Protein AF-A0A7X8PMY5-F1 (afdb_monomer_lite)

Structure (mmCIF, N/CA/C/O backbone):
data_AF-A0A7X8PMY5-F1
#
_entry.id   AF-A0A7X8PMY5-F1
#
loop_
_atom_site.group_PDB
_atom_site.id
_atom_site.type_symbol
_atom_site.label_atom_id
_atom_site.label_alt_id
_atom_site.label_comp_id
_atom_site.label_asym_id
_atom_site.label_entity_id
_atom_site.label_seq_id
_atom_site.pdbx_PDB_ins_code
_atom_site.Cartn_x
_atom_site.Cartn_y
_atom_site.Cartn_z
_atom_site.occupancy
_atom_site.B_iso_or_equiv
_atom_site.auth_seq_id
_atom_site.auth_comp_id
_atom_site.auth_asym_id
_atom_site.auth_atom_id
_atom_site.pdbx_PDB_model_num
ATOM 1 N N . MET A 1 1 ? 13.620 -26.088 1.865 1.00 57.41 1 MET A N 1
ATOM 2 C CA . MET A 1 1 ? 14.643 -25.019 2.028 1.00 57.41 1 MET A CA 1
ATOM 3 C C . MET A 1 1 ? 15.844 -25.326 1.136 1.00 57.41 1 MET A C 1
ATOM 5 O O . MET A 1 1 ? 16.045 -26.504 0.851 1.00 57.41 1 MET A O 1
ATOM 9 N N . ASN A 1 2 ? 16.594 -24.322 0.658 1.00 56.22 2 ASN A N 1
ATOM 10 C CA . ASN A 1 2 ? 17.762 -24.542 -0.210 1.00 56.22 2 ASN A CA 1
ATOM 11 C C . ASN A 1 2 ? 19.041 -24.721 0.624 1.00 56.22 2 ASN A C 1
ATOM 13 O O . ASN A 1 2 ? 19.611 -23.739 1.090 1.00 56.22 2 ASN A O 1
ATOM 17 N N . LEU A 1 3 ? 19.477 -25.974 0.781 1.00 53.62 3 LEU A N 1
ATOM 18 C CA . LEU A 1 3 ? 20.575 -26.411 1.657 1.00 53.62 3 LEU A CA 1
ATOM 19 C C . LEU A 1 3 ? 21.901 -25.670 1.445 1.00 53.62 3 LEU A C 1
ATOM 21 O O . LEU A 1 3 ? 22.576 -25.321 2.413 1.00 53.62 3 LEU A O 1
ATOM 25 N N . LYS A 1 4 ? 22.239 -25.360 0.188 1.00 54.38 4 LYS A N 1
ATOM 26 C CA . LYS A 1 4 ? 23.496 -24.679 -0.163 1.00 54.38 4 LYS A CA 1
ATOM 27 C C . LYS A 1 4 ? 23.598 -23.272 0.405 1.00 54.38 4 LYS A C 1
ATOM 29 O O . LYS A 1 4 ? 24.699 -22.775 0.592 1.00 54.38 4 LYS A O 1
ATOM 34 N N . THR A 1 5 ? 22.462 -22.633 0.665 1.00 54.75 5 THR A N 1
ATOM 35 C CA . THR A 1 5 ? 22.450 -21.252 1.163 1.00 54.75 5 THR A CA 1
ATOM 36 C C . THR A 1 5 ? 22.793 -21.202 2.667 1.00 54.75 5 THR A C 1
ATOM 38 O O . THR A 1 5 ? 23.350 -20.220 3.138 1.00 54.75 5 THR A O 1
ATOM 41 N N . TRP A 1 6 ? 22.602 -22.323 3.382 1.00 59.22 6 TRP A N 1
ATOM 42 C CA . TRP A 1 6 ? 22.624 -22.417 4.848 1.00 59.22 6 TRP A CA 1
ATOM 43 C C . TRP A 1 6 ? 23.795 -23.282 5.346 1.00 59.22 6 TRP A C 1
ATOM 45 O O . TRP A 1 6 ? 23.922 -23.506 6.547 1.00 59.22 6 TRP A O 1
ATOM 55 N N . ASN A 1 7 ? 24.620 -23.807 4.428 1.00 63.66 7 ASN A N 1
ATOM 56 C CA . ASN A 1 7 ? 25.684 -24.782 4.700 1.00 63.66 7 ASN A CA 1
ATOM 57 C C . ASN A 1 7 ? 25.213 -26.022 5.487 1.00 63.66 7 ASN A C 1
ATOM 59 O O . ASN A 1 7 ? 25.982 -26.637 6.219 1.00 63.66 7 ASN A O 1
ATOM 63 N N . LEU A 1 8 ? 23.945 -26.405 5.327 1.00 69.00 8 LEU A N 1
ATOM 64 C CA . LEU A 1 8 ? 23.398 -27.627 5.910 1.00 69.00 8 LEU A CA 1
ATOM 65 C C . LEU A 1 8 ? 23.547 -28.746 4.879 1.00 69.00 8 LEU A C 1
ATOM 67 O O . LEU A 1 8 ? 23.051 -28.624 3.763 1.00 69.00 8 LEU A O 1
ATOM 71 N N . THR A 1 9 ? 24.234 -29.827 5.223 1.00 67.69 9 THR A N 1
ATOM 72 C CA . THR A 1 9 ? 24.556 -30.925 4.294 1.00 67.69 9 THR A CA 1
ATOM 73 C C . THR A 1 9 ? 24.041 -32.284 4.760 1.00 67.69 9 THR A C 1
ATOM 75 O O . THR A 1 9 ? 23.957 -33.216 3.961 1.00 67.69 9 THR A O 1
ATOM 78 N N . SER A 1 10 ? 23.629 -32.396 6.025 1.00 75.94 10 SER A N 1
ATOM 79 C CA . SER A 1 10 ? 23.123 -33.636 6.614 1.00 75.94 10 SER A CA 1
ATOM 80 C C . SER A 1 10 ? 21.858 -33.437 7.452 1.00 75.94 10 SER A C 1
ATOM 82 O O . SER A 1 10 ? 21.564 -32.349 7.946 1.00 75.94 10 SER A O 1
ATOM 84 N N . GLU A 1 11 ? 21.110 -34.523 7.657 1.00 77.56 11 GLU A N 1
ATOM 85 C CA . GLU A 1 11 ? 19.942 -34.543 8.545 1.00 77.56 11 GLU A CA 1
ATOM 86 C C . GLU A 1 11 ? 20.292 -34.116 9.982 1.00 77.56 11 GLU A C 1
ATOM 88 O O . GLU A 1 11 ? 19.538 -33.376 10.615 1.00 77.56 11 GLU A O 1
ATOM 93 N N . SER A 1 12 ? 21.448 -34.550 10.489 1.00 80.94 12 SER A N 1
ATOM 94 C CA . SER A 1 12 ? 21.926 -34.217 11.834 1.00 80.94 12 SER A CA 1
ATOM 95 C C . SER A 1 12 ? 22.192 -32.722 11.993 1.00 80.94 12 SER A C 1
ATOM 97 O O . SER A 1 12 ? 21.756 -32.126 12.978 1.00 80.94 12 SER A O 1
ATOM 99 N N . GLU A 1 13 ? 22.834 -32.098 11.001 1.00 79.31 13 GLU A N 1
ATOM 100 C CA . GLU A 1 13 ? 23.061 -30.650 10.985 1.00 79.31 13 GLU A CA 1
ATOM 101 C C . GLU A 1 13 ? 21.741 -29.887 10.954 1.00 79.31 13 GLU A C 1
ATOM 103 O O . GLU A 1 13 ? 21.572 -28.933 11.704 1.00 79.31 13 GLU A O 1
ATOM 108 N N . VAL A 1 14 ? 20.774 -30.338 10.152 1.00 75.94 14 VAL A N 1
ATOM 109 C CA . VAL A 1 14 ? 19.439 -29.727 10.089 1.00 75.94 14 VAL A CA 1
ATOM 110 C C . VAL A 1 14 ? 18.730 -29.823 11.443 1.00 75.94 14 VAL A C 1
ATOM 112 O O . VAL A 1 14 ? 18.157 -28.833 11.896 1.00 75.94 14 VAL A O 1
ATOM 115 N N . LYS A 1 15 ? 18.787 -30.977 12.123 1.00 80.69 15 LYS A N 1
ATOM 116 C CA . LYS A 1 15 ? 18.188 -31.168 13.458 1.00 80.69 15 LYS A CA 1
ATOM 117 C C . LYS A 1 15 ? 18.831 -30.274 14.512 1.00 80.69 15 LYS A C 1
ATOM 119 O O . LYS A 1 15 ? 18.125 -29.618 15.277 1.00 80.69 15 LYS A O 1
ATOM 124 N N . GLU A 1 16 ? 20.158 -30.231 14.561 1.00 82.38 16 GLU A N 1
ATOM 125 C CA . GLU A 1 16 ? 20.877 -29.386 15.515 1.00 82.38 16 GLU A CA 1
ATOM 126 C C . GLU A 1 16 ? 20.612 -27.901 15.250 1.00 82.38 16 GLU A C 1
ATOM 128 O O . GLU A 1 16 ? 20.389 -27.111 16.170 1.00 82.38 16 GLU A O 1
ATOM 133 N N . TRP A 1 17 ? 20.573 -27.534 13.975 1.00 80.75 17 TRP A N 1
ATOM 134 C CA . TRP A 1 17 ? 20.275 -26.192 13.525 1.00 80.75 17 TRP A CA 1
ATOM 135 C C . TRP A 1 17 ? 18.845 -25.762 13.901 1.00 80.75 17 TRP A C 1
ATOM 137 O O . TRP A 1 17 ? 18.668 -24.695 14.492 1.00 80.75 17 TRP A O 1
ATOM 147 N N . LEU A 1 18 ? 17.833 -26.607 13.675 1.00 78.31 18 LEU A N 1
ATOM 148 C CA . LEU A 1 18 ? 16.447 -26.361 14.101 1.00 78.31 18 LEU A CA 1
ATOM 149 C C . LEU A 1 18 ? 16.340 -26.219 15.622 1.00 78.31 18 LEU A C 1
ATOM 151 O O . LEU A 1 18 ? 15.694 -25.294 16.123 1.00 78.31 18 LEU A O 1
ATOM 155 N N . LYS A 1 19 ? 17.055 -27.069 16.367 1.00 83.25 19 LYS A N 1
ATOM 156 C CA . LYS A 1 19 ? 17.107 -27.018 17.830 1.00 83.25 19 LYS A CA 1
ATOM 157 C C . LYS A 1 19 ? 17.702 -25.702 18.341 1.00 83.25 19 LYS A C 1
ATOM 159 O O . LYS A 1 19 ? 17.149 -25.126 19.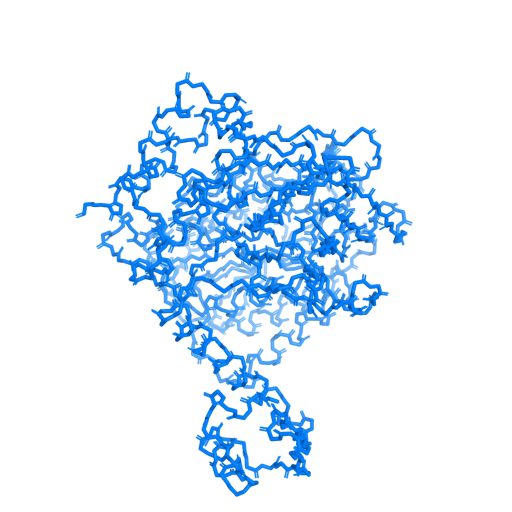277 1.00 83.25 19 LYS A O 1
ATOM 164 N N . LYS A 1 20 ? 18.761 -25.178 17.706 1.00 82.62 20 LYS A N 1
ATOM 165 C CA . LYS A 1 20 ? 19.335 -23.848 18.015 1.00 82.62 20 LYS A CA 1
ATOM 166 C C . LYS A 1 20 ? 18.332 -22.709 17.806 1.00 82.62 20 LYS A C 1
ATOM 168 O O . LYS A 1 20 ? 18.396 -21.709 18.511 1.00 82.62 20 LYS A O 1
ATOM 173 N N . HIS A 1 21 ? 17.367 -22.890 16.907 1.00 76.25 21 HIS A N 1
ATOM 174 C CA . HIS A 1 21 ? 16.274 -21.945 16.659 1.00 76.25 21 HIS A CA 1
ATOM 175 C C . HIS A 1 21 ? 15.003 -22.274 17.468 1.00 76.25 21 HIS A C 1
ATOM 177 O O . HIS A 1 21 ? 13.923 -21.732 17.221 1.00 76.25 21 HIS A O 1
ATOM 183 N N . GLY A 1 22 ? 15.124 -23.147 18.474 1.00 76.00 22 GLY A N 1
ATOM 184 C CA . GLY A 1 22 ? 14.052 -23.500 19.398 1.00 76.00 22 GLY A CA 1
ATOM 185 C C . GLY A 1 22 ? 12.967 -24.390 18.791 1.00 76.00 22 GLY A C 1
ATOM 186 O O . GLY A 1 22 ? 11.836 -24.353 19.277 1.00 76.00 22 GLY A O 1
ATOM 187 N N . ILE A 1 23 ? 13.287 -25.144 17.738 1.00 79.12 23 ILE A N 1
ATOM 188 C CA . ILE A 1 23 ? 12.405 -26.113 17.082 1.00 79.12 23 ILE A CA 1
ATOM 189 C C . ILE A 1 23 ? 13.020 -27.495 17.306 1.00 79.12 23 ILE A C 1
ATOM 191 O O . ILE A 1 23 ? 13.922 -27.918 16.589 1.00 79.12 23 ILE A O 1
ATOM 195 N N . SER A 1 24 ? 12.588 -28.172 18.365 1.00 77.06 24 SER A N 1
ATOM 196 C CA . SER A 1 24 ? 13.146 -29.467 18.775 1.00 77.06 24 SER A CA 1
ATOM 197 C C . SER A 1 24 ? 12.308 -30.667 18.343 1.00 77.06 24 SER A C 1
ATOM 199 O O . SER A 1 24 ? 12.830 -31.776 18.330 1.00 77.06 24 SER A O 1
ATOM 201 N N . ASP A 1 25 ? 11.038 -30.450 18.001 1.00 76.75 25 ASP A N 1
ATOM 202 C CA . ASP A 1 25 ? 10.074 -31.505 17.691 1.00 76.75 25 ASP A CA 1
ATOM 203 C C . ASP A 1 25 ? 9.765 -31.497 16.188 1.00 76.75 25 ASP A C 1
ATOM 205 O O . ASP A 1 25 ? 8.847 -30.824 15.723 1.00 76.75 25 ASP A O 1
ATOM 209 N N . VAL A 1 26 ? 10.623 -32.155 15.405 1.00 77.81 26 VAL A N 1
ATOM 210 C CA . VAL A 1 26 ? 10.476 -32.276 13.947 1.00 77.81 26 VAL A CA 1
ATOM 211 C C . VAL A 1 26 ? 10.339 -33.734 13.541 1.00 77.81 26 VAL A C 1
ATOM 213 O O . VAL A 1 26 ? 11.017 -34.606 14.085 1.00 77.81 26 VAL A O 1
ATOM 216 N N . GLY A 1 27 ? 9.445 -33.983 12.587 1.00 78.25 27 GLY A N 1
ATOM 217 C CA . GLY A 1 27 ? 9.185 -35.298 12.019 1.00 78.25 27 GLY A CA 1
ATOM 218 C C . GLY A 1 27 ? 10.250 -35.699 11.002 1.00 78.25 27 GLY A C 1
ATOM 219 O O . GLY A 1 27 ? 11.445 -35.439 11.171 1.00 78.25 27 GLY A O 1
ATOM 220 N N . LYS A 1 28 ? 9.829 -36.354 9.918 1.00 82.00 28 LYS A N 1
ATOM 221 C CA . LYS A 1 28 ? 10.764 -36.821 8.898 1.00 82.00 28 LYS A CA 1
ATOM 222 C C . LYS A 1 28 ? 11.459 -35.652 8.202 1.00 82.00 28 LYS A C 1
ATOM 224 O O . LYS A 1 28 ? 10.824 -34.698 7.752 1.00 82.00 28 LYS A O 1
ATOM 229 N N . ILE A 1 29 ? 12.774 -35.771 8.059 1.00 79.12 29 ILE A N 1
ATOM 230 C CA . ILE A 1 29 ? 13.589 -34.883 7.238 1.00 79.12 29 ILE A CA 1
ATOM 231 C C . ILE A 1 29 ? 13.975 -35.650 5.977 1.00 79.12 29 ILE A C 1
ATOM 233 O O . ILE A 1 29 ? 14.463 -36.774 6.048 1.00 79.12 29 ILE A O 1
ATOM 237 N N . ALA A 1 30 ? 13.739 -35.055 4.814 1.00 78.62 30 ALA A N 1
ATOM 238 C CA . ALA A 1 30 ? 14.141 -35.606 3.530 1.00 78.62 30 ALA A CA 1
ATOM 239 C C . ALA A 1 30 ? 14.962 -34.575 2.756 1.00 78.62 30 ALA A C 1
ATOM 241 O O . ALA A 1 30 ? 14.581 -33.409 2.647 1.00 78.62 30 ALA A O 1
ATOM 242 N N . ILE A 1 31 ? 16.083 -35.026 2.204 1.00 71.81 31 ILE A N 1
ATOM 243 C CA . ILE A 1 31 ? 16.927 -34.255 1.295 1.00 71.81 31 ILE A CA 1
ATOM 244 C C . ILE A 1 31 ? 16.702 -34.827 -0.104 1.00 71.81 31 ILE A C 1
ATOM 246 O O . ILE A 1 31 ? 16.757 -36.045 -0.292 1.00 71.81 31 ILE A O 1
ATOM 250 N N . ASP A 1 32 ? 16.387 -33.975 -1.078 1.00 72.75 32 ASP A N 1
ATOM 251 C CA . ASP A 1 32 ? 16.253 -34.418 -2.463 1.00 72.75 32 ASP A CA 1
ATOM 252 C C . ASP A 1 32 ? 17.583 -34.979 -3.001 1.00 72.75 32 ASP A C 1
ATOM 254 O O . ASP A 1 32 ? 18.669 -34.649 -2.529 1.00 72.75 32 ASP A O 1
ATOM 258 N N . ARG A 1 33 ? 17.523 -35.851 -4.015 1.00 63.62 33 ARG A N 1
ATOM 259 C CA . ARG A 1 33 ? 18.724 -36.523 -4.558 1.00 63.62 33 ARG A CA 1
ATOM 260 C C . ARG A 1 33 ? 19.778 -35.553 -5.110 1.00 63.62 33 ARG A C 1
ATOM 262 O O . ARG A 1 33 ? 20.929 -35.940 -5.261 1.00 63.62 33 ARG A O 1
ATOM 269 N N . ALA A 1 34 ? 19.380 -34.320 -5.422 1.00 65.62 34 ALA A N 1
ATOM 270 C CA . ALA A 1 34 ? 20.264 -33.263 -5.896 1.00 65.62 34 ALA A CA 1
ATOM 271 C C . ALA A 1 34 ? 20.942 -32.471 -4.757 1.00 65.62 34 ALA A C 1
ATOM 273 O O . ALA A 1 34 ? 21.778 -31.616 -5.046 1.00 65.62 34 ALA A O 1
ATOM 274 N N . GLY A 1 35 ? 20.583 -32.716 -3.488 1.00 59.91 35 GLY A N 1
ATOM 275 C CA . GLY A 1 35 ? 21.107 -31.993 -2.325 1.00 59.91 35 GLY A CA 1
ATOM 276 C C . GLY A 1 35 ? 20.693 -30.518 -2.277 1.00 59.91 35 GLY A C 1
ATOM 277 O O . GLY A 1 35 ? 21.354 -29.707 -1.636 1.00 59.91 35 GLY A O 1
ATOM 278 N N . ASN A 1 36 ? 19.625 -30.147 -2.981 1.00 59.09 36 ASN A N 1
ATOM 279 C CA . ASN A 1 36 ? 19.197 -28.768 -3.191 1.00 59.09 36 ASN A CA 1
ATOM 280 C C . ASN A 1 36 ? 17.894 -28.424 -2.460 1.00 59.09 36 ASN A C 1
ATOM 282 O O . ASN A 1 36 ? 17.630 -27.243 -2.233 1.00 59.09 36 ASN A O 1
ATOM 286 N N . ARG A 1 37 ? 17.062 -29.405 -2.090 1.00 57.97 37 ARG A N 1
ATOM 287 C CA . ARG A 1 37 ? 15.795 -29.175 -1.381 1.00 57.97 37 ARG A CA 1
ATOM 288 C C . ARG A 1 37 ? 15.678 -30.069 -0.156 1.00 57.97 37 ARG A C 1
ATOM 290 O O . ARG A 1 37 ? 15.691 -31.290 -0.246 1.00 57.97 37 ARG A O 1
ATOM 297 N N . LEU A 1 38 ? 15.493 -29.411 0.982 1.00 70.62 38 LEU A N 1
ATOM 298 C CA . LEU A 1 38 ? 15.104 -30.012 2.252 1.00 70.62 38 LEU A CA 1
ATOM 299 C C . LEU A 1 38 ? 13.581 -29.951 2.426 1.00 70.62 38 LEU A C 1
ATOM 301 O O . LEU A 1 38 ? 13.008 -28.853 2.352 1.00 70.62 38 LEU A O 1
ATOM 305 N N . SER A 1 39 ? 12.974 -31.093 2.731 1.00 71.50 39 SER A N 1
ATOM 306 C CA . SER A 1 39 ? 11.611 -31.228 3.246 1.00 71.50 39 SER A CA 1
ATOM 307 C C . SER A 1 39 ? 11.686 -31.634 4.714 1.00 71.50 39 SER A C 1
ATOM 309 O O . SER A 1 39 ? 12.384 -32.587 5.049 1.00 71.50 39 SER A O 1
ATOM 311 N N . VAL A 1 40 ? 10.982 -30.918 5.585 1.00 77.50 40 VAL A N 1
ATOM 312 C CA . VAL A 1 40 ? 10.882 -31.246 7.011 1.00 77.50 40 VAL A CA 1
ATOM 313 C C . VAL A 1 40 ? 9.410 -31.335 7.355 1.00 77.50 40 VAL A C 1
ATOM 315 O O . VAL A 1 40 ? 8.658 -30.401 7.078 1.00 77.50 40 VAL A O 1
ATOM 318 N N . GLU A 1 41 ? 8.996 -32.446 7.948 1.00 82.06 41 GLU A N 1
ATOM 319 C CA . GLU A 1 41 ? 7.683 -32.536 8.571 1.00 82.06 41 GLU A CA 1
ATOM 320 C C . GLU A 1 41 ? 7.703 -31.755 9.881 1.00 82.06 41 GLU A C 1
ATOM 322 O O . GLU A 1 41 ? 8.476 -32.048 10.794 1.00 82.06 41 GLU A O 1
ATOM 327 N N . ILE A 1 42 ? 6.852 -30.738 9.962 1.00 79.88 42 ILE A N 1
ATOM 328 C CA . ILE A 1 42 ? 6.730 -29.889 11.140 1.00 79.88 42 ILE A CA 1
ATOM 329 C C . ILE A 1 42 ? 5.360 -30.152 11.770 1.00 79.88 42 ILE A C 1
ATOM 331 O O . ILE A 1 42 ? 4.347 -29.960 11.091 1.00 79.88 42 ILE A O 1
ATOM 335 N N . PRO A 1 43 ? 5.293 -30.570 13.047 1.00 79.56 43 PRO A N 1
ATOM 336 C CA . PRO A 1 43 ? 4.035 -30.660 13.776 1.00 79.56 43 PRO A CA 1
ATOM 337 C C . PRO A 1 43 ? 3.288 -29.323 13.759 1.00 79.56 43 PRO A C 1
ATOM 339 O O . PRO A 1 43 ? 3.909 -28.263 13.853 1.00 79.56 43 PRO A O 1
ATOM 342 N N . SER A 1 44 ? 1.954 -29.351 13.712 1.00 74.94 44 SER A N 1
ATOM 343 C CA . SER A 1 44 ? 1.125 -28.140 13.583 1.00 74.94 44 SER A CA 1
ATOM 344 C C . SER A 1 44 ? 1.429 -27.072 14.642 1.00 74.94 44 SER A C 1
ATOM 346 O O . SER A 1 44 ? 1.438 -25.887 14.325 1.00 74.94 44 SER A O 1
ATOM 348 N N . HIS A 1 45 ? 1.762 -27.480 15.872 1.00 75.56 45 HIS A N 1
ATOM 349 C CA . HIS A 1 45 ? 2.108 -26.571 16.971 1.00 75.56 45 HIS A CA 1
ATOM 350 C C . HIS A 1 45 ? 3.469 -25.862 16.791 1.00 75.56 45 HIS A C 1
ATOM 352 O O . HIS A 1 45 ? 3.705 -24.822 17.397 1.00 75.56 45 HIS A O 1
ATOM 358 N N . SER A 1 46 ? 4.369 -26.416 15.971 1.00 76.31 46 SER A N 1
ATOM 359 C CA . SER A 1 46 ? 5.701 -25.867 15.677 1.00 76.31 46 SER A CA 1
ATOM 360 C C . SER A 1 46 ? 5.765 -25.159 14.315 1.00 76.31 46 SER A C 1
ATOM 362 O O . SER A 1 46 ? 6.767 -24.507 14.009 1.00 76.31 46 SER A O 1
ATOM 364 N N . LEU A 1 47 ? 4.704 -25.254 13.500 1.00 73.12 47 LEU A N 1
ATOM 365 C CA . LEU A 1 47 ? 4.662 -24.740 12.128 1.00 73.12 47 LEU A CA 1
ATOM 366 C C . LEU A 1 47 ? 4.879 -23.228 12.065 1.00 73.12 47 LEU A C 1
ATOM 368 O O . LEU A 1 47 ? 5.677 -22.759 11.259 1.00 73.12 47 LEU A O 1
ATOM 372 N N . GLU A 1 48 ? 4.219 -22.470 12.938 1.00 67.81 48 GLU A N 1
ATOM 373 C CA . GLU A 1 48 ? 4.322 -21.009 12.959 1.00 67.81 48 GLU A CA 1
ATOM 374 C C . GLU A 1 48 ? 5.743 -20.549 13.316 1.00 67.81 48 GLU A C 1
ATOM 376 O O . GLU A 1 48 ? 6.335 -19.722 12.622 1.00 67.81 48 GLU A O 1
ATOM 381 N N . LYS A 1 49 ? 6.345 -21.156 14.345 1.00 71.88 49 LYS A N 1
ATOM 382 C CA . LYS A 1 49 ? 7.726 -20.867 14.751 1.00 71.88 49 LYS A CA 1
ATOM 383 C C . LYS A 1 49 ? 8.724 -21.230 13.651 1.00 71.88 49 LYS A C 1
ATOM 385 O O . LYS A 1 49 ? 9.640 -20.460 13.369 1.00 71.88 49 LYS A O 1
ATOM 390 N N . PHE A 1 50 ? 8.526 -22.369 12.990 1.00 75.25 50 PHE A N 1
ATOM 391 C CA . PHE A 1 50 ? 9.316 -22.759 11.824 1.00 75.25 50 PHE A CA 1
ATOM 392 C C . PHE A 1 50 ? 9.180 -21.751 10.681 1.00 75.25 50 PHE A C 1
ATOM 394 O O . PHE A 1 50 ? 10.190 -21.311 10.137 1.00 75.25 50 PHE A O 1
ATOM 401 N N . GLN A 1 51 ? 7.963 -21.312 10.360 1.00 70.12 51 GLN A N 1
ATOM 402 C CA . GLN A 1 51 ? 7.726 -20.286 9.343 1.00 70.12 51 GLN A CA 1
ATOM 403 C C . GLN A 1 51 ? 8.397 -18.953 9.699 1.00 70.12 51 GLN A C 1
ATOM 405 O O . GLN A 1 51 ? 9.004 -18.341 8.823 1.00 70.12 51 GLN A O 1
ATOM 410 N N . GLN A 1 52 ? 8.352 -18.516 10.962 1.00 65.56 52 GLN A N 1
ATOM 411 C CA . GLN A 1 52 ? 9.042 -17.301 11.421 1.00 65.56 52 GLN A CA 1
ATOM 412 C C . GLN A 1 52 ? 10.561 -17.401 11.243 1.00 65.56 52 GLN A C 1
ATOM 414 O O . GLN A 1 52 ? 11.185 -16.494 10.691 1.00 65.56 52 GLN A O 1
ATOM 419 N N . VAL A 1 53 ? 11.154 -18.520 11.662 1.00 67.75 53 VAL A N 1
ATOM 420 C CA . VAL A 1 53 ? 12.590 -18.779 11.505 1.00 67.75 53 VAL A CA 1
ATOM 421 C C . VAL A 1 53 ? 12.974 -18.786 10.022 1.00 67.75 53 VAL A C 1
ATOM 423 O O . VAL A 1 53 ? 13.904 -18.086 9.623 1.00 67.75 53 VAL A O 1
ATOM 426 N N . VAL A 1 54 ? 12.219 -19.504 9.184 1.00 67.81 54 VAL A N 1
ATOM 427 C CA . VAL A 1 54 ? 12.447 -19.564 7.733 1.00 67.81 54 VAL A CA 1
ATOM 428 C C . VAL A 1 54 ? 12.344 -18.180 7.095 1.00 67.81 54 VAL A C 1
ATOM 430 O O . VAL A 1 54 ? 13.208 -17.829 6.295 1.00 67.81 54 VAL A O 1
ATOM 433 N N . ARG A 1 55 ? 11.342 -17.369 7.462 1.00 63.94 55 ARG A N 1
ATOM 434 C CA . ARG A 1 55 ? 11.186 -15.987 6.975 1.00 63.94 55 ARG A CA 1
ATOM 435 C C . ARG A 1 55 ? 12.397 -15.127 7.325 1.00 63.94 55 ARG A C 1
ATOM 437 O O . ARG A 1 55 ? 12.959 -14.495 6.434 1.00 63.94 55 ARG A O 1
ATOM 444 N N . LYS A 1 56 ? 12.832 -15.146 8.590 1.00 63.69 56 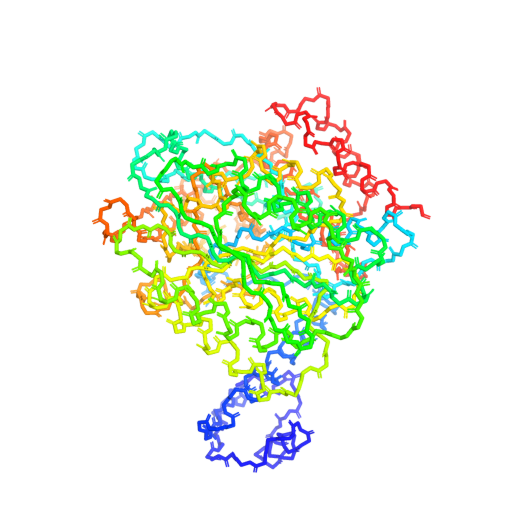LYS A N 1
ATOM 445 C CA . LYS A 1 56 ? 13.981 -14.360 9.065 1.00 63.69 56 LYS A CA 1
ATOM 446 C C . LYS A 1 56 ? 15.257 -14.692 8.294 1.00 63.69 56 LYS A C 1
ATOM 448 O O . LYS A 1 56 ? 16.001 -13.801 7.901 1.00 63.69 56 LYS A O 1
ATOM 453 N N . LEU A 1 57 ? 15.495 -15.971 8.052 1.00 63.66 57 LEU A N 1
ATOM 454 C CA . LEU A 1 57 ? 16.704 -16.425 7.372 1.00 63.66 57 LEU A CA 1
ATOM 455 C C . LEU A 1 57 ? 16.639 -16.197 5.873 1.00 63.66 57 LEU A C 1
ATOM 457 O O . LEU A 1 57 ? 17.610 -15.735 5.296 1.00 63.66 57 LEU A O 1
ATOM 461 N N . THR A 1 58 ? 15.477 -16.413 5.257 1.00 63.69 58 THR A N 1
ATOM 462 C CA . THR A 1 58 ? 15.266 -16.056 3.848 1.00 63.69 58 THR A CA 1
ATOM 463 C C . THR A 1 58 ? 15.533 -14.563 3.633 1.00 63.69 58 THR A C 1
ATOM 465 O O . THR A 1 58 ? 16.190 -14.199 2.663 1.00 63.69 58 THR A O 1
ATOM 468 N N . ALA A 1 59 ? 15.108 -13.704 4.568 1.00 62.09 59 ALA A N 1
ATOM 469 C CA . ALA A 1 59 ? 15.407 -12.274 4.535 1.00 62.09 59 ALA A CA 1
ATOM 470 C C . ALA A 1 59 ? 16.911 -11.978 4.702 1.00 62.09 59 ALA A C 1
ATOM 472 O O . ALA A 1 59 ? 17.455 -11.162 3.961 1.00 62.09 59 ALA A O 1
ATOM 473 N N . GLN A 1 60 ? 17.607 -12.662 5.618 1.00 63.97 60 GLN A N 1
ATOM 474 C CA . GLN A 1 60 ? 19.061 -12.519 5.787 1.00 63.97 60 GLN A CA 1
ATOM 475 C C . GLN A 1 60 ? 19.849 -12.986 4.559 1.00 63.97 60 GLN A C 1
ATOM 477 O O . GLN A 1 60 ? 20.802 -12.328 4.153 1.00 63.97 60 GLN A O 1
ATOM 482 N N . GLU A 1 61 ? 19.447 -14.090 3.939 1.00 64.44 61 GLU A N 1
ATOM 483 C CA . GLU A 1 61 ? 20.069 -14.605 2.721 1.00 64.44 61 GLU A CA 1
ATOM 484 C C . GLU A 1 61 ? 19.812 -13.715 1.523 1.00 64.44 61 GLU A C 1
ATOM 486 O O . GLU A 1 61 ? 20.715 -13.488 0.720 1.00 64.44 61 GLU A O 1
ATOM 491 N N . GLN A 1 62 ? 18.590 -13.202 1.401 1.00 64.62 62 GLN A N 1
ATOM 492 C CA . GLN A 1 62 ? 18.254 -12.225 0.384 1.00 64.62 62 GLN A CA 1
ATOM 493 C C . GLN A 1 62 ? 19.111 -10.967 0.558 1.00 64.62 62 GLN A C 1
ATOM 495 O O . GLN A 1 62 ? 19.750 -10.558 -0.405 1.00 64.62 62 GLN A O 1
ATOM 500 N N . LYS A 1 63 ? 19.229 -10.439 1.782 1.00 64.38 63 LYS A N 1
ATOM 501 C CA . LYS A 1 63 ? 20.104 -9.304 2.111 1.00 64.38 63 LYS A CA 1
ATOM 502 C C . LYS A 1 63 ? 21.571 -9.603 1.797 1.00 64.38 63 LYS A C 1
ATOM 504 O O . LYS A 1 63 ? 22.254 -8.774 1.207 1.00 64.38 63 LYS A O 1
ATOM 509 N N . PHE A 1 64 ? 22.061 -10.797 2.131 1.00 64.31 64 PHE A N 1
ATOM 510 C CA . PHE A 1 64 ? 23.425 -11.213 1.803 1.00 64.31 64 PHE A CA 1
ATOM 511 C C . PHE A 1 64 ? 23.652 -11.293 0.289 1.00 64.31 64 PHE A C 1
ATOM 513 O O . PHE A 1 64 ? 24.675 -10.814 -0.198 1.00 64.31 64 PHE A O 1
ATOM 520 N N . ARG A 1 65 ? 22.708 -11.863 -0.471 1.00 64.44 65 ARG A N 1
ATOM 521 C CA . ARG A 1 65 ? 22.767 -11.898 -1.941 1.00 64.44 65 ARG A CA 1
ATOM 522 C C . ARG A 1 65 ? 22.704 -10.499 -2.536 1.00 64.44 65 ARG A C 1
ATOM 524 O O . ARG A 1 65 ? 23.496 -10.213 -3.418 1.00 64.44 65 ARG A O 1
ATOM 531 N N . GLU A 1 66 ? 21.827 -9.639 -2.033 1.00 67.19 66 GLU A N 1
ATOM 532 C CA . GLU A 1 66 ? 21.709 -8.242 -2.454 1.00 67.19 66 GLU A CA 1
ATOM 533 C C . GLU A 1 66 ? 23.036 -7.503 -2.255 1.00 67.19 66 GLU A C 1
ATOM 535 O O . GLU A 1 66 ? 23.574 -6.942 -3.206 1.00 67.19 66 GLU A O 1
ATOM 540 N N . LEU A 1 67 ? 23.638 -7.620 -1.070 1.00 62.44 67 LEU A N 1
ATOM 541 C CA . LEU A 1 67 ? 24.930 -7.005 -0.755 1.00 62.44 67 LEU A CA 1
ATOM 542 C C . LEU A 1 67 ? 26.101 -7.605 -1.554 1.00 62.44 67 LEU A C 1
ATOM 544 O O . LEU A 1 67 ? 27.016 -6.881 -1.936 1.00 62.44 67 LEU A O 1
ATOM 548 N N . SER A 1 68 ? 26.089 -8.917 -1.817 1.00 57.34 68 SER A N 1
ATOM 549 C CA . SER A 1 68 ? 27.233 -9.632 -2.413 1.00 57.34 68 SER A CA 1
ATOM 550 C C . SER A 1 68 ? 27.168 -9.762 -3.939 1.00 57.34 68 SER A C 1
ATOM 552 O O . SER A 1 68 ? 28.200 -9.903 -4.590 1.00 57.34 68 SER A O 1
ATOM 554 N N . GLN A 1 69 ? 25.967 -9.783 -4.519 1.00 63.72 69 GLN A N 1
ATOM 555 C CA . GLN A 1 69 ? 25.702 -10.079 -5.936 1.00 63.72 69 GLN A CA 1
ATOM 556 C C . GLN A 1 69 ? 24.879 -8.978 -6.628 1.00 63.72 69 GLN A C 1
ATOM 558 O O . GLN A 1 69 ? 24.666 -9.050 -7.840 1.00 63.72 69 GLN A O 1
ATOM 563 N N . GLY A 1 70 ? 24.449 -7.949 -5.891 1.00 67.56 70 GLY A N 1
ATOM 564 C CA . GLY A 1 70 ? 23.565 -6.899 -6.383 1.00 67.56 70 GLY A CA 1
ATOM 565 C C . GLY A 1 70 ? 22.089 -7.304 -6.357 1.00 67.56 70 GLY A C 1
ATOM 566 O O . GLY A 1 70 ? 21.701 -8.364 -5.867 1.00 67.56 70 GLY A O 1
ATOM 567 N N . LEU A 1 71 ? 21.239 -6.433 -6.894 1.00 76.44 71 LEU A N 1
ATOM 568 C CA . LEU A 1 71 ? 19.783 -6.586 -6.847 1.00 76.44 71 LEU A CA 1
ATOM 569 C C . LEU A 1 71 ? 19.301 -7.869 -7.574 1.00 76.44 71 LEU A C 1
ATOM 571 O O . LEU A 1 71 ? 19.730 -8.121 -8.704 1.00 76.44 71 LEU A O 1
ATOM 575 N N . PRO A 1 72 ? 18.386 -8.668 -6.987 1.00 81.38 72 PRO A N 1
ATOM 576 C CA . PRO A 1 72 ? 18.074 -10.014 -7.468 1.00 81.38 72 PRO A CA 1
ATOM 577 C C . PRO A 1 72 ? 17.178 -10.000 -8.714 1.00 81.38 72 PRO A C 1
ATOM 579 O O . PRO A 1 72 ? 16.013 -9.613 -8.651 1.00 81.38 72 PRO A O 1
ATOM 582 N N . PHE A 1 73 ? 17.708 -10.477 -9.841 1.00 90.44 73 PHE A N 1
ATOM 583 C CA . PHE A 1 73 ? 16.952 -10.721 -11.073 1.00 90.44 73 PHE A CA 1
ATOM 584 C C . PHE A 1 73 ? 16.571 -12.203 -11.209 1.00 90.44 73 PHE A C 1
ATOM 586 O O . PHE A 1 73 ? 17.346 -13.094 -10.861 1.00 90.44 73 PHE A O 1
ATOM 593 N N . TYR A 1 74 ? 15.384 -12.466 -11.755 1.00 92.38 74 TYR A N 1
ATOM 594 C CA . TYR A 1 74 ? 14.878 -13.800 -12.063 1.00 92.38 74 TYR A CA 1
ATOM 595 C C . TYR A 1 74 ? 14.899 -14.042 -13.578 1.00 92.38 74 TYR A C 1
ATOM 597 O O . TYR A 1 74 ? 14.342 -13.226 -14.317 1.00 92.38 74 TYR A O 1
ATOM 605 N N . PRO A 1 75 ? 15.490 -15.150 -14.065 1.00 95.69 75 PRO A N 1
ATOM 606 C CA . PRO A 1 75 ? 15.425 -15.518 -15.477 1.00 95.69 75 PRO A CA 1
ATOM 607 C C . PRO A 1 75 ? 13.995 -15.877 -15.887 1.00 95.69 75 PRO A C 1
ATOM 609 O O . PRO A 1 75 ? 13.412 -16.811 -15.328 1.00 95.69 75 PRO A O 1
ATOM 612 N N . ALA A 1 76 ? 13.449 -15.193 -16.894 1.00 96.81 76 ALA A N 1
ATOM 613 C CA . ALA A 1 76 ? 12.073 -15.421 -17.344 1.00 96.81 76 ALA A CA 1
ATOM 614 C C . ALA A 1 76 ? 11.874 -16.846 -17.886 1.00 96.81 76 ALA A C 1
ATOM 616 O O . ALA A 1 76 ? 10.830 -17.449 -17.673 1.00 96.81 76 ALA A O 1
ATOM 617 N N . ALA A 1 77 ? 12.906 -17.434 -18.500 1.00 95.56 77 ALA A N 1
ATOM 618 C CA . ALA A 1 77 ? 12.865 -18.814 -18.990 1.00 95.56 77 ALA A CA 1
ATOM 619 C C . ALA A 1 77 ? 12.714 -19.867 -17.872 1.00 95.56 77 ALA A C 1
ATOM 621 O O . ALA A 1 77 ? 12.231 -20.965 -18.129 1.00 95.56 77 ALA A O 1
ATOM 622 N N . LEU A 1 78 ? 13.132 -19.552 -16.638 1.00 93.88 78 LEU A N 1
ATOM 623 C CA . LEU A 1 78 ? 13.030 -20.461 -15.488 1.00 93.88 78 LEU A CA 1
ATOM 624 C C . LEU A 1 78 ? 11.831 -20.140 -14.596 1.00 93.88 78 LEU A C 1
ATOM 626 O O . LEU A 1 78 ? 11.232 -21.038 -14.008 1.00 93.88 78 LEU A O 1
ATOM 630 N N . ARG A 1 79 ? 11.508 -18.853 -14.462 1.00 93.81 79 ARG A N 1
ATOM 631 C CA . ARG A 1 79 ? 10.407 -18.352 -13.643 1.00 93.81 79 ARG A CA 1
ATOM 632 C C . ARG A 1 79 ? 9.678 -17.266 -14.433 1.00 93.81 79 ARG A C 1
ATOM 634 O O . ARG A 1 79 ? 9.946 -16.103 -14.190 1.00 93.81 79 ARG A O 1
ATOM 641 N N . PRO A 1 80 ? 8.781 -17.600 -15.372 1.00 95.69 80 PRO A N 1
ATOM 642 C CA . PRO A 1 80 ? 8.121 -16.589 -16.201 1.00 95.69 80 PRO A CA 1
ATOM 643 C C . PRO A 1 80 ? 7.042 -15.804 -15.447 1.00 95.69 80 PRO A C 1
ATOM 645 O O . PRO A 1 80 ? 6.633 -14.747 -15.909 1.00 95.69 80 PRO A O 1
ATOM 648 N N . ILE A 1 81 ? 6.569 -16.306 -14.300 1.00 97.38 81 ILE A N 1
ATOM 649 C CA . ILE A 1 81 ? 5.407 -15.764 -13.587 1.00 97.38 81 ILE A CA 1
ATOM 650 C C . ILE A 1 81 ? 5.817 -15.093 -12.268 1.00 97.38 81 ILE A C 1
ATOM 652 O O . ILE A 1 81 ? 6.561 -15.649 -11.452 1.00 97.38 81 ILE A O 1
ATOM 656 N N . SER A 1 82 ? 5.269 -13.900 -12.042 1.00 96.75 82 SER A N 1
ATOM 657 C CA . SER A 1 82 ? 5.311 -13.154 -10.786 1.00 96.75 82 SER A CA 1
ATOM 658 C C . SER A 1 82 ? 3.883 -12.825 -10.349 1.00 96.75 82 SER A C 1
ATOM 660 O O . SER A 1 82 ? 3.196 -12.069 -11.028 1.00 96.75 82 SER A O 1
ATOM 662 N N . THR A 1 83 ? 3.436 -13.393 -9.227 1.00 96.19 83 THR A N 1
ATOM 663 C CA . THR A 1 83 ? 2.123 -13.107 -8.629 1.00 96.19 83 THR A CA 1
ATOM 664 C C . THR A 1 83 ? 2.314 -12.351 -7.321 1.00 96.19 83 THR A C 1
ATOM 666 O O . THR A 1 83 ? 3.169 -12.713 -6.512 1.00 96.19 83 THR A O 1
ATOM 669 N N . PHE A 1 84 ? 1.504 -11.325 -7.085 1.00 94.81 84 PHE A N 1
ATOM 670 C CA . PHE A 1 84 ? 1.502 -10.598 -5.822 1.00 94.81 84 PHE A CA 1
ATOM 671 C C . PHE A 1 84 ? 0.110 -10.071 -5.468 1.00 94.81 84 PHE A C 1
ATOM 673 O O . PHE A 1 84 ? -0.727 -9.801 -6.332 1.00 94.81 84 PHE A O 1
ATOM 680 N N . SER A 1 85 ? -0.120 -9.920 -4.168 1.00 93.38 85 SER A N 1
ATOM 681 C CA . SER A 1 85 ? -1.235 -9.147 -3.625 1.00 93.38 85 SER A CA 1
ATOM 682 C C . SER A 1 85 ? -0.937 -7.660 -3.772 1.00 93.38 85 SER A C 1
ATOM 684 O O . SER A 1 85 ? 0.186 -7.228 -3.500 1.00 93.38 85 SER A O 1
ATOM 686 N N . VAL A 1 86 ? -1.947 -6.851 -4.091 1.00 91.62 86 VAL A N 1
ATOM 687 C CA . VAL A 1 86 ? -1.798 -5.395 -3.972 1.00 91.62 86 VAL A CA 1
ATOM 688 C C . VAL A 1 86 ? -1.488 -4.992 -2.525 1.00 91.62 86 VAL A C 1
ATOM 690 O O . VAL A 1 86 ? -1.816 -5.709 -1.575 1.00 91.62 86 VAL A O 1
ATOM 693 N N . ASN A 1 87 ? -0.830 -3.847 -2.375 1.00 84.81 87 ASN A N 1
ATOM 694 C CA . ASN A 1 87 ? -0.522 -3.206 -1.105 1.00 84.81 87 ASN A CA 1
ATOM 695 C C . ASN A 1 87 ? -0.884 -1.735 -1.242 1.00 84.81 87 ASN A C 1
ATOM 697 O O . ASN A 1 87 ? -0.573 -1.116 -2.261 1.00 84.81 87 ASN A O 1
ATOM 701 N N . THR A 1 88 ? -1.527 -1.205 -0.215 1.00 82.00 88 THR A N 1
ATOM 702 C CA . THR A 1 88 ? -1.925 0.193 -0.136 1.00 82.00 88 THR A CA 1
ATOM 703 C C . THR A 1 88 ? -1.293 0.898 1.061 1.00 82.00 88 THR A C 1
ATOM 705 O O . THR A 1 88 ? -1.562 2.077 1.281 1.00 82.00 88 THR A O 1
ATOM 708 N N . ASN A 1 89 ? -0.470 0.215 1.857 1.00 86.88 89 ASN A N 1
ATOM 709 C CA . ASN A 1 89 ? 0.202 0.802 3.010 1.00 86.88 89 ASN A CA 1
ATOM 710 C C . ASN A 1 89 ? 1.183 1.897 2.577 1.00 86.88 89 ASN A C 1
ATOM 712 O O . ASN A 1 89 ? 1.702 1.904 1.462 1.00 86.88 89 ASN A O 1
ATOM 716 N N . THR A 1 90 ? 1.372 2.870 3.464 1.00 89.69 90 THR A N 1
ATOM 717 C CA . THR A 1 90 ? 2.261 4.021 3.239 1.00 89.69 90 THR A CA 1
ATOM 718 C C . THR A 1 90 ? 3.156 4.310 4.441 1.00 89.69 90 THR A C 1
ATOM 720 O O . THR A 1 90 ? 3.929 5.268 4.422 1.00 89.69 90 THR A O 1
ATOM 723 N N . ALA A 1 91 ? 3.065 3.484 5.487 1.00 90.50 91 ALA A N 1
ATOM 724 C CA . ALA A 1 91 ? 3.733 3.702 6.762 1.00 90.50 91 ALA A CA 1
ATOM 725 C C . ALA A 1 91 ? 5.259 3.740 6.627 1.00 90.50 91 ALA A C 1
ATOM 727 O O . ALA A 1 91 ? 5.908 4.559 7.271 1.00 90.50 91 ALA A O 1
ATOM 728 N N . SER A 1 92 ? 5.847 2.914 5.756 1.00 92.38 92 SER A N 1
ATOM 729 C CA . SER A 1 92 ? 7.301 2.913 5.564 1.00 92.38 92 SER A CA 1
ATOM 730 C C . SER A 1 92 ? 7.841 4.276 5.112 1.00 92.38 92 SER A C 1
ATOM 732 O O . SER A 1 92 ? 8.895 4.714 5.577 1.00 92.38 92 SER A O 1
ATOM 734 N N . TYR A 1 93 ? 7.100 4.978 4.246 1.00 94.38 93 TYR A N 1
ATOM 735 C CA . TYR A 1 93 ? 7.497 6.294 3.755 1.00 94.38 93 TYR A CA 1
ATOM 736 C C . TYR A 1 93 ? 7.455 7.349 4.868 1.00 94.38 93 TYR A C 1
ATOM 738 O O . TYR A 1 93 ? 8.450 8.043 5.084 1.00 94.38 93 TYR A O 1
ATOM 746 N N . THR A 1 94 ? 6.339 7.465 5.598 1.00 92.56 94 THR A N 1
ATOM 747 C CA . THR A 1 94 ? 6.180 8.506 6.631 1.00 92.56 94 THR A CA 1
ATOM 748 C C . THR A 1 94 ? 7.078 8.259 7.841 1.00 92.56 94 THR A C 1
ATOM 750 O O . THR A 1 94 ? 7.617 9.206 8.405 1.00 92.56 94 THR A O 1
ATOM 753 N N . ARG A 1 95 ? 7.374 7.000 8.175 1.00 90.38 95 ARG A N 1
ATOM 754 C CA . ARG A 1 95 ? 8.382 6.663 9.195 1.00 90.38 95 ARG A CA 1
ATOM 755 C C . ARG A 1 95 ? 9.788 7.062 8.786 1.00 90.38 95 ARG A C 1
ATOM 757 O O . ARG A 1 95 ? 10.509 7.700 9.550 1.00 90.38 95 ARG A O 1
ATOM 764 N N . ALA A 1 96 ? 10.189 6.716 7.563 1.00 92.88 96 ALA A N 1
ATOM 765 C CA . ALA A 1 96 ? 11.489 7.127 7.055 1.00 92.88 96 ALA A CA 1
ATOM 766 C C . ALA A 1 96 ? 11.596 8.662 7.000 1.00 92.88 96 ALA A C 1
ATOM 768 O O . ALA A 1 96 ? 12.655 9.213 7.311 1.00 92.88 96 ALA A O 1
ATOM 769 N N . ARG A 1 97 ? 10.493 9.350 6.665 1.00 92.56 97 ARG A N 1
ATOM 770 C CA . ARG A 1 97 ? 10.388 10.812 6.717 1.00 92.56 97 ARG A CA 1
ATOM 771 C C . ARG A 1 97 ? 10.603 11.321 8.139 1.00 92.56 97 ARG A C 1
ATOM 773 O O . ARG A 1 97 ? 11.487 12.151 8.329 1.00 92.56 97 ARG A O 1
ATOM 780 N N . GLN A 1 98 ? 9.889 10.799 9.136 1.00 88.56 98 GLN A N 1
ATOM 781 C CA . GLN A 1 98 ? 10.055 11.195 10.539 1.00 88.56 98 GLN A CA 1
ATOM 782 C C . GLN A 1 98 ? 11.495 10.990 11.034 1.00 88.56 98 GLN A C 1
ATOM 784 O O . GLN A 1 98 ? 12.087 11.915 11.603 1.00 88.56 98 GLN A O 1
ATOM 789 N N . ALA A 1 99 ? 12.086 9.818 10.779 1.00 89.44 99 ALA A N 1
ATOM 790 C CA . ALA A 1 99 ? 13.459 9.508 11.178 1.00 89.44 99 ALA A CA 1
ATOM 791 C C . ALA A 1 99 ? 14.445 10.544 10.616 1.00 89.44 99 ALA A C 1
ATOM 793 O O . ALA A 1 99 ? 15.232 11.130 11.356 1.00 89.44 99 ALA A O 1
ATOM 794 N N . VAL A 1 100 ? 14.335 10.863 9.326 1.00 90.31 100 VAL A N 1
ATOM 795 C CA . VAL A 1 100 ? 15.220 11.834 8.667 1.00 90.31 100 VAL A CA 1
ATOM 796 C C . VAL A 1 100 ? 14.958 13.263 9.132 1.00 90.31 100 VAL A C 1
ATOM 798 O O . VAL A 1 100 ? 15.901 14.015 9.374 1.00 90.31 100 VAL A O 1
ATOM 801 N N . MET A 1 101 ? 13.695 13.656 9.300 1.00 85.81 101 MET A N 1
ATOM 802 C CA . MET A 1 101 ? 13.336 15.003 9.760 1.00 85.81 101 MET A CA 1
ATOM 803 C C . MET A 1 101 ? 13.808 15.279 11.192 1.00 85.81 101 MET A C 1
ATOM 805 O O . MET A 1 101 ? 14.07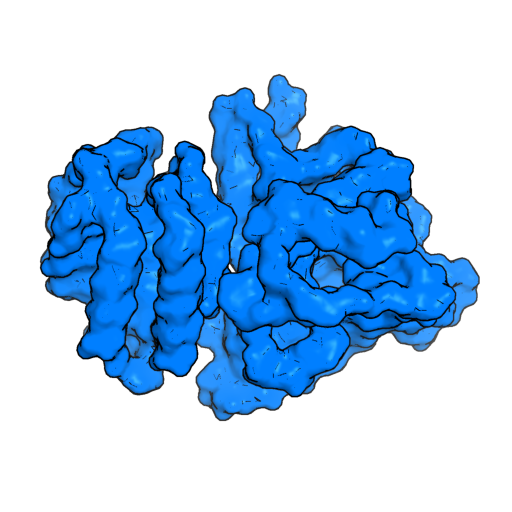6 16.431 11.530 1.00 85.81 101 MET A O 1
ATOM 809 N N . SER A 1 102 ? 13.971 14.229 11.997 1.00 86.00 102 SER A N 1
ATOM 810 C CA . SER A 1 102 ? 14.528 14.276 13.354 1.00 86.00 102 SER A CA 1
ATOM 811 C C . SER A 1 102 ? 16.037 13.983 13.417 1.00 86.00 102 SER A C 1
ATOM 813 O O . SER A 1 102 ? 16.589 13.814 14.504 1.00 86.00 102 SER A O 1
ATOM 815 N N . GLY A 1 103 ? 16.728 13.957 12.270 1.00 87.75 103 GLY A N 1
ATOM 816 C CA . GLY A 1 103 ? 18.188 13.835 12.196 1.00 87.75 103 GLY A CA 1
ATOM 817 C C . GLY A 1 103 ? 18.728 12.423 12.437 1.00 87.75 103 GLY A C 1
ATOM 818 O O . GLY A 1 103 ? 19.888 12.264 12.814 1.00 87.75 103 GLY A O 1
ATOM 819 N N . ARG A 1 104 ? 17.904 11.391 12.243 1.00 87.75 104 ARG A N 1
ATOM 820 C CA . ARG A 1 104 ? 18.284 9.980 12.375 1.00 87.75 104 ARG A CA 1
ATOM 821 C C . ARG A 1 104 ? 18.229 9.257 11.035 1.00 87.75 104 ARG A C 1
ATOM 823 O O . ARG A 1 104 ? 17.582 9.686 10.083 1.00 87.75 104 ARG A O 1
ATOM 830 N N . GLN A 1 105 ? 18.930 8.130 10.967 1.00 87.31 105 GLN A N 1
ATOM 831 C CA . GLN A 1 105 ? 18.885 7.250 9.805 1.00 87.31 105 GLN A CA 1
ATOM 832 C C . GLN A 1 105 ? 17.674 6.313 9.902 1.00 87.31 105 GLN A C 1
ATOM 834 O O . GLN A 1 105 ? 17.499 5.677 10.945 1.00 87.31 105 GLN A O 1
ATOM 839 N N . PRO A 1 106 ? 16.859 6.190 8.840 1.00 90.12 106 PRO A N 1
ATOM 840 C CA . PRO A 1 106 ? 15.814 5.177 8.779 1.00 90.12 106 PRO A CA 1
ATOM 841 C C . PRO A 1 106 ? 16.400 3.773 8.919 1.00 90.12 106 PRO A C 1
ATOM 843 O O . PRO A 1 106 ? 17.465 3.490 8.368 1.00 90.12 106 PRO A O 1
ATOM 846 N N . ASN A 1 107 ? 15.688 2.879 9.604 1.00 86.50 107 ASN A N 1
ATOM 847 C CA . ASN A 1 107 ? 16.052 1.467 9.650 1.00 86.50 107 ASN A CA 1
ATOM 848 C C . ASN A 1 107 ? 15.857 0.839 8.255 1.00 86.50 107 ASN A C 1
ATOM 850 O O . ASN A 1 107 ? 14.714 0.761 7.797 1.00 86.50 107 ASN A O 1
ATOM 854 N N . PRO A 1 108 ? 16.912 0.338 7.582 1.00 87.31 108 PRO A N 1
ATOM 855 C CA . PRO A 1 108 ? 16.787 -0.227 6.239 1.00 87.31 108 PRO A CA 1
ATOM 856 C C . PRO A 1 108 ? 15.804 -1.402 6.144 1.00 87.31 108 PRO A C 1
ATOM 858 O O . PRO A 1 108 ? 15.205 -1.621 5.094 1.00 87.31 108 PRO A O 1
ATOM 861 N N . GLU A 1 109 ? 15.610 -2.161 7.229 1.00 83.00 109 GLU A N 1
ATOM 862 C CA . GLU A 1 109 ? 14.694 -3.313 7.254 1.00 83.00 109 GLU A CA 1
ATOM 863 C C . GLU A 1 109 ? 13.212 -2.903 7.269 1.00 83.00 109 GLU A C 1
ATOM 865 O O . GLU A 1 109 ? 12.355 -3.687 6.864 1.00 83.00 109 GLU A O 1
ATOM 870 N N . GLU A 1 110 ? 12.922 -1.658 7.652 1.00 85.25 110 GLU A N 1
ATOM 871 C CA . GLU A 1 110 ? 11.580 -1.061 7.644 1.00 85.25 110 GLU A CA 1
ATOM 872 C C . GLU A 1 110 ? 11.270 -0.335 6.327 1.00 85.25 110 GLU A C 1
ATOM 874 O O . GLU A 1 110 ? 10.186 0.228 6.165 1.00 85.25 110 GLU A O 1
ATOM 879 N N . ILE A 1 111 ? 12.202 -0.338 5.366 1.00 91.06 111 ILE A N 1
ATOM 880 C CA . ILE A 1 111 ? 12.012 0.308 4.067 1.00 91.06 111 ILE A CA 1
ATOM 881 C C . ILE A 1 111 ? 11.308 -0.638 3.085 1.00 91.06 111 ILE A C 1
ATOM 883 O O . ILE A 1 111 ? 11.842 -1.654 2.621 1.00 91.06 111 ILE A O 1
ATOM 887 N N . HIS A 1 112 ? 10.094 -0.265 2.703 1.00 91.56 112 HIS A N 1
ATOM 888 C CA . HIS A 1 112 ? 9.249 -0.958 1.740 1.00 91.56 112 HIS A CA 1
ATOM 889 C C . HIS A 1 112 ? 9.073 -0.049 0.526 1.00 91.56 112 HIS A C 1
ATOM 891 O O . HIS A 1 112 ? 8.368 0.954 0.583 1.00 91.56 112 HIS A O 1
ATOM 897 N N . ALA A 1 113 ? 9.751 -0.370 -0.579 1.00 94.56 113 ALA A N 1
ATOM 898 C CA . ALA A 1 113 ? 9.745 0.480 -1.770 1.00 94.56 113 ALA A CA 1
ATOM 899 C C . ALA A 1 113 ? 8.329 0.684 -2.331 1.00 94.56 113 ALA A C 1
ATOM 901 O O . ALA A 1 113 ? 8.013 1.758 -2.833 1.00 94.56 113 ALA A O 1
ATOM 902 N N . GLU A 1 114 ? 7.459 -0.317 -2.194 1.00 94.69 114 GLU A N 1
ATOM 903 C CA . GLU A 1 114 ? 6.051 -0.226 -2.565 1.00 94.69 114 GLU A CA 1
ATOM 904 C C . GLU A 1 114 ? 5.296 0.876 -1.809 1.00 94.69 114 GLU A C 1
ATOM 906 O O . GLU A 1 114 ? 4.478 1.554 -2.420 1.00 94.69 114 GLU A O 1
ATOM 911 N N . ASP A 1 115 ? 5.599 1.125 -0.537 1.00 94.81 115 ASP A N 1
ATOM 912 C CA . ASP A 1 115 ? 4.951 2.176 0.254 1.00 94.81 115 ASP A CA 1
ATOM 913 C C . ASP A 1 115 ? 5.424 3.569 -0.195 1.00 94.81 115 ASP A C 1
ATOM 915 O O . ASP A 1 115 ? 4.630 4.502 -0.260 1.00 94.81 115 ASP A O 1
ATOM 919 N N . PHE A 1 116 ? 6.701 3.711 -0.575 1.00 96.44 116 PHE A N 1
ATOM 920 C CA . PHE A 1 116 ? 7.242 4.953 -1.150 1.00 96.44 116 PHE A CA 1
ATOM 921 C C . PHE A 1 116 ? 6.620 5.257 -2.512 1.00 96.44 116 PHE A C 1
ATOM 923 O O . PHE A 1 116 ? 6.294 6.404 -2.810 1.00 96.44 116 PHE A O 1
ATOM 930 N N . ILE A 1 117 ? 6.445 4.227 -3.343 1.00 96.31 117 ILE A N 1
ATOM 931 C CA . ILE A 1 117 ? 5.783 4.355 -4.640 1.00 96.31 117 ILE A CA 1
ATOM 932 C C . ILE A 1 117 ? 4.310 4.735 -4.433 1.00 96.31 117 ILE A C 1
ATOM 934 O O . ILE A 1 117 ? 3.823 5.645 -5.096 1.00 96.31 117 ILE A O 1
ATOM 938 N N . ASN A 1 118 ? 3.593 4.075 -3.522 1.00 94.38 118 ASN A N 1
ATOM 939 C CA . ASN A 1 118 ? 2.146 4.252 -3.347 1.00 94.38 118 ASN A CA 1
ATOM 940 C C . ASN A 1 118 ? 1.746 5.400 -2.406 1.00 94.38 118 ASN A C 1
ATOM 942 O O . ASN A 1 118 ? 0.557 5.646 -2.220 1.00 94.38 118 ASN A O 1
ATOM 946 N N . TYR A 1 119 ? 2.711 6.134 -1.846 1.00 93.94 119 TYR A N 1
ATOM 947 C CA . TYR A 1 119 ? 2.444 7.330 -1.043 1.00 93.94 119 TYR A CA 1
ATOM 948 C C . TYR A 1 119 ? 1.946 8.529 -1.881 1.00 93.94 119 TYR A C 1
ATOM 950 O O . TYR A 1 119 ? 1.224 9.394 -1.373 1.00 93.94 119 TYR A O 1
ATOM 958 N N . PHE A 1 120 ? 2.314 8.597 -3.165 1.00 93.25 120 PHE A N 1
ATOM 959 C CA . PHE A 1 120 ? 1.976 9.718 -4.049 1.00 93.25 120 PHE A CA 1
ATOM 960 C C . PHE A 1 120 ? 0.713 9.461 -4.875 1.00 93.25 120 PHE A C 1
ATOM 962 O O . PHE A 1 120 ? 0.507 8.364 -5.391 1.00 93.25 120 PHE A O 1
ATOM 969 N N . ASP A 1 121 ? -0.089 10.510 -5.082 1.00 92.19 121 ASP A N 1
ATOM 970 C CA . ASP A 1 121 ? -1.167 10.494 -6.074 1.00 92.19 121 ASP A CA 1
ATOM 971 C C . ASP A 1 121 ? -0.614 10.825 -7.468 1.00 92.19 121 ASP A C 1
ATOM 973 O O . ASP A 1 121 ? -0.070 11.904 -7.711 1.00 92.19 121 ASP A O 1
ATOM 977 N N . TYR A 1 122 ? -0.759 9.878 -8.390 1.00 93.88 122 TYR A N 1
ATOM 978 C CA . TYR A 1 122 ? -0.307 9.995 -9.774 1.00 93.88 122 TYR A CA 1
ATOM 979 C C . TYR A 1 122 ? -1.360 10.603 -10.713 1.00 93.88 122 TYR A C 1
ATOM 981 O O . TYR A 1 122 ? -1.080 10.784 -11.904 1.00 93.88 122 TYR A O 1
ATOM 989 N N . HIS A 1 123 ? -2.561 10.893 -10.202 1.00 93.19 123 HIS A N 1
ATOM 990 C CA . HIS A 1 123 ? -3.720 11.363 -10.959 1.00 93.19 123 HIS A CA 1
ATOM 991 C C . HIS A 1 123 ? -4.034 10.469 -12.162 1.00 93.19 123 HIS A C 1
ATOM 993 O O . HIS A 1 123 ? -4.221 10.935 -13.291 1.00 93.19 123 HIS A O 1
ATOM 999 N N . TYR A 1 124 ? -4.054 9.156 -11.934 1.00 94.94 124 TYR A N 1
ATOM 1000 C CA . TYR A 1 124 ? -4.440 8.224 -12.980 1.00 94.94 124 TYR A CA 1
ATOM 1001 C C . TYR A 1 124 ? -5.884 8.455 -13.429 1.00 94.94 124 TYR A C 1
ATOM 1003 O O . TYR A 1 124 ? -6.745 8.816 -12.620 1.00 94.94 124 TYR A O 1
ATOM 1011 N N . PRO A 1 125 ? -6.176 8.248 -14.725 1.00 93.50 125 PRO A N 1
ATOM 1012 C CA . PRO A 1 125 ? -7.528 8.407 -15.225 1.00 93.50 125 PRO A CA 1
ATOM 1013 C C . PRO A 1 125 ? -8.463 7.423 -14.520 1.00 93.50 125 PRO A C 1
ATOM 1015 O O . PRO A 1 125 ? -8.147 6.245 -14.368 1.00 93.50 125 PRO A O 1
ATOM 1018 N N . SER A 1 126 ? -9.634 7.907 -14.104 1.00 92.44 126 SER A N 1
ATOM 1019 C CA . SER A 1 126 ? -10.656 7.033 -13.530 1.00 92.44 126 SER A CA 1
ATOM 1020 C C . SER A 1 126 ? -11.115 5.980 -14.550 1.00 92.44 126 SER A C 1
ATOM 1022 O O . SER A 1 126 ? -11.214 6.297 -15.742 1.00 92.44 126 SER A O 1
ATOM 1024 N N . PRO A 1 127 ? -11.463 4.760 -14.103 1.00 93.69 127 PRO A N 1
ATOM 1025 C CA . PRO A 1 127 ? -11.898 3.695 -14.992 1.00 93.69 127 PRO A CA 1
ATOM 1026 C C . PRO A 1 127 ? -13.135 4.084 -15.785 1.00 93.69 127 PRO A C 1
ATOM 1028 O O . PRO A 1 127 ? -14.130 4.551 -15.227 1.00 93.69 127 PRO A O 1
ATOM 1031 N N . ARG A 1 128 ? -13.090 3.843 -17.097 1.00 88.44 128 ARG A N 1
ATOM 1032 C CA . ARG A 1 128 ? -14.250 4.052 -17.977 1.00 88.44 128 ARG A CA 1
ATOM 1033 C C . ARG A 1 128 ? -15.274 2.928 -17.846 1.00 88.44 128 ARG A C 1
ATOM 1035 O O . ARG A 1 128 ? -16.469 3.181 -17.927 1.00 88.44 128 ARG A O 1
ATOM 1042 N N . ASN A 1 129 ? -14.796 1.697 -17.646 1.00 86.00 129 ASN A N 1
ATOM 1043 C CA . ASN A 1 129 ? -15.607 0.483 -17.602 1.00 86.00 129 ASN A CA 1
ATOM 1044 C C . ASN A 1 129 ? -15.181 -0.406 -16.428 1.00 86.00 129 ASN A C 1
ATOM 1046 O O . ASN A 1 129 ? -14.025 -0.834 -16.374 1.00 86.00 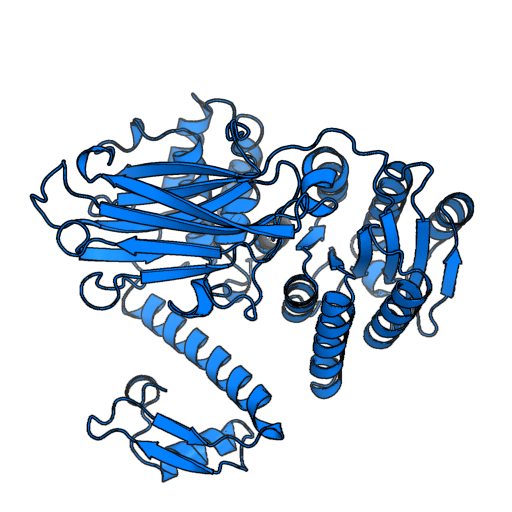129 ASN A O 1
ATOM 1050 N N . GLY A 1 130 ? -16.133 -0.749 -15.559 1.00 89.31 130 GLY A N 1
ATOM 1051 C CA . GLY A 1 130 ? -15.902 -1.602 -14.390 1.00 89.31 130 GLY A CA 1
ATOM 1052 C C . GLY A 1 130 ? -15.335 -0.852 -13.181 1.00 89.31 130 GLY A C 1
ATOM 1053 O O . GLY A 1 130 ? -15.407 0.376 -13.103 1.00 89.31 130 GLY A O 1
ATOM 1054 N N . VAL A 1 131 ? -14.809 -1.618 -12.223 1.00 93.75 131 VAL A N 1
ATOM 1055 C CA . VAL A 1 131 ? -14.274 -1.114 -10.944 1.00 93.75 131 VAL A CA 1
ATOM 1056 C C . VAL A 1 131 ? -12.820 -0.655 -11.067 1.00 93.75 131 VAL A C 1
ATOM 1058 O O . VAL A 1 131 ? -12.416 0.265 -10.361 1.00 93.75 131 VAL A O 1
ATOM 1061 N N . PHE A 1 132 ? -12.060 -1.238 -11.998 1.00 95.31 132 PHE A N 1
ATOM 1062 C CA . PHE A 1 132 ? -10.644 -0.940 -12.200 1.00 95.31 132 PHE A CA 1
ATOM 1063 C C . PHE A 1 132 ? -10.282 -0.663 -13.651 1.00 95.31 132 PHE A C 1
ATOM 1065 O O . PHE A 1 132 ? -10.836 -1.272 -14.572 1.00 95.31 132 PHE A O 1
ATOM 1072 N N . ASP A 1 133 ? -9.267 0.178 -13.821 1.00 93.62 133 ASP A N 1
ATOM 1073 C CA . ASP A 1 133 ? -8.478 0.292 -15.043 1.00 93.62 133 ASP A CA 1
ATOM 1074 C C . ASP A 1 133 ? -7.007 0.010 -14.739 1.00 93.62 133 ASP A C 1
ATOM 1076 O O . ASP A 1 133 ? -6.544 0.250 -13.618 1.00 93.62 133 ASP A O 1
ATOM 1080 N N . ILE A 1 134 ? -6.288 -0.513 -15.731 1.00 94.44 134 ILE A N 1
ATOM 1081 C CA . ILE A 1 134 ? -4.846 -0.737 -15.643 1.00 94.44 134 ILE A CA 1
ATOM 1082 C C . ILE A 1 134 ? -4.151 0.069 -16.727 1.00 94.44 134 ILE A C 1
ATOM 1084 O O . ILE A 1 134 ? -4.444 -0.059 -17.913 1.00 94.44 134 ILE A O 1
ATOM 1088 N N . MET A 1 135 ? -3.160 0.847 -16.308 1.00 95.25 135 MET A N 1
ATOM 1089 C CA . MET A 1 135 ? -2.259 1.563 -17.191 1.00 95.25 135 MET A CA 1
ATOM 1090 C C . MET A 1 135 ? -0.870 0.956 -17.072 1.00 95.25 135 MET A C 1
ATOM 1092 O O . MET A 1 135 ? -0.288 0.877 -15.988 1.00 95.25 135 MET A O 1
ATOM 1096 N N . THR A 1 136 ? -0.315 0.559 -18.208 1.00 96.56 136 THR A N 1
ATOM 1097 C CA . THR A 1 136 ? 1.042 0.027 -18.299 1.00 96.56 136 THR A CA 1
ATOM 1098 C C . THR A 1 136 ? 1.920 0.984 -19.076 1.00 96.56 136 THR A C 1
ATOM 1100 O O . THR A 1 136 ? 1.493 1.574 -20.065 1.00 96.56 136 THR A O 1
ATOM 1103 N N . GLU A 1 137 ? 3.162 1.142 -18.641 1.00 97.81 137 GLU A N 1
ATOM 1104 C CA . GLU A 1 137 ? 4.151 1.913 -19.386 1.00 97.81 137 GLU A CA 1
ATOM 1105 C C . GLU A 1 137 ? 5.542 1.365 -19.107 1.00 97.81 137 GLU A C 1
ATOM 1107 O O . GLU A 1 137 ? 5.846 1.026 -17.966 1.00 97.81 137 GLU A O 1
ATOM 1112 N N . ALA A 1 138 ? 6.396 1.313 -20.124 1.00 98.12 138 ALA A N 1
ATOM 1113 C CA . ALA A 1 138 ? 7.783 0.917 -19.967 1.00 98.12 138 ALA A CA 1
ATOM 1114 C C . ALA A 1 138 ? 8.722 1.899 -20.669 1.00 98.12 138 ALA A C 1
ATOM 1116 O O . ALA A 1 138 ? 8.425 2.384 -21.762 1.00 98.12 138 ALA A O 1
ATOM 1117 N N . ALA A 1 139 ? 9.861 2.184 -20.043 1.00 98.06 139 ALA A N 1
ATOM 1118 C CA . ALA A 1 139 ? 10.895 3.048 -20.597 1.00 98.06 139 ALA A CA 1
ATOM 1119 C C . ALA A 1 139 ? 12.296 2.602 -20.164 1.00 98.06 139 ALA A C 1
ATOM 1121 O O . ALA A 1 139 ? 12.454 1.934 -19.141 1.00 98.06 139 ALA A O 1
ATOM 1122 N N . ALA A 1 140 ? 13.322 2.995 -20.918 1.00 97.31 140 ALA A N 1
ATOM 1123 C CA . ALA A 1 140 ? 14.717 2.782 -20.539 1.00 97.31 140 ALA A CA 1
ATOM 1124 C C . ALA A 1 140 ? 14.997 3.306 -19.121 1.00 97.31 140 ALA A C 1
ATOM 1126 O O . ALA A 1 140 ? 14.591 4.418 -18.774 1.00 97.31 140 ALA A O 1
ATOM 1127 N N . ASN A 1 141 ? 15.694 2.515 -18.300 1.00 96.62 141 ASN A N 1
ATOM 1128 C CA . ASN A 1 141 ? 15.990 2.903 -16.928 1.00 96.62 141 ASN A CA 1
ATOM 1129 C C . ASN A 1 141 ? 17.157 3.922 -16.901 1.00 96.62 141 ASN A C 1
ATOM 1131 O O . ASN A 1 141 ? 18.270 3.613 -17.330 1.00 96.62 141 ASN A O 1
ATOM 1135 N N . PRO A 1 142 ? 16.948 5.134 -16.362 1.00 95.75 142 PRO A N 1
ATOM 1136 C CA . PRO A 1 142 ? 17.941 6.206 -16.359 1.00 95.75 142 PRO A CA 1
ATOM 1137 C C . PRO A 1 142 ? 19.127 6.012 -15.402 1.00 95.75 142 PRO A C 1
ATOM 1139 O O . PRO A 1 142 ? 20.099 6.769 -15.494 1.00 95.75 142 PRO A O 1
ATOM 1142 N N . PHE A 1 143 ? 19.021 5.090 -14.447 1.00 94.69 143 PHE A N 1
ATOM 1143 C CA . PHE A 1 143 ? 20.056 4.752 -13.466 1.00 94.69 143 PHE A CA 1
ATOM 1144 C C . PHE A 1 143 ? 20.800 3.472 -13.852 1.00 94.69 143 PHE A C 1
ATOM 1146 O O . PHE A 1 143 ? 21.966 3.306 -13.500 1.00 94.69 143 PHE A O 1
ATOM 1153 N N . ARG A 1 144 ? 20.148 2.599 -14.629 1.00 93.38 144 ARG A N 1
ATOM 1154 C CA . ARG A 1 144 ? 20.705 1.354 -15.168 1.00 93.38 144 ARG A CA 1
ATOM 1155 C C . ARG A 1 144 ? 20.366 1.245 -16.663 1.00 93.38 144 ARG A C 1
ATOM 1157 O O . ARG A 1 144 ? 19.453 0.509 -17.018 1.00 93.38 144 ARG A O 1
ATOM 1164 N N . PRO A 1 145 ? 21.103 1.932 -17.560 1.00 89.31 145 PRO A N 1
ATOM 1165 C CA . PRO A 1 145 ? 20.724 2.084 -18.976 1.00 89.31 145 PRO A CA 1
ATOM 1166 C C . PRO A 1 145 ? 20.609 0.789 -19.795 1.00 89.31 145 PRO A C 1
ATOM 1168 O O . PRO A 1 145 ? 20.024 0.798 -20.872 1.00 89.31 145 PRO A O 1
ATOM 1171 N N . ALA A 1 146 ? 21.168 -0.321 -19.305 1.00 91.12 146 ALA A N 1
ATOM 1172 C CA . ALA A 1 146 ? 21.007 -1.645 -19.913 1.00 91.12 146 ALA A CA 1
ATOM 1173 C C . ALA A 1 146 ? 19.643 -2.298 -19.606 1.00 91.12 146 ALA A C 1
ATOM 1175 O O . ALA A 1 146 ? 19.326 -3.350 -20.162 1.00 91.12 146 ALA A O 1
ATOM 1176 N N . ASN A 1 147 ? 18.855 -1.695 -18.715 1.00 95.62 147 ASN A N 1
ATOM 1177 C CA . ASN A 1 147 ? 17.586 -2.212 -18.234 1.00 95.62 147 ASN A CA 1
ATOM 1178 C C . ASN A 1 147 ? 16.427 -1.294 -18.647 1.00 95.62 147 ASN A C 1
ATOM 1180 O O . ASN A 1 147 ? 16.601 -0.135 -19.031 1.00 95.62 147 ASN A O 1
ATOM 1184 N N . VAL A 1 148 ? 15.215 -1.818 -18.510 1.00 97.56 148 VAL A N 1
ATOM 1185 C CA . VAL A 1 148 ? 13.950 -1.121 -18.743 1.00 97.56 148 VAL A CA 1
ATOM 1186 C C . VAL A 1 148 ? 13.161 -1.104 -17.444 1.00 97.56 148 VAL A C 1
ATOM 1188 O O . VAL A 1 148 ? 13.031 -2.134 -16.795 1.00 97.56 148 VAL A O 1
ATOM 1191 N N . THR A 1 149 ? 12.597 0.039 -17.077 1.00 98.12 149 THR A N 1
ATOM 1192 C CA . THR A 1 149 ? 11.597 0.114 -16.010 1.00 98.12 149 THR A CA 1
ATOM 1193 C C . THR A 1 149 ? 10.217 -0.032 -16.628 1.00 98.12 149 THR A C 1
ATOM 1195 O O . THR A 1 149 ? 9.852 0.742 -17.509 1.00 98.12 149 THR A O 1
ATOM 1198 N N . MET A 1 150 ? 9.443 -0.995 -16.143 1.00 98.44 150 MET A N 1
ATOM 1199 C CA . MET A 1 150 ? 8.048 -1.220 -16.496 1.00 98.44 150 MET A CA 1
ATOM 1200 C C . MET A 1 150 ? 7.165 -0.929 -15.287 1.00 98.44 150 MET A C 1
ATOM 1202 O O . MET A 1 150 ? 7.395 -1.455 -14.201 1.00 98.44 150 MET A O 1
ATOM 1206 N N . ARG A 1 151 ? 6.127 -0.122 -15.477 1.00 98.38 151 ARG A N 1
ATOM 1207 C CA . ARG A 1 151 ? 5.115 0.184 -14.474 1.00 98.38 151 ARG A CA 1
ATOM 1208 C C . ARG A 1 151 ? 3.796 -0.473 -14.822 1.00 98.38 151 ARG A C 1
ATOM 1210 O O . ARG A 1 151 ? 3.345 -0.399 -15.963 1.00 98.38 151 ARG A O 1
ATOM 1217 N N . ILE A 1 152 ? 3.159 -1.013 -13.794 1.00 98.00 152 ILE A N 1
ATOM 1218 C CA . ILE A 1 152 ? 1.768 -1.448 -13.797 1.00 98.00 152 ILE A CA 1
ATOM 1219 C C . ILE A 1 152 ? 1.042 -0.584 -12.771 1.00 98.00 152 ILE A C 1
ATOM 1221 O O . ILE A 1 152 ? 1.350 -0.642 -11.582 1.00 98.00 152 ILE A O 1
ATOM 1225 N N . ALA A 1 153 ? 0.116 0.245 -13.237 1.00 97.38 153 ALA A N 1
ATOM 1226 C CA . ALA A 1 153 ? -0.688 1.123 -12.405 1.00 97.38 153 ALA A CA 1
ATOM 1227 C C . ALA A 1 153 ? -2.149 0.681 -12.461 1.00 97.38 153 ALA A C 1
ATOM 1229 O O . ALA A 1 153 ? -2.742 0.641 -13.533 1.00 97.38 153 ALA A O 1
ATOM 1230 N N . LEU A 1 154 ? -2.717 0.358 -11.310 1.00 96.81 154 LEU A N 1
ATOM 1231 C CA . LEU A 1 154 ? -4.124 0.059 -11.101 1.00 96.81 154 LEU A CA 1
ATOM 1232 C C . LEU A 1 154 ? -4.811 1.317 -10.564 1.00 96.81 154 LEU A C 1
ATOM 1234 O O . LEU A 1 154 ? -4.343 1.889 -9.581 1.00 96.81 154 LEU A O 1
ATOM 1238 N N . GLN A 1 155 ? -5.923 1.730 -11.168 1.00 96.81 155 GLN A N 1
ATOM 1239 C CA . GLN A 1 155 ? -6.765 2.808 -10.647 1.00 96.81 155 GLN A CA 1
ATOM 1240 C C . GLN A 1 155 ? -8.156 2.273 -10.324 1.00 96.81 155 GLN A C 1
ATOM 1242 O O . GLN A 1 155 ? -8.852 1.760 -11.200 1.00 96.81 155 GLN A O 1
ATOM 1247 N N . GLY A 1 156 ? -8.567 2.418 -9.066 1.00 95.81 156 GLY A N 1
ATOM 1248 C CA . GLY A 1 156 ? -9.916 2.133 -8.602 1.00 95.81 156 GLY A CA 1
ATOM 1249 C C . GLY A 1 156 ? -10.901 3.227 -8.990 1.00 95.81 156 GLY A C 1
ATOM 1250 O O . GLY A 1 156 ? -10.572 4.417 -9.027 1.00 95.81 156 GLY A O 1
ATOM 1251 N N . LYS A 1 157 ? -12.143 2.839 -9.267 1.00 94.81 157 LYS A N 1
ATOM 1252 C CA . LYS A 1 157 ? -13.231 3.779 -9.515 1.00 94.81 157 LYS A CA 1
ATOM 1253 C C . LYS A 1 157 ? -13.483 4.618 -8.269 1.00 94.81 157 LYS A C 1
ATOM 1255 O O . LYS A 1 157 ? -13.687 4.089 -7.180 1.00 94.81 157 LYS A O 1
ATOM 1260 N N . LYS A 1 158 ? -13.496 5.940 -8.437 1.00 91.81 158 LYS A N 1
ATOM 1261 C CA . LYS A 1 158 ? -13.951 6.850 -7.388 1.00 91.81 158 LYS A CA 1
ATOM 1262 C C . LYS A 1 158 ? -15.467 6.778 -7.318 1.00 91.81 158 LYS A C 1
ATOM 1264 O O . LYS A 1 158 ? -16.164 7.217 -8.235 1.00 91.81 158 LYS A O 1
ATOM 1269 N N . LEU A 1 159 ? -15.973 6.189 -6.247 1.00 84.88 159 LEU A N 1
ATOM 1270 C CA . LEU A 1 159 ? -17.381 6.271 -5.919 1.00 84.88 159 LEU A CA 1
ATOM 1271 C C . LEU A 1 159 ? -17.696 7.711 -5.511 1.00 84.88 159 LEU A C 1
ATOM 1273 O O . LEU A 1 159 ? -16.904 8.379 -4.842 1.00 84.88 159 LEU A O 1
ATOM 1277 N N . GLY A 1 160 ? -18.868 8.196 -5.915 1.00 75.12 160 GLY A N 1
ATOM 1278 C CA . GLY A 1 160 ? -19.429 9.398 -5.311 1.00 75.12 160 GLY A CA 1
ATOM 1279 C C . GLY A 1 160 ? -19.703 9.178 -3.816 1.00 75.12 160 GLY A C 1
ATOM 1280 O O . GLY A 1 160 ? -19.542 8.057 -3.312 1.00 75.12 160 GLY A O 1
ATOM 1281 N N . PRO A 1 161 ? -20.139 10.221 -3.094 1.00 67.12 161 PRO A N 1
ATOM 1282 C CA . PRO A 1 161 ? -20.619 10.051 -1.730 1.00 67.12 161 PRO A CA 1
ATOM 1283 C C . PRO A 1 161 ? -21.753 9.019 -1.727 1.00 67.12 161 PRO A C 1
ATOM 1285 O O . PRO A 1 161 ? -22.824 9.269 -2.280 1.00 67.12 161 PRO A O 1
ATOM 1288 N N . ASP A 1 162 ? -21.503 7.850 -1.139 1.00 66.75 162 ASP A N 1
ATOM 1289 C CA . ASP A 1 162 ? -22.546 6.862 -0.885 1.00 66.75 162 ASP A CA 1
ATOM 1290 C C . ASP A 1 162 ? -23.052 7.097 0.526 1.00 66.75 162 ASP A C 1
ATOM 1292 O O . ASP A 1 162 ? -22.358 6.840 1.506 1.00 66.75 162 ASP A O 1
ATOM 1296 N N . ARG A 1 163 ? -24.254 7.657 0.609 1.00 63.38 163 ARG A N 1
ATOM 1297 C CA . ARG A 1 163 ? -24.931 7.901 1.882 1.00 63.38 163 ARG A CA 1
ATOM 1298 C C . ARG A 1 163 ? -25.843 6.743 2.284 1.00 63.38 163 ARG A C 1
ATOM 1300 O O . ARG A 1 163 ? -26.487 6.839 3.324 1.00 63.38 163 ARG A O 1
ATOM 1307 N N . ASN A 1 164 ? -25.931 5.695 1.462 1.00 69.31 164 ASN A N 1
ATOM 1308 C CA . ASN A 1 164 ? -26.880 4.605 1.647 1.00 69.31 164 ASN A CA 1
ATOM 1309 C C . ASN A 1 164 ? -26.255 3.394 2.342 1.00 69.31 164 ASN A C 1
ATOM 1311 O O . ASN A 1 164 ? -26.983 2.687 3.031 1.00 69.31 164 ASN A O 1
ATOM 1315 N N . THR A 1 165 ? -24.947 3.164 2.192 1.00 83.75 165 THR A N 1
ATOM 1316 C CA . THR A 1 165 ? -24.232 2.098 2.912 1.00 83.75 165 THR A CA 1
ATOM 1317 C C . THR A 1 165 ? -23.804 2.597 4.297 1.00 83.75 165 THR A C 1
ATOM 1319 O O . THR A 1 165 ? -22.914 3.446 4.374 1.00 83.75 165 THR A O 1
ATOM 1322 N N . PRO A 1 166 ? -24.398 2.104 5.402 1.00 90.00 166 PRO A N 1
ATOM 1323 C CA . PRO A 1 166 ? -24.014 2.529 6.744 1.00 90.00 166 PRO A CA 1
ATOM 1324 C C . PRO A 1 166 ? -22.594 2.075 7.084 1.00 90.00 166 PRO A C 1
ATOM 1326 O O . PRO A 1 166 ? -22.176 0.986 6.686 1.00 90.00 166 PRO A O 1
ATOM 1329 N N . SER A 1 167 ? -21.880 2.866 7.876 1.00 92.19 167 SER A N 1
ATOM 1330 C CA . SER A 1 167 ? -20.583 2.495 8.444 1.00 92.19 167 SER A CA 1
ATOM 1331 C C . SER A 1 167 ? -20.663 2.360 9.961 1.00 92.19 167 SER A C 1
ATOM 1333 O O . SER A 1 167 ? -21.162 3.236 10.663 1.00 92.19 167 SER A O 1
ATOM 1335 N N . ASN A 1 168 ? -20.140 1.257 10.483 1.00 95.25 168 ASN A N 1
ATOM 1336 C CA . ASN A 1 168 ? -20.042 0.964 11.904 1.00 95.25 168 ASN A CA 1
ATOM 1337 C C . ASN A 1 168 ? -18.573 1.013 12.327 1.00 95.25 168 ASN A C 1
ATOM 1339 O O . ASN A 1 168 ? -17.805 0.101 12.019 1.00 95.25 168 ASN A O 1
ATOM 1343 N N . TYR A 1 169 ? -18.194 2.058 13.058 1.00 96.44 169 TYR A N 1
ATOM 1344 C CA . TYR A 1 169 ? -16.831 2.275 13.533 1.00 96.44 169 TYR A CA 1
ATOM 1345 C C . TYR A 1 169 ? -16.676 1.903 15.008 1.00 96.44 169 TYR A C 1
ATOM 1347 O O . TYR A 1 169 ? -17.313 2.486 15.890 1.00 96.44 169 TYR A O 1
ATOM 1355 N N . THR A 1 170 ? -15.757 0.987 15.292 1.00 97.69 170 THR A N 1
ATOM 1356 C CA . THR A 1 170 ? -15.222 0.746 16.634 1.00 97.69 170 THR A CA 1
ATOM 1357 C C . THR A 1 170 ? -13.812 1.313 16.703 1.00 97.69 170 THR A C 1
ATOM 1359 O O . THR A 1 170 ? -12.866 0.728 16.186 1.00 97.69 170 THR A O 1
ATOM 1362 N N . VAL A 1 171 ? -13.659 2.471 17.333 1.00 97.81 171 VAL A N 1
ATOM 1363 C CA . VAL A 1 171 ? -12.355 3.107 17.524 1.00 97.81 171 VAL A CA 1
ATOM 1364 C C . VAL A 1 171 ? -11.729 2.569 18.802 1.00 97.81 171 VAL A C 1
ATOM 1366 O O . VAL A 1 171 ? -12.333 2.674 19.865 1.00 97.81 171 VAL A O 1
ATOM 1369 N N . LEU A 1 172 ? -10.521 2.027 18.714 1.00 96.50 172 LEU A N 1
ATOM 1370 C CA . LEU A 1 172 ? -9.697 1.663 19.860 1.00 96.50 172 LEU A CA 1
ATOM 1371 C C . LEU A 1 172 ? -8.559 2.674 19.976 1.00 96.50 172 LEU A C 1
ATOM 1373 O O . LEU A 1 172 ? -7.676 2.698 19.126 1.00 96.50 172 LEU A O 1
ATOM 1377 N N . LEU A 1 173 ? -8.591 3.504 21.016 1.00 95.69 173 LEU A N 1
ATOM 1378 C CA . LEU A 1 173 ? -7.617 4.565 21.248 1.00 95.69 173 LEU A CA 1
ATOM 1379 C C . LEU A 1 173 ? -6.726 4.232 22.440 1.00 95.69 173 LEU A C 1
ATOM 1381 O O . LEU A 1 173 ? -7.201 4.167 23.574 1.00 95.69 173 LEU A O 1
ATOM 1385 N N . ASP A 1 174 ? -5.436 4.080 22.184 1.00 92.62 174 ASP A N 1
ATOM 1386 C CA . ASP A 1 174 ? -4.407 4.042 23.211 1.00 92.62 174 ASP A CA 1
ATOM 1387 C C . ASP A 1 174 ? -4.329 5.385 23.954 1.00 92.62 174 ASP A C 1
ATOM 1389 O O . ASP A 1 174 ? -4.255 6.456 23.349 1.00 92.62 174 ASP A O 1
ATOM 1393 N N . ALA A 1 175 ? -4.375 5.329 25.283 1.00 91.62 175 ALA A N 1
ATOM 1394 C CA . ALA A 1 175 ? -4.184 6.479 26.162 1.00 91.62 175 ALA A CA 1
ATOM 1395 C C . ALA A 1 175 ? -3.110 6.209 27.230 1.00 91.62 175 ALA A C 1
ATOM 1397 O O . ALA A 1 175 ? -3.159 6.795 28.317 1.00 91.62 175 ALA A O 1
ATOM 1398 N N . SER A 1 176 ? -2.169 5.308 26.939 1.00 90.38 176 SER A N 1
ATOM 1399 C CA . SER A 1 176 ? -0.994 5.037 27.765 1.00 90.38 176 SER A CA 1
ATOM 1400 C C . SER A 1 176 ? -0.078 6.259 27.875 1.00 90.38 176 SER A C 1
ATOM 1402 O O . SER A 1 176 ? -0.214 7.240 27.147 1.00 90.38 176 SER A O 1
ATOM 1404 N N . GLY A 1 177 ? 0.864 6.228 28.821 1.00 88.62 177 GLY A N 1
ATOM 1405 C CA . GLY A 1 177 ? 1.790 7.338 29.048 1.00 88.62 177 GLY A CA 1
ATOM 1406 C C . GLY A 1 177 ? 2.688 7.674 27.851 1.00 88.62 177 GLY A C 1
ATOM 1407 O O . GLY A 1 177 ? 3.065 8.835 27.709 1.00 88.62 177 GLY A O 1
ATOM 1408 N N . SER A 1 178 ? 3.007 6.711 26.980 1.00 87.75 178 SER A N 1
ATOM 1409 C CA . SER A 1 178 ? 3.847 6.942 25.794 1.00 87.75 178 SER A CA 1
ATOM 1410 C C . SER A 1 178 ? 3.145 7.806 24.741 1.00 87.75 178 SER A C 1
ATOM 1412 O O . SER A 1 178 ? 3.792 8.641 24.111 1.00 87.75 178 SER A O 1
ATOM 1414 N N . MET A 1 179 ? 1.808 7.775 24.694 1.00 91.31 179 MET A N 1
ATOM 1415 C CA . MET A 1 179 ? 1.005 8.668 23.851 1.00 91.31 179 MET A CA 1
ATOM 1416 C C . MET A 1 179 ? 1.139 10.158 24.239 1.00 91.31 179 MET A C 1
ATOM 1418 O O . MET A 1 179 ? 0.652 11.028 23.518 1.00 91.31 179 MET A O 1
ATOM 1422 N N . ALA A 1 180 ? 1.773 10.494 25.371 1.00 89.75 180 ALA A N 1
ATOM 1423 C CA . ALA A 1 180 ? 2.096 11.880 25.726 1.00 89.75 180 ALA A CA 1
ATOM 1424 C C . ALA A 1 180 ? 3.316 12.429 24.961 1.00 89.75 180 ALA A C 1
ATOM 1426 O O . ALA A 1 180 ? 3.479 13.649 24.873 1.00 89.75 180 ALA A O 1
ATOM 1427 N N . LEU A 1 181 ? 4.179 11.550 24.442 1.00 85.56 181 LEU A N 1
ATOM 1428 C CA . LEU A 1 181 ? 5.381 11.926 23.701 1.00 85.56 181 LEU A CA 1
ATOM 1429 C C . LEU A 1 181 ? 5.001 12.564 22.367 1.00 85.56 181 LEU A C 1
ATOM 1431 O O . LEU A 1 181 ? 4.007 12.179 21.760 1.00 85.56 181 LEU A O 1
ATOM 1435 N N . GLU A 1 182 ? 5.763 13.583 21.960 1.00 83.38 182 GLU A N 1
ATOM 1436 C CA . GLU A 1 182 ? 5.641 14.266 20.657 1.00 83.38 182 GLU A CA 1
ATOM 1437 C C . GLU A 1 182 ? 4.198 14.648 20.265 1.00 83.38 182 GLU A C 1
ATOM 1439 O O . GLU A 1 182 ? 3.861 14.788 19.093 1.00 83.38 182 GLU A O 1
ATOM 1444 N N . ASN A 1 183 ? 3.331 14.861 21.264 1.00 88.06 183 ASN A N 1
ATOM 1445 C CA . ASN A 1 183 ? 1.911 15.155 21.084 1.00 88.06 183 ASN A CA 1
ATOM 1446 C C . ASN A 1 183 ? 1.110 14.058 20.332 1.00 88.06 183 ASN A C 1
ATOM 1448 O O . ASN A 1 183 ? 0.075 14.372 19.739 1.00 88.06 183 ASN A O 1
ATOM 1452 N N . HIS A 1 184 ? 1.507 12.776 20.392 1.00 92.00 184 HIS A N 1
ATOM 1453 C CA . HIS A 1 184 ? 0.786 11.670 19.732 1.00 92.00 184 HIS A CA 1
ATOM 1454 C C . HIS A 1 184 ? -0.699 11.630 20.103 1.00 92.00 184 HIS A C 1
ATOM 1456 O O . HIS A 1 184 ? -1.553 11.557 19.222 1.00 92.00 184 HIS A O 1
ATOM 1462 N N . LEU A 1 185 ? -1.040 11.763 21.392 1.00 93.62 185 LEU A N 1
ATOM 1463 C CA . LEU A 1 185 ? -2.434 11.808 21.835 1.00 93.62 185 LEU A CA 1
ATOM 1464 C C . LEU A 1 185 ? -3.182 12.997 21.221 1.00 93.62 185 LEU A C 1
ATOM 1466 O O . LEU A 1 185 ? -4.346 12.859 20.865 1.00 93.62 185 LEU A O 1
ATOM 1470 N N . GLY A 1 186 ? -2.541 14.157 21.061 1.00 94.00 186 GLY A N 1
ATOM 1471 C CA . GLY A 1 186 ? -3.162 15.310 20.409 1.00 94.00 186 GLY A CA 1
ATOM 1472 C C . GLY A 1 186 ? -3.480 15.045 18.935 1.00 94.00 186 GLY A C 1
ATOM 1473 O O . GLY A 1 186 ? -4.565 15.394 18.463 1.00 94.00 186 GLY A O 1
ATOM 1474 N N . ILE A 1 187 ? -2.573 14.378 18.218 1.00 93.81 187 ILE A N 1
ATOM 1475 C CA . ILE A 1 187 ? -2.781 13.968 16.821 1.00 93.81 187 ILE A CA 1
ATOM 1476 C C . ILE A 1 187 ? -3.866 12.879 16.736 1.00 93.81 187 ILE A C 1
ATOM 1478 O O . ILE A 1 187 ? -4.761 12.961 15.895 1.00 93.81 187 ILE A O 1
ATOM 1482 N N . ALA A 1 188 ? -3.865 11.914 17.656 1.00 94.94 188 ALA A N 1
ATOM 1483 C CA . ALA A 1 188 ? -4.891 10.883 17.770 1.00 94.94 188 ALA A CA 1
ATOM 1484 C C . ALA A 1 188 ? -6.286 11.472 18.042 1.00 94.94 188 ALA A C 1
ATOM 1486 O O . ALA A 1 188 ? -7.253 11.112 17.371 1.00 94.94 188 ALA A O 1
ATOM 1487 N N . VAL A 1 189 ? -6.396 12.434 18.966 1.00 95.50 189 VAL A N 1
ATOM 1488 C CA . VAL A 1 189 ? -7.632 13.190 19.232 1.00 95.50 189 VAL A CA 1
ATOM 1489 C C . VAL A 1 189 ? -8.113 13.870 17.952 1.00 95.50 189 VAL A C 1
ATOM 1491 O O . VAL A 1 189 ? -9.283 13.747 17.598 1.00 95.50 189 VAL A O 1
ATOM 1494 N N . LYS A 1 190 ? -7.210 14.526 17.212 1.00 95.69 190 LYS A N 1
ATOM 1495 C CA . LYS A 1 190 ? -7.532 15.153 15.924 1.00 95.69 190 LYS A CA 1
ATOM 1496 C C . LYS A 1 190 ? -8.060 14.135 14.906 1.00 95.69 190 LYS A C 1
ATOM 1498 O O . LYS A 1 190 ? -9.054 14.419 14.241 1.00 95.69 190 LYS A O 1
ATOM 1503 N N . ALA A 1 191 ? -7.445 12.957 14.808 1.00 95.88 191 ALA A N 1
ATOM 1504 C CA . ALA A 1 191 ? -7.891 11.888 13.916 1.00 95.88 191 ALA A CA 1
ATOM 1505 C C . ALA A 1 191 ? -9.293 11.372 14.281 1.00 95.88 191 ALA A C 1
ATOM 1507 O O . ALA A 1 191 ? -10.141 11.226 13.402 1.00 95.88 191 ALA A O 1
ATOM 1508 N N . VAL A 1 192 ? -9.580 11.164 15.572 1.00 96.94 192 VAL A N 1
ATOM 1509 C CA . VAL A 1 192 ? -10.922 10.767 16.037 1.00 96.94 192 VAL A CA 1
ATOM 1510 C C . VAL A 1 192 ? -11.955 11.852 15.735 1.00 96.94 192 VAL A C 1
ATOM 1512 O O . VAL A 1 192 ? -13.033 11.538 15.232 1.00 96.94 192 VAL A O 1
ATOM 1515 N N . THR A 1 193 ? -11.631 13.124 15.978 1.00 96.56 193 THR A N 1
ATOM 1516 C CA . THR A 1 193 ? -12.520 14.249 15.652 1.00 96.56 193 THR A CA 1
ATOM 1517 C C . THR A 1 193 ? -12.834 14.292 14.158 1.00 96.56 193 THR A C 1
ATOM 1519 O O . THR A 1 193 ? -14.003 14.353 13.782 1.00 96.56 193 THR A O 1
ATOM 1522 N N . LYS A 1 194 ? -11.819 14.165 13.296 1.00 96.44 194 LYS A N 1
ATOM 1523 C CA . LYS A 1 194 ? -11.996 14.138 11.837 1.00 96.44 194 LYS A CA 1
ATOM 1524 C C . LYS A 1 194 ? -12.817 12.938 11.369 1.00 96.44 194 LYS A C 1
ATOM 1526 O O . LYS A 1 194 ? -13.643 13.089 10.475 1.00 96.44 194 LYS A O 1
ATOM 1531 N N . LEU A 1 195 ? -12.651 11.765 11.985 1.00 95.88 195 LEU A N 1
ATOM 1532 C CA . LEU A 1 195 ? -13.494 10.603 11.697 1.00 95.88 195 LEU A CA 1
ATOM 1533 C C . LEU A 1 195 ? -14.960 10.875 12.051 1.00 95.88 195 LEU A C 1
ATOM 1535 O O . LEU A 1 195 ? -15.840 10.593 11.244 1.00 95.88 195 LEU A O 1
ATOM 1539 N N . VAL A 1 196 ? -15.224 11.462 13.222 1.00 95.44 196 VAL A N 1
ATOM 1540 C CA . VAL A 1 196 ? -16.582 11.835 13.646 1.00 95.44 196 VAL A CA 1
ATOM 1541 C C . VAL A 1 196 ? -17.221 12.843 12.681 1.00 95.44 196 VAL A C 1
ATOM 1543 O O . VAL A 1 196 ? -18.404 12.721 12.374 1.00 95.44 196 VAL A O 1
ATOM 1546 N N . GLU A 1 197 ? -16.452 13.805 12.166 1.00 94.06 197 GLU A N 1
ATOM 1547 C CA . GLU A 1 197 ? -16.917 14.785 11.169 1.00 94.06 197 GLU A CA 1
ATOM 1548 C C . GLU A 1 197 ? -17.296 14.154 9.819 1.00 94.06 197 GLU A C 1
ATOM 1550 O O . GLU A 1 197 ? -18.083 14.735 9.070 1.00 94.06 197 GLU A O 1
ATOM 1555 N N . LYS A 1 198 ? -16.749 12.976 9.494 1.00 92.38 198 LYS A N 1
ATOM 1556 C CA . LYS A 1 198 ? -17.041 12.246 8.250 1.00 92.38 198 LYS A CA 1
ATOM 1557 C C . LYS A 1 198 ? -18.266 11.340 8.332 1.00 92.38 198 LYS A C 1
ATOM 1559 O O . LYS A 1 198 ? -18.684 10.831 7.296 1.00 92.38 198 LYS A O 1
ATOM 1564 N N . LEU A 1 199 ? -18.833 11.145 9.522 1.00 91.06 199 LEU A N 1
ATOM 1565 C CA . LEU A 1 199 ? -19.975 10.258 9.712 1.00 91.06 199 LEU A CA 1
ATOM 1566 C C . LEU A 1 199 ? -21.219 10.778 8.987 1.00 91.06 199 LEU A C 1
ATOM 1568 O O . LEU A 1 199 ? -21.617 11.939 9.117 1.00 91.06 199 LEU A O 1
ATOM 1572 N N . ASN A 1 200 ? -21.883 9.876 8.280 1.00 88.00 200 ASN A N 1
ATOM 1573 C CA . ASN A 1 200 ? -23.228 10.067 7.769 1.00 88.00 200 ASN A CA 1
ATOM 1574 C C . ASN A 1 200 ? -24.276 9.826 8.876 1.00 88.00 200 ASN A C 1
ATOM 1576 O O . ASN A 1 200 ? -23.991 9.180 9.884 1.00 88.00 200 ASN A O 1
ATOM 1580 N N . PRO A 1 201 ? -25.536 10.270 8.690 1.00 88.38 201 PRO A N 1
ATOM 1581 C CA . PRO A 1 201 ? -26.607 10.062 9.674 1.00 88.38 201 PRO A CA 1
ATOM 1582 C C . PRO A 1 201 ? -26.926 8.595 10.003 1.00 88.38 201 PRO A C 1
ATOM 1584 O O . PRO A 1 201 ? -27.536 8.327 11.036 1.00 88.38 201 PRO A O 1
ATOM 1587 N N . HIS A 1 202 ? -26.560 7.667 9.117 1.00 88.69 202 HIS A N 1
ATOM 1588 C CA . HIS A 1 202 ? -26.767 6.227 9.289 1.00 88.69 202 HIS A CA 1
ATOM 1589 C C . HIS A 1 202 ? -25.562 5.517 9.912 1.00 88.69 202 HIS A C 1
ATOM 1591 O O . HIS A 1 202 ? -25.662 4.334 10.231 1.00 88.69 202 HIS A O 1
ATOM 1597 N N . ASP A 1 203 ? -24.448 6.224 10.101 1.00 92.81 203 ASP A N 1
ATOM 1598 C CA . ASP A 1 203 ? -23.235 5.635 10.645 1.00 92.81 203 ASP A CA 1
ATOM 1599 C C . ASP A 1 203 ? -23.312 5.542 12.169 1.00 92.81 203 ASP A C 1
ATOM 1601 O O . ASP A 1 203 ? -23.913 6.377 12.854 1.00 92.81 203 ASP A O 1
ATOM 1605 N N . SER A 1 204 ? -22.656 4.527 12.720 1.00 93.75 204 SER A N 1
ATOM 1606 C CA . SER A 1 204 ? -22.487 4.369 14.157 1.00 93.75 204 SER A CA 1
ATOM 1607 C C . SER A 1 204 ? -21.011 4.425 14.526 1.00 93.75 204 SER A C 1
ATOM 1609 O O . SER A 1 204 ? -20.142 3.959 13.791 1.00 93.75 204 SER A O 1
ATOM 1611 N N . ILE A 1 205 ? -20.716 5.013 15.683 1.00 96.12 205 ILE A N 1
ATOM 1612 C CA . ILE A 1 205 ? -19.357 5.084 16.212 1.00 96.12 205 ILE A CA 1
ATOM 1613 C C . ILE A 1 205 ? -19.348 4.786 17.708 1.00 96.12 205 ILE A C 1
ATOM 1615 O O . ILE A 1 205 ? -20.199 5.262 18.471 1.00 96.12 205 ILE A O 1
ATOM 1619 N N . ARG A 1 206 ? -18.358 4.007 18.132 1.00 95.94 206 ARG A N 1
ATOM 1620 C CA . ARG A 1 206 ? -18.001 3.796 19.534 1.00 95.94 206 ARG A CA 1
ATOM 1621 C C . ARG A 1 206 ? -16.504 3.997 19.716 1.00 95.94 206 ARG A C 1
ATOM 1623 O O . ARG A 1 206 ? -15.725 3.648 18.835 1.00 95.94 206 ARG A O 1
ATOM 1630 N N . LEU A 1 207 ? -16.125 4.548 20.859 1.00 96.75 207 LEU A N 1
ATOM 1631 C CA . LEU A 1 207 ? -14.742 4.747 21.264 1.00 96.75 207 LEU A CA 1
ATOM 1632 C C . LEU A 1 207 ? -14.451 3.857 22.469 1.00 96.75 207 LEU A C 1
ATOM 1634 O O . LEU A 1 207 ? -15.128 3.952 23.489 1.00 96.75 207 LEU A O 1
ATOM 1638 N N . ILE A 1 208 ? -13.432 3.021 22.353 1.00 95.38 208 ILE A N 1
ATOM 1639 C CA . ILE A 1 208 ? -12.846 2.243 23.434 1.00 95.38 208 ILE A CA 1
ATOM 1640 C C . ILE A 1 208 ? -11.510 2.894 23.761 1.00 95.38 208 ILE A C 1
ATOM 1642 O O . ILE A 1 208 ? -10.581 2.863 22.958 1.00 95.38 208 ILE A O 1
ATOM 1646 N N . VAL A 1 209 ? -11.411 3.502 24.937 1.00 93.56 209 VAL A N 1
ATOM 1647 C CA . VAL A 1 209 ? -10.159 4.084 25.422 1.00 93.56 209 VAL A CA 1
ATOM 1648 C C . VAL A 1 209 ? -9.391 3.000 26.165 1.00 93.56 209 VAL A C 1
ATOM 1650 O O . VAL A 1 209 ? -9.838 2.525 27.213 1.00 93.56 209 VAL A O 1
ATOM 1653 N N . CYS A 1 210 ? -8.247 2.602 25.618 1.00 88.62 210 CYS A N 1
ATOM 1654 C CA . CYS A 1 210 ? -7.390 1.572 26.175 1.00 88.62 210 CYS A CA 1
ATOM 1655 C C . CYS A 1 210 ? -6.490 2.154 27.269 1.00 88.62 210 CYS A C 1
ATOM 1657 O O . CYS A 1 210 ? -5.638 3.008 27.031 1.00 88.62 210 CYS A O 1
ATOM 1659 N N . ARG A 1 211 ? -6.706 1.664 28.486 1.00 82.88 211 ARG A N 1
ATOM 1660 C CA . ARG A 1 211 ? -5.913 1.909 29.699 1.00 82.88 211 ARG A CA 1
ATOM 1661 C C . ARG A 1 211 ? -5.752 0.562 30.410 1.00 82.88 211 ARG A C 1
ATOM 1663 O O . ARG A 1 211 ? -6.078 -0.470 29.828 1.00 82.88 211 ARG A O 1
ATOM 1670 N N . GLU A 1 212 ? -5.341 0.543 31.677 1.00 73.38 212 GLU A N 1
ATOM 1671 C CA . GLU A 1 212 ? -5.358 -0.689 32.490 1.00 73.38 212 GLU A CA 1
ATOM 1672 C C . GLU A 1 212 ? -6.730 -1.389 32.491 1.00 73.38 212 GLU A C 1
ATOM 1674 O O . GLU A 1 212 ? -6.805 -2.614 32.533 1.00 73.38 212 GLU A O 1
ATOM 1679 N N . LYS A 1 213 ? -7.820 -0.614 32.407 1.00 73.25 213 LYS A N 1
ATOM 1680 C CA . LYS A 1 213 ? -9.174 -1.113 32.142 1.00 73.25 213 LYS A CA 1
ATOM 1681 C C . LYS A 1 213 ? -9.804 -0.303 31.004 1.00 73.25 213 LYS A C 1
ATOM 1683 O O . LYS A 1 213 ? -9.870 0.922 31.136 1.00 73.25 213 LYS A O 1
ATOM 1688 N N . PRO A 1 214 ? -10.269 -0.945 29.917 1.00 78.69 214 PRO A N 1
ATOM 1689 C CA . PRO A 1 214 ? -10.914 -0.238 28.818 1.00 78.69 214 PRO A CA 1
ATOM 1690 C C . PRO A 1 214 ? -12.200 0.472 29.255 1.00 78.69 214 PRO A C 1
ATOM 1692 O O . PRO A 1 214 ? -13.001 -0.080 30.010 1.00 78.69 214 PRO A O 1
ATOM 1695 N N . VAL A 1 215 ? -12.418 1.684 28.746 1.00 84.38 215 VAL A N 1
ATOM 1696 C CA . VAL A 1 215 ? -13.670 2.439 28.921 1.00 84.38 215 VAL A CA 1
ATOM 1697 C C . VAL A 1 215 ? -14.330 2.601 27.561 1.00 84.38 215 VAL A C 1
ATOM 1699 O O . VAL A 1 215 ? -13.676 3.042 26.621 1.00 84.38 215 VAL A O 1
ATOM 1702 N N . THR A 1 216 ? -15.618 2.263 27.459 1.00 87.50 216 THR A N 1
ATOM 1703 C CA . THR A 1 216 ? -16.373 2.371 26.201 1.00 87.50 216 THR A CA 1
ATOM 1704 C C . THR A 1 216 ? -17.333 3.553 26.233 1.00 87.50 216 THR A C 1
ATOM 1706 O O . THR A 1 216 ? -18.086 3.732 27.190 1.00 87.50 216 THR A O 1
ATOM 1709 N N . ILE A 1 217 ? -17.325 4.338 25.161 1.00 90.12 217 ILE A N 1
ATOM 1710 C CA . ILE A 1 217 ? -18.127 5.542 24.968 1.00 90.12 217 ILE A CA 1
ATOM 1711 C C . ILE A 1 217 ? -18.881 5.407 23.644 1.00 90.12 217 ILE A C 1
ATOM 1713 O O . ILE A 1 217 ? -18.301 5.044 22.621 1.00 90.12 217 ILE A O 1
ATOM 1717 N N . PHE A 1 218 ? -20.182 5.697 23.652 1.00 90.00 218 PHE A N 1
ATOM 1718 C CA . PHE A 1 218 ? -21.061 5.471 22.504 1.00 90.00 218 PHE A CA 1
ATOM 1719 C C . PHE A 1 218 ? -21.581 6.778 21.906 1.00 90.00 218 PHE A C 1
ATOM 1721 O O . PHE A 1 218 ? -22.170 7.600 22.613 1.00 90.00 218 PHE A O 1
ATOM 1728 N N . GLY A 1 219 ? -21.462 6.898 20.582 1.00 88.81 219 GLY A N 1
ATOM 1729 C CA . GLY A 1 219 ? -22.077 7.951 19.781 1.00 88.81 219 GLY A CA 1
ATOM 1730 C C . GLY A 1 219 ? -21.268 9.247 19.703 1.00 88.81 219 GLY A C 1
ATOM 1731 O O . GLY A 1 219 ? -20.758 9.752 20.700 1.00 88.81 219 GLY A O 1
ATOM 1732 N N . ALA A 1 220 ? -21.232 9.837 18.506 1.00 87.69 220 ALA A N 1
ATOM 1733 C CA . ALA A 1 220 ? -20.453 11.031 18.165 1.00 87.69 220 ALA A CA 1
ATOM 1734 C C . ALA A 1 220 ? -20.563 12.184 19.184 1.00 87.69 220 ALA A C 1
ATOM 1736 O O . ALA A 1 220 ? -19.551 12.736 19.612 1.00 87.69 220 ALA A O 1
ATOM 1737 N N . LYS A 1 221 ? -21.787 12.508 19.630 1.00 91.44 221 LYS A N 1
ATOM 1738 C CA . LYS A 1 221 ? -22.056 13.617 20.569 1.00 91.44 221 LYS A CA 1
ATOM 1739 C C . LYS A 1 221 ? -21.366 13.460 21.928 1.00 91.44 221 LYS A C 1
ATOM 1741 O O . LYS A 1 221 ? -21.068 14.468 22.556 1.00 91.44 221 LYS A O 1
ATOM 1746 N N . LYS A 1 222 ? -21.140 12.216 22.364 1.00 93.81 222 LYS A N 1
ATOM 1747 C CA . LYS A 1 222 ? -20.433 11.864 23.604 1.00 93.81 222 LYS A CA 1
ATOM 1748 C C . LYS A 1 222 ? -18.984 11.452 23.354 1.00 93.81 222 LYS A C 1
ATOM 1750 O O . LYS A 1 222 ? -18.307 11.027 24.262 1.00 93.81 222 LYS A O 1
ATOM 1755 N N . ILE A 1 223 ? -18.505 11.417 22.117 1.00 94.44 223 ILE A N 1
ATOM 1756 C CA . ILE A 1 223 ? -17.102 11.059 21.871 1.00 94.44 223 ILE A CA 1
ATOM 1757 C C . ILE A 1 223 ? -16.254 12.323 21.860 1.00 94.44 223 ILE A C 1
ATOM 1759 O O . ILE A 1 223 ? -15.179 12.330 22.449 1.00 94.44 223 ILE A O 1
ATOM 1763 N N . ILE A 1 224 ? -16.744 13.398 21.238 1.00 94.38 224 ILE A N 1
ATOM 1764 C CA . ILE A 1 224 ? -15.982 14.640 21.070 1.00 94.38 224 ILE A CA 1
ATOM 1765 C C . ILE A 1 224 ? -15.578 15.286 22.412 1.00 94.38 224 ILE A C 1
ATOM 1767 O O . ILE A 1 224 ? -14.386 15.526 22.608 1.00 94.38 224 ILE A O 1
ATOM 1771 N N . PRO A 1 225 ? -16.487 15.562 23.369 1.00 94.69 225 PRO A N 1
ATOM 1772 C CA . PRO A 1 225 ? -16.079 16.187 24.630 1.00 94.69 225 PRO A CA 1
ATOM 1773 C C . PRO A 1 225 ? -15.114 15.306 25.433 1.00 94.69 225 PRO A C 1
ATOM 1775 O O . PRO A 1 225 ? -14.146 15.804 26.007 1.00 94.69 225 PRO A O 1
ATOM 1778 N N . GLU A 1 226 ? -15.360 14.001 25.444 1.00 93.38 226 GLU A N 1
ATOM 1779 C CA . GLU A 1 226 ? -14.599 13.015 26.194 1.00 93.38 226 GLU A CA 1
ATOM 1780 C C . GLU A 1 226 ? -13.192 12.823 25.620 1.00 93.38 226 GLU A C 1
ATOM 1782 O O . GLU A 1 226 ? -12.230 12.823 26.387 1.00 93.38 226 GLU A O 1
ATOM 1787 N N . VAL A 1 227 ? -13.043 12.732 24.291 1.00 93.44 227 VAL A N 1
ATOM 1788 C CA . VAL A 1 227 ? -11.735 12.581 23.633 1.00 93.44 227 VAL A CA 1
ATOM 1789 C C . VAL A 1 227 ? -10.852 13.815 23.866 1.00 93.44 227 VAL A C 1
ATOM 1791 O O . VAL A 1 227 ? -9.671 13.671 24.173 1.00 93.44 227 VAL A O 1
ATOM 1794 N N . HIS A 1 228 ? -11.424 15.028 23.867 1.00 94.31 228 HIS A N 1
ATOM 1795 C CA . HIS A 1 228 ? -10.694 16.268 24.178 1.00 94.31 228 HIS A CA 1
ATOM 1796 C C . HIS A 1 228 ? -10.243 16.384 25.645 1.00 94.31 228 HIS A C 1
ATOM 1798 O O . HIS A 1 228 ? -9.296 17.114 25.954 1.00 94.31 228 HIS A O 1
ATOM 1804 N N . GLN A 1 229 ? -10.893 15.664 26.561 1.00 93.88 229 GLN A N 1
ATOM 1805 C CA . GLN A 1 229 ? -10.525 15.628 27.979 1.00 93.88 229 GLN A CA 1
ATOM 1806 C C . GLN A 1 229 ? -9.525 14.516 28.311 1.00 93.88 229 GLN A C 1
ATOM 1808 O O . GLN A 1 229 ? -9.034 14.454 29.442 1.00 93.88 229 GLN A O 1
ATOM 1813 N N . LEU A 1 230 ? -9.187 13.649 27.351 1.00 92.94 230 LEU A N 1
ATOM 1814 C CA . LEU A 1 230 ? -8.241 12.571 27.592 1.00 92.94 230 LEU A CA 1
ATOM 1815 C C . LEU A 1 230 ? -6.865 13.105 27.987 1.00 92.94 230 LEU A C 1
ATOM 1817 O O . LEU A 1 230 ? -6.394 14.165 27.566 1.00 92.94 230 LEU A O 1
ATOM 1821 N N . ARG A 1 231 ? -6.218 12.320 28.839 1.00 91.94 231 ARG A N 1
ATOM 1822 C CA . ARG A 1 231 ? -4.827 12.473 29.238 1.00 91.94 231 ARG A CA 1
ATOM 1823 C C . ARG A 1 231 ? -4.157 11.121 29.052 1.00 91.94 231 ARG A C 1
ATOM 1825 O O . ARG A 1 231 ? -4.765 10.098 29.379 1.00 91.94 231 ARG A O 1
ATOM 1832 N N . ALA A 1 232 ? -2.947 11.158 28.511 1.00 91.50 232 ALA A N 1
ATOM 1833 C CA . ALA A 1 232 ? -2.074 10.008 28.344 1.00 91.50 232 ALA A CA 1
ATOM 1834 C C . ALA A 1 232 ? -1.415 9.700 29.690 1.00 91.50 232 ALA A C 1
ATOM 1836 O O . ALA A 1 232 ? -0.721 10.554 30.245 1.00 91.50 232 ALA A O 1
ATOM 1837 N N . PHE A 1 233 ? -1.678 8.523 30.256 1.00 86.75 233 PHE A N 1
ATOM 1838 C CA . PHE A 1 233 ? -1.065 8.099 31.513 1.00 86.75 233 PHE A CA 1
ATOM 1839 C C . PHE A 1 233 ? -1.114 6.580 31.694 1.00 86.75 233 PHE A C 1
ATOM 1841 O O . PHE A 1 233 ? -1.984 5.893 31.163 1.00 86.75 233 PHE A O 1
ATOM 1848 N N . GLY A 1 234 ? -0.210 6.066 32.529 1.00 85.50 234 GLY A N 1
ATOM 1849 C CA . GLY A 1 234 ? -0.198 4.659 32.921 1.00 85.50 234 GLY A CA 1
ATOM 1850 C C . GLY A 1 234 ? 0.165 3.711 31.777 1.00 85.50 234 GLY A C 1
ATOM 1851 O O . GLY A 1 234 ? 0.762 4.109 30.777 1.00 85.50 234 GLY A O 1
ATOM 1852 N N . LYS A 1 235 ? -0.170 2.432 31.958 1.00 83.75 235 LYS A N 1
ATOM 1853 C CA . LYS A 1 235 ? 0.033 1.379 30.957 1.00 83.75 235 LYS A CA 1
ATOM 1854 C C . LYS A 1 235 ? -1.271 1.092 30.208 1.00 83.75 235 LYS A C 1
ATOM 1856 O O . LYS A 1 235 ? -2.359 1.277 30.755 1.00 83.75 235 LYS A O 1
ATOM 1861 N N . ALA A 1 236 ? -1.149 0.581 28.987 1.00 80.25 236 ALA A N 1
ATOM 1862 C CA . ALA A 1 236 ? -2.254 0.014 28.221 1.00 80.25 236 ALA A CA 1
ATOM 1863 C C . ALA A 1 236 ? -2.014 -1.484 27.989 1.00 80.25 236 ALA A C 1
ATOM 1865 O O . ALA A 1 236 ? -0.898 -1.893 27.669 1.00 80.25 236 ALA A O 1
ATOM 1866 N N . ASP A 1 237 ? -3.059 -2.303 28.129 1.00 83.44 237 ASP A N 1
ATOM 1867 C CA . ASP A 1 237 ? -3.055 -3.669 27.593 1.00 83.44 237 ASP A CA 1
ATOM 1868 C C . ASP A 1 237 ? -3.734 -3.648 26.221 1.00 83.44 237 ASP A C 1
ATOM 1870 O O . ASP A 1 237 ? -4.943 -3.851 26.103 1.00 83.44 237 ASP A O 1
ATOM 1874 N N . ILE A 1 238 ? -2.950 -3.366 25.175 1.00 83.38 238 ILE A N 1
ATOM 1875 C CA . ILE A 1 238 ? -3.472 -3.244 23.807 1.00 83.38 238 ILE A CA 1
ATOM 1876 C C . ILE A 1 238 ? -4.081 -4.554 23.310 1.00 83.38 238 ILE A C 1
ATOM 1878 O O . ILE A 1 238 ? -5.084 -4.523 22.606 1.00 83.38 238 ILE A O 1
ATOM 1882 N N . ALA A 1 239 ? -3.561 -5.712 23.722 1.00 83.81 239 ALA A N 1
ATOM 1883 C CA . ALA A 1 239 ? -4.154 -6.991 23.341 1.00 83.81 239 ALA A CA 1
ATOM 1884 C C . ALA A 1 239 ? -5.546 -7.184 23.973 1.00 83.81 239 ALA A C 1
ATOM 1886 O O . ALA A 1 239 ? -6.462 -7.653 23.297 1.00 83.81 239 ALA A O 1
ATOM 1887 N N . ALA A 1 240 ? -5.740 -6.782 25.234 1.00 85.31 240 ALA A N 1
ATOM 1888 C CA . ALA A 1 240 ? -7.072 -6.750 25.845 1.00 85.31 240 ALA A CA 1
ATOM 1889 C C . ALA A 1 240 ? -7.982 -5.698 25.186 1.00 85.31 240 ALA A C 1
ATOM 1891 O O . ALA A 1 240 ? -9.166 -5.954 24.972 1.00 85.31 240 ALA A O 1
ATOM 1892 N N . GLY A 1 241 ? -7.429 -4.539 24.817 1.00 89.75 241 GLY A N 1
ATOM 1893 C CA . GLY A 1 241 ? -8.134 -3.507 24.059 1.00 89.75 241 GLY A CA 1
ATOM 1894 C C . GLY A 1 241 ? -8.636 -4.013 22.705 1.00 89.75 241 GLY A C 1
ATOM 1895 O O . GLY A 1 241 ? -9.801 -3.808 22.373 1.00 89.75 241 GLY A O 1
ATOM 1896 N N . ILE A 1 242 ? -7.791 -4.722 21.952 1.00 91.06 242 ILE A N 1
ATOM 1897 C CA . ILE A 1 242 ? -8.140 -5.326 20.659 1.00 91.06 242 ILE A CA 1
ATOM 1898 C C . ILE A 1 242 ? -9.228 -6.383 20.847 1.00 91.06 242 ILE A C 1
ATOM 1900 O O . ILE A 1 242 ? -10.215 -6.363 20.115 1.00 91.06 242 ILE A O 1
ATOM 1904 N N . ALA A 1 243 ? -9.119 -7.237 21.869 1.00 91.00 243 ALA A N 1
ATOM 1905 C CA . ALA A 1 243 ? -10.172 -8.194 22.202 1.00 91.00 243 ALA A CA 1
ATOM 1906 C C . ALA A 1 243 ? -11.523 -7.511 22.463 1.00 91.00 243 ALA A C 1
ATOM 1908 O O . ALA A 1 243 ? -12.532 -7.887 21.863 1.00 91.00 243 ALA A O 1
ATOM 1909 N N . ALA A 1 244 ? -11.528 -6.456 23.282 1.00 92.19 244 ALA A N 1
ATOM 1910 C CA . ALA A 1 244 ? -12.724 -5.667 23.556 1.00 92.19 244 ALA A CA 1
ATOM 1911 C C . ALA A 1 244 ? -13.265 -4.970 22.294 1.00 92.19 244 ALA A C 1
ATOM 1913 O O . ALA A 1 244 ? -14.477 -4.880 22.112 1.00 92.19 244 ALA A O 1
ATOM 1914 N N . ALA A 1 245 ? -12.389 -4.503 21.399 1.00 95.00 245 ALA A N 1
ATOM 1915 C CA . ALA A 1 245 ? -12.784 -3.889 20.136 1.00 95.00 245 ALA A CA 1
ATOM 1916 C C . ALA A 1 245 ? -13.463 -4.883 19.191 1.00 95.00 245 ALA A C 1
ATOM 1918 O O . ALA A 1 245 ? -14.512 -4.558 18.636 1.00 95.00 245 ALA A O 1
ATOM 1919 N N . TYR A 1 246 ? -12.932 -6.098 19.054 1.00 95.44 246 TYR A N 1
ATOM 1920 C CA . TYR A 1 246 ? -13.569 -7.146 18.254 1.00 95.44 246 TYR A CA 1
ATOM 1921 C C . TYR A 1 246 ? -14.891 -7.611 18.857 1.00 95.44 246 TYR A C 1
ATOM 1923 O O . TYR A 1 246 ? -15.872 -7.755 18.133 1.00 95.44 246 TYR A O 1
ATOM 1931 N N . GLU A 1 247 ? -14.964 -7.787 20.176 1.00 94.25 247 GLU A N 1
ATOM 1932 C CA . GLU A 1 247 ? -16.227 -8.098 20.850 1.00 94.25 247 GLU A CA 1
ATOM 1933 C C . GLU A 1 247 ? -17.276 -7.001 20.605 1.00 94.25 247 GLU A C 1
ATOM 1935 O O . GLU A 1 247 ? -18.403 -7.278 20.192 1.00 94.25 247 GLU A O 1
ATOM 1940 N N . ALA A 1 248 ? -16.891 -5.738 20.782 1.00 93.56 248 ALA A N 1
ATOM 1941 C CA . ALA A 1 248 ? -17.765 -4.600 20.554 1.00 93.56 248 ALA A CA 1
ATOM 1942 C C . ALA A 1 248 ? -18.184 -4.473 19.077 1.00 93.56 248 ALA A C 1
ATOM 1944 O O . ALA A 1 248 ? -19.344 -4.170 18.797 1.00 93.56 248 ALA A O 1
ATOM 1945 N N . ALA A 1 249 ? -17.270 -4.706 18.134 1.00 95.50 249 ALA A N 1
ATOM 1946 C CA . ALA A 1 249 ? -17.572 -4.693 16.706 1.00 95.50 249 ALA A CA 1
ATOM 1947 C C . ALA A 1 249 ? -18.574 -5.798 16.337 1.00 95.50 249 ALA A C 1
ATOM 1949 O O . ALA A 1 249 ? -19.551 -5.513 15.649 1.00 95.50 249 ALA A O 1
ATOM 1950 N N . ARG A 1 250 ? -18.413 -7.014 16.878 1.00 95.56 250 ARG A N 1
ATOM 1951 C CA . ARG A 1 250 ? -19.353 -8.135 16.695 1.00 95.56 250 ARG A CA 1
ATOM 1952 C C . ARG A 1 250 ? -20.751 -7.832 17.215 1.00 95.56 250 ARG A C 1
ATOM 1954 O O . ARG A 1 250 ? -21.735 -8.107 16.539 1.00 95.56 250 ARG A O 1
ATOM 1961 N N . GLN A 1 251 ? -20.851 -7.215 18.391 1.00 91.62 251 GLN A N 1
ATOM 1962 C CA . GLN A 1 251 ? -22.140 -6.799 18.960 1.00 91.62 251 GLN A CA 1
ATOM 1963 C C . GLN A 1 251 ? -22.870 -5.759 18.096 1.00 91.62 251 GLN A C 1
ATOM 1965 O O . GLN A 1 251 ? -24.080 -5.598 18.225 1.00 91.62 251 GLN A O 1
ATOM 1970 N N . ASN A 1 252 ? -22.141 -5.033 17.246 1.00 88.06 252 ASN A N 1
ATOM 1971 C CA . ASN A 1 252 ? -22.666 -3.996 16.362 1.00 88.06 252 ASN A CA 1
ATOM 1972 C C . ASN A 1 252 ? -22.643 -4.407 14.887 1.00 88.06 252 ASN A C 1
ATOM 1974 O O . ASN A 1 252 ? -22.744 -3.542 14.019 1.00 88.06 252 ASN A O 1
ATOM 1978 N N . LEU A 1 253 ? -22.424 -5.691 14.601 1.00 93.50 253 LEU A N 1
ATOM 1979 C CA . LEU A 1 253 ? -22.244 -6.164 13.241 1.00 93.50 253 LEU A CA 1
ATOM 1980 C C . LEU A 1 253 ? -23.557 -6.002 12.473 1.00 93.50 253 LEU A C 1
ATOM 1982 O O . LEU A 1 253 ? -24.551 -6.671 12.759 1.00 93.50 253 LEU A O 1
ATOM 1986 N N . THR A 1 254 ? -23.547 -5.132 11.468 1.00 92.25 254 THR A N 1
ATOM 1987 C CA . THR A 1 254 ? -24.701 -4.927 10.590 1.00 92.25 254 THR A CA 1
ATOM 1988 C C . THR A 1 254 ? -24.387 -5.517 9.224 1.00 92.25 254 THR A C 1
ATOM 1990 O O . THR A 1 254 ? -23.421 -5.127 8.564 1.00 92.25 254 THR A O 1
ATOM 1993 N N . LYS A 1 255 ? -25.213 -6.468 8.775 1.00 88.00 255 LYS A N 1
ATOM 1994 C CA . LYS A 1 255 ? -25.076 -7.070 7.444 1.00 88.00 255 LYS A CA 1
ATOM 1995 C C . LYS A 1 255 ? -25.277 -6.005 6.363 1.00 88.00 255 LYS A C 1
ATOM 1997 O O . LYS A 1 255 ? -26.275 -5.292 6.386 1.00 88.00 255 LYS A O 1
ATOM 2002 N N . GLY A 1 256 ? -24.350 -5.931 5.410 1.00 84.94 256 GLY A N 1
ATOM 2003 C CA . GLY A 1 256 ? -24.373 -4.932 4.336 1.00 84.94 256 GLY A CA 1
ATOM 2004 C C . GLY A 1 256 ? -23.893 -3.538 4.755 1.00 84.94 256 GLY A C 1
ATOM 2005 O O . GLY A 1 256 ? -23.819 -2.662 3.903 1.00 84.94 256 GLY A O 1
ATOM 2006 N N . ALA A 1 257 ? -23.549 -3.331 6.030 1.00 90.00 257 ALA A N 1
ATOM 2007 C CA . ALA A 1 257 ? -22.813 -2.154 6.476 1.00 90.00 257 ALA A CA 1
ATOM 2008 C C . ALA A 1 257 ? -21.304 -2.399 6.377 1.00 90.00 257 ALA A C 1
ATOM 2010 O O . ALA A 1 257 ? -20.838 -3.541 6.391 1.00 90.00 257 ALA A O 1
ATOM 2011 N N . GLN A 1 258 ? -20.531 -1.320 6.352 1.00 90.44 258 GLN A N 1
ATOM 2012 C CA . GLN A 1 258 ? -19.084 -1.386 6.513 1.00 90.44 258 GLN A CA 1
ATOM 2013 C C . GLN A 1 258 ? -18.756 -1.480 8.003 1.00 90.44 258 GLN A C 1
ATOM 2015 O O . GLN A 1 258 ? -18.901 -0.502 8.730 1.00 90.44 258 GLN A O 1
ATOM 2020 N N . ASN A 1 259 ? -18.319 -2.646 8.475 1.00 94.44 259 ASN A N 1
ATOM 2021 C CA . ASN A 1 259 ? -17.946 -2.841 9.876 1.00 94.44 259 ASN A CA 1
ATOM 2022 C C . ASN A 1 259 ? -16.426 -2.703 10.011 1.00 94.44 259 ASN A C 1
ATOM 2024 O O . ASN A 1 259 ? -15.671 -3.445 9.379 1.00 94.44 259 ASN A O 1
ATOM 2028 N N . ARG A 1 260 ? -15.970 -1.718 10.794 1.00 95.06 260 ARG A N 1
ATOM 2029 C CA . ARG A 1 260 ? -14.551 -1.353 10.873 1.00 95.06 260 ARG A CA 1
ATOM 2030 C C . ARG A 1 260 ? -14.084 -1.135 12.296 1.00 95.06 260 ARG A C 1
ATOM 2032 O O . ARG A 1 260 ? -14.717 -0.415 13.069 1.00 95.06 260 ARG A O 1
ATOM 2039 N N . ILE A 1 261 ? -12.914 -1.671 12.599 1.00 97.44 261 ILE A N 1
ATOM 2040 C CA . ILE A 1 261 ? -12.111 -1.267 13.743 1.00 97.44 261 ILE A CA 1
ATOM 2041 C C . ILE A 1 261 ? -11.090 -0.230 13.271 1.00 97.44 261 ILE A C 1
ATOM 2043 O O . ILE A 1 261 ? -10.443 -0.408 12.240 1.00 97.44 261 ILE A O 1
ATOM 2047 N N . VAL A 1 262 ? -10.947 0.857 14.027 1.00 97.31 262 VAL A N 1
ATOM 2048 C CA . VAL A 1 262 ? -9.873 1.843 13.847 1.00 97.31 262 VAL A CA 1
ATOM 2049 C C . VAL A 1 262 ? -8.984 1.777 15.082 1.00 97.31 262 VAL A C 1
ATOM 2051 O O . VAL A 1 262 ? -9.354 2.288 16.138 1.00 97.31 262 VAL A O 1
ATOM 2054 N N . LEU A 1 263 ? -7.845 1.098 14.967 1.00 96.25 263 LEU A N 1
ATOM 2055 C CA . LEU A 1 263 ? -6.840 0.985 16.022 1.00 96.25 263 LEU A CA 1
ATOM 2056 C C . LEU A 1 263 ? -5.915 2.202 15.968 1.00 96.25 263 LEU A C 1
ATOM 2058 O O . LEU A 1 263 ? -5.326 2.471 14.931 1.00 96.25 263 LEU A O 1
ATOM 2062 N N . ILE A 1 264 ? -5.778 2.918 17.079 1.00 95.50 264 ILE A N 1
ATOM 2063 C CA . ILE A 1 264 ? -4.974 4.136 17.207 1.00 95.50 264 ILE A CA 1
ATOM 2064 C C . ILE A 1 264 ? -4.007 3.931 18.377 1.00 95.50 264 ILE A C 1
ATOM 2066 O O . ILE A 1 264 ? -4.447 3.885 19.524 1.00 95.50 264 ILE A O 1
ATOM 2070 N N . THR A 1 265 ? -2.713 3.761 18.102 1.00 92.50 265 THR A N 1
ATOM 2071 C CA . THR A 1 265 ? -1.693 3.424 19.119 1.00 92.50 265 THR A CA 1
ATOM 2072 C C . THR A 1 265 ? -0.298 3.842 18.669 1.00 92.50 265 THR A C 1
ATOM 2074 O O . THR A 1 265 ? -0.026 3.884 17.473 1.00 92.50 265 THR A O 1
ATOM 2077 N N . ASP A 1 266 ? 0.593 4.137 19.611 1.00 87.06 266 ASP A N 1
ATOM 2078 C CA . ASP A 1 266 ? 2.017 4.355 19.340 1.00 87.06 266 ASP A CA 1
ATOM 2079 C C . ASP A 1 266 ? 2.848 3.062 19.382 1.00 87.06 266 ASP A C 1
ATOM 2081 O O . ASP A 1 266 ? 4.062 3.080 19.183 1.00 87.06 266 ASP A O 1
ATOM 2085 N N . GLY A 1 267 ? 2.204 1.916 19.628 1.00 80.75 267 GLY A N 1
ATOM 2086 C CA . GLY A 1 267 ? 2.869 0.628 19.575 1.00 80.75 267 GLY A CA 1
ATOM 2087 C C . GLY A 1 267 ? 2.338 -0.414 20.540 1.00 80.75 267 GLY A C 1
ATOM 2088 O O . GLY A 1 267 ? 1.776 -0.138 21.597 1.00 80.75 267 GLY A O 1
ATOM 2089 N N . ILE A 1 268 ? 2.619 -1.671 20.208 1.00 70.56 268 ILE A N 1
ATOM 2090 C CA . ILE A 1 268 ? 2.392 -2.799 21.106 1.00 70.56 268 ILE A CA 1
ATOM 2091 C C . ILE A 1 268 ? 3.739 -3.228 21.677 1.00 70.56 268 ILE A C 1
ATOM 2093 O O . ILE A 1 268 ? 4.576 -3.784 20.974 1.00 70.56 268 ILE A O 1
ATOM 2097 N N . HIS A 1 269 ? 3.959 -2.964 22.961 1.00 67.62 269 HIS A N 1
ATOM 2098 C CA . HIS A 1 269 ? 5.249 -3.212 23.595 1.00 67.62 269 HIS A CA 1
ATOM 2099 C C . HIS A 1 269 ? 5.297 -4.599 24.257 1.00 67.62 269 HIS A C 1
ATOM 2101 O O . HIS A 1 269 ? 4.495 -4.909 25.139 1.00 67.62 269 HIS A O 1
ATOM 2107 N N . SER A 1 270 ? 6.293 -5.407 23.879 1.00 55.28 270 SER A N 1
ATOM 2108 C CA . SER A 1 270 ? 6.762 -6.589 24.625 1.00 55.28 270 SER A CA 1
ATOM 2109 C C . SER A 1 270 ? 5.686 -7.628 24.988 1.00 55.28 270 SER A C 1
ATOM 2111 O O . SER A 1 270 ? 5.627 -8.102 26.128 1.00 55.28 270 SER A O 1
ATOM 2113 N N . LEU A 1 271 ? 4.844 -8.028 24.026 1.00 65.56 271 LEU A N 1
ATOM 2114 C CA . LEU A 1 271 ? 3.926 -9.156 24.217 1.00 65.56 271 LEU A CA 1
ATOM 2115 C C . LEU A 1 271 ? 4.655 -10.509 24.095 1.00 65.56 271 LEU A C 1
ATOM 2117 O O . LEU A 1 271 ? 5.449 -10.708 23.175 1.00 65.56 271 LEU A O 1
ATOM 2121 N N . PRO A 1 272 ? 4.349 -11.495 24.958 1.00 67.38 272 PRO A N 1
ATOM 2122 C CA . PRO A 1 272 ? 4.760 -12.877 24.734 1.00 67.38 272 PRO A CA 1
ATOM 2123 C C . PRO A 1 272 ? 4.234 -13.406 23.390 1.00 67.38 272 PRO A C 1
ATOM 2125 O O . PRO A 1 272 ? 3.085 -13.149 23.033 1.00 67.38 272 PRO A O 1
ATOM 2128 N N . GLY A 1 273 ? 5.021 -14.224 22.682 1.00 66.31 273 GLY A N 1
ATOM 2129 C CA . GLY A 1 273 ? 4.683 -14.687 21.325 1.00 66.31 273 GLY A CA 1
ATOM 2130 C C . GLY A 1 273 ? 3.325 -15.395 21.175 1.00 66.31 273 GLY A C 1
ATOM 2131 O O . GLY A 1 273 ? 2.676 -15.252 20.148 1.00 66.31 273 GLY A O 1
ATOM 2132 N N . HIS A 1 274 ? 2.831 -16.088 22.206 1.00 66.69 274 HIS A N 1
ATOM 2133 C CA . HIS A 1 274 ? 1.494 -16.702 22.166 1.00 66.69 274 HIS A CA 1
ATOM 2134 C C . HIS A 1 274 ? 0.351 -15.668 22.156 1.00 66.69 274 HIS A C 1
ATOM 2136 O O . HIS A 1 274 ? -0.727 -15.948 21.642 1.00 66.69 274 HIS A O 1
ATOM 2142 N N . ARG A 1 275 ? 0.566 -14.466 22.714 1.00 75.44 275 ARG A N 1
ATOM 2143 C CA . ARG A 1 275 ? -0.410 -13.366 22.636 1.00 75.44 275 ARG A CA 1
ATOM 2144 C C . ARG A 1 275 ? -0.395 -12.710 21.255 1.00 75.44 275 ARG A C 1
ATOM 2146 O O . ARG A 1 275 ? -1.446 -12.273 20.801 1.00 75.44 275 ARG A O 1
ATOM 2153 N N . TYR A 1 276 ? 0.759 -12.686 20.581 1.00 80.06 276 TYR A N 1
ATOM 2154 C CA . TYR A 1 276 ? 0.872 -12.232 19.190 1.00 80.06 276 TYR A CA 1
ATOM 2155 C C . TYR A 1 276 ? 0.018 -13.105 18.262 1.00 80.06 276 TYR A C 1
ATOM 2157 O O . TYR A 1 276 ? -0.847 -12.593 17.553 1.00 80.06 276 TYR A O 1
ATOM 2165 N N . SER A 1 277 ? 0.209 -14.429 18.303 1.00 80.25 277 SER A N 1
ATOM 2166 C CA . SER A 1 277 ? -0.510 -15.346 17.411 1.00 80.25 277 SER A CA 1
ATOM 2167 C C . SER A 1 277 ? -2.015 -15.359 17.683 1.00 80.25 277 SER A C 1
ATOM 2169 O O . SER A 1 277 ? -2.805 -15.314 16.742 1.00 80.25 277 SER A O 1
ATOM 2171 N N . ALA A 1 278 ? -2.427 -15.312 18.955 1.00 85.19 278 ALA A N 1
ATOM 2172 C CA . ALA A 1 278 ? -3.837 -15.198 19.331 1.00 85.19 278 ALA A CA 1
ATOM 2173 C C . ALA A 1 278 ? -4.499 -13.919 18.785 1.00 85.19 278 ALA A C 1
ATOM 2175 O O . ALA A 1 278 ? -5.646 -13.949 18.345 1.00 85.19 278 ALA A O 1
ATOM 2176 N N . MET A 1 279 ? -3.776 -12.798 18.777 1.00 87.62 279 MET A N 1
ATOM 2177 C CA . MET A 1 279 ? -4.279 -11.530 18.254 1.00 87.62 279 MET A CA 1
ATOM 2178 C C . MET A 1 279 ? -4.424 -11.551 16.733 1.00 87.62 279 MET A C 1
ATOM 2180 O O . MET A 1 279 ? -5.474 -11.177 16.223 1.00 87.62 279 MET A O 1
ATOM 2184 N N . ILE A 1 280 ? -3.420 -12.047 16.006 1.00 89.50 280 ILE A N 1
ATOM 2185 C CA . ILE A 1 280 ? -3.527 -12.217 14.550 1.00 89.50 280 ILE A CA 1
ATOM 2186 C C . ILE A 1 280 ? -4.665 -13.179 14.194 1.00 89.50 280 ILE A C 1
ATOM 2188 O O . ILE A 1 280 ? -5.390 -12.943 13.229 1.00 89.50 280 ILE A O 1
ATOM 2192 N N . GLN A 1 281 ? -4.859 -14.242 14.974 1.00 90.31 281 GLN A N 1
ATOM 2193 C CA . GLN A 1 281 ? -5.966 -15.172 14.773 1.00 90.31 281 GLN A CA 1
ATOM 2194 C C . GLN A 1 281 ? -7.328 -14.492 14.973 1.00 90.31 281 GLN A C 1
ATOM 2196 O O . GLN A 1 281 ? -8.203 -14.627 14.123 1.00 90.31 281 GLN A O 1
ATOM 2201 N N . MET A 1 282 ? -7.484 -13.695 16.031 1.00 92.88 282 MET A N 1
ATOM 2202 C CA . MET A 1 282 ? -8.698 -12.909 16.266 1.00 92.88 282 MET A CA 1
ATOM 2203 C C . MET A 1 282 ? -8.980 -11.921 15.131 1.00 92.88 282 MET A C 1
ATOM 2205 O O . MET A 1 282 ? -10.128 -11.774 14.715 1.00 92.88 282 MET A O 1
ATOM 2209 N N . VAL A 1 283 ? -7.934 -11.275 14.609 1.00 94.06 283 VAL A N 1
ATOM 2210 C CA . VAL A 1 283 ? -8.043 -10.370 13.462 1.00 94.06 283 VAL A CA 1
ATOM 2211 C C . VAL A 1 283 ? -8.556 -11.114 12.228 1.00 94.06 283 VAL A C 1
ATOM 2213 O O . VAL A 1 283 ? -9.503 -10.662 11.593 1.00 94.06 283 VAL A O 1
ATOM 2216 N N . LYS A 1 284 ? -8.003 -12.296 11.930 1.00 92.88 284 LYS A N 1
ATOM 2217 C CA . LYS A 1 284 ? -8.466 -13.146 10.820 1.00 92.88 284 LYS A CA 1
ATOM 2218 C C . LYS A 1 284 ? -9.912 -13.612 10.991 1.00 92.88 284 LYS A C 1
ATOM 2220 O O . LYS A 1 284 ? -10.640 -13.693 10.006 1.00 92.88 284 LYS A O 1
ATOM 2225 N N . GLU A 1 285 ? -10.323 -13.936 12.214 1.00 94.12 285 GLU A N 1
ATOM 2226 C CA . GLU A 1 285 ? -11.699 -14.339 12.522 1.00 94.12 285 GLU A CA 1
ATOM 2227 C C . GLU A 1 285 ? -12.677 -13.188 12.315 1.00 94.12 285 GLU A C 1
ATOM 2229 O O . GLU A 1 285 ? -13.639 -13.337 11.567 1.00 94.12 285 GLU A O 1
ATOM 2234 N N . GLY A 1 286 ? -12.409 -12.018 12.902 1.00 94.62 286 GLY A N 1
ATOM 2235 C CA . GLY A 1 286 ? -13.271 -10.855 12.709 1.00 94.62 286 GLY A CA 1
ATOM 2236 C C . GLY A 1 286 ? -13.319 -10.416 11.246 1.00 94.62 286 GLY A C 1
ATOM 2237 O O . GLY A 1 286 ? -14.386 -10.088 10.734 1.00 94.62 286 GLY A O 1
ATOM 2238 N N . ARG A 1 287 ? -12.203 -10.526 10.527 1.00 92.06 287 ARG A N 1
ATOM 2239 C CA . ARG A 1 287 ? -12.167 -10.333 9.081 1.00 92.06 287 ARG A CA 1
ATOM 2240 C C . ARG A 1 287 ? -13.085 -11.312 8.338 1.00 92.06 287 ARG A C 1
ATOM 2242 O O . ARG A 1 287 ? -13.883 -10.879 7.514 1.00 92.06 287 ARG A O 1
ATOM 2249 N N . ALA A 1 288 ? -13.039 -12.607 8.656 1.00 90.44 288 ALA A N 1
ATOM 2250 C CA . ALA A 1 288 ? -13.946 -13.601 8.071 1.00 90.44 288 ALA A CA 1
ATOM 2251 C C . ALA A 1 288 ? -15.432 -13.327 8.394 1.00 90.44 288 ALA A C 1
ATOM 2253 O O . ALA A 1 288 ? -16.317 -13.738 7.644 1.00 90.44 288 ALA A O 1
ATOM 2254 N N . GLU A 1 289 ? -15.710 -12.607 9.483 1.00 92.81 289 GLU A N 1
ATOM 2255 C CA . GLU A 1 289 ? -17.042 -12.117 9.861 1.00 92.81 289 GLU A CA 1
ATOM 2256 C C . GLU A 1 289 ? -17.435 -10.797 9.157 1.00 92.81 289 GLU A C 1
ATOM 2258 O O . GLU A 1 289 ? -18.568 -10.334 9.308 1.00 92.81 289 GLU A O 1
ATOM 2263 N N . GLY A 1 290 ? -16.537 -10.193 8.369 1.00 90.12 290 GLY A N 1
ATOM 2264 C CA . GLY A 1 290 ? -16.750 -8.924 7.663 1.00 90.12 290 GLY A CA 1
ATOM 2265 C C . GLY A 1 290 ? -16.366 -7.674 8.464 1.00 90.12 290 GLY A C 1
ATOM 2266 O O . GLY A 1 290 ? -16.909 -6.597 8.208 1.00 90.12 290 GLY A O 1
ATOM 2267 N N . ILE A 1 291 ? -15.473 -7.806 9.451 1.00 94.62 291 ILE A N 1
ATOM 2268 C CA . ILE A 1 291 ? -14.922 -6.706 10.256 1.00 94.62 291 ILE A CA 1
ATOM 2269 C C . ILE A 1 291 ? -13.496 -6.413 9.789 1.00 94.62 291 ILE A C 1
ATOM 2271 O O . ILE A 1 291 ? -12.578 -7.187 10.053 1.00 94.62 291 ILE A O 1
ATOM 2275 N N . SER A 1 292 ? -13.300 -5.265 9.145 1.00 93.44 292 SER A N 1
ATOM 2276 C CA . SER A 1 292 ? -11.968 -4.822 8.710 1.00 93.44 292 SER A CA 1
ATOM 2277 C C . SER A 1 292 ? -11.250 -4.003 9.789 1.00 93.44 292 SER A C 1
ATOM 2279 O O . SER A 1 292 ? -11.897 -3.421 10.662 1.00 93.44 292 SER A O 1
ATOM 2281 N N . THR A 1 293 ? -9.916 -3.927 9.747 1.00 95.06 293 THR A N 1
ATOM 2282 C CA . THR A 1 293 ? -9.105 -3.173 10.721 1.00 95.06 293 THR A CA 1
ATOM 2283 C C . THR A 1 293 ? -8.156 -2.191 10.052 1.00 95.06 293 THR A C 1
ATOM 2285 O O . THR A 1 293 ? -7.207 -2.576 9.378 1.00 95.06 293 THR A O 1
ATOM 2288 N N . ILE A 1 294 ? -8.373 -0.906 10.317 1.00 94.50 294 ILE A N 1
ATOM 2289 C CA . ILE A 1 294 ? -7.472 0.181 9.932 1.00 94.50 294 ILE A CA 1
ATOM 2290 C C . ILE A 1 294 ? -6.604 0.521 11.139 1.00 94.50 294 ILE A C 1
ATOM 2292 O O . ILE A 1 294 ? -7.119 0.686 12.246 1.00 94.50 294 ILE A O 1
ATOM 2296 N N . VAL A 1 295 ? -5.297 0.644 10.927 1.00 94.69 295 VAL A N 1
ATOM 2297 C CA . VAL A 1 295 ? -4.334 0.963 11.983 1.00 94.69 295 VAL A CA 1
ATOM 2298 C C . VAL A 1 295 ? -3.746 2.348 11.731 1.00 94.69 295 VAL A C 1
ATOM 2300 O O . VAL A 1 295 ? -3.207 2.609 10.657 1.00 94.69 295 VAL A O 1
ATOM 2303 N N . LEU A 1 296 ? -3.861 3.226 12.725 1.00 94.50 296 LEU A N 1
ATOM 2304 C CA . LEU A 1 296 ? -3.223 4.536 12.793 1.00 94.50 296 LEU A CA 1
ATOM 2305 C C . LEU A 1 296 ? -2.103 4.456 13.839 1.00 94.50 296 LEU A C 1
ATOM 2307 O O . LEU A 1 296 ? -2.377 4.391 15.040 1.00 94.50 296 LEU A O 1
ATOM 2311 N N . GLY A 1 297 ? -0.859 4.394 13.368 1.00 91.94 297 GLY A N 1
ATOM 2312 C CA . GLY A 1 297 ? 0.335 4.294 14.214 1.00 91.94 297 GLY A CA 1
ATOM 2313 C C . GLY A 1 297 ? 0.945 5.654 14.518 1.00 91.94 297 GLY A C 1
ATOM 2314 O O . GLY A 1 297 ? 0.825 6.567 13.702 1.00 91.94 297 GLY A O 1
ATOM 2315 N N . PHE A 1 298 ? 1.627 5.771 15.654 1.00 87.75 298 PHE A N 1
ATOM 2316 C CA . PHE A 1 298 ? 2.353 6.974 16.071 1.00 87.75 298 PHE A CA 1
ATOM 2317 C C . PHE A 1 298 ? 3.721 6.606 16.635 1.00 87.75 298 PHE A C 1
ATOM 2319 O O . PHE A 1 298 ? 3.929 5.478 17.073 1.00 87.75 298 PHE A O 1
ATOM 2326 N N . GLY A 1 299 ? 4.617 7.586 16.699 1.00 76.56 299 GLY A N 1
ATOM 2327 C CA . GLY A 1 299 ? 5.842 7.479 17.478 1.00 76.56 299 GLY A CA 1
ATOM 2328 C C . GLY A 1 299 ? 6.838 6.428 17.019 1.00 76.56 299 GLY A C 1
ATOM 2329 O O . GLY A 1 299 ? 6.735 5.818 15.960 1.00 76.56 299 GLY A O 1
ATOM 2330 N N . GLU A 1 300 ? 7.844 6.230 17.860 1.00 64.56 300 GLU A N 1
ATOM 2331 C CA . GLU A 1 300 ? 8.949 5.331 17.576 1.00 64.56 300 GLU A CA 1
ATOM 2332 C C . GLU A 1 300 ? 9.142 4.341 18.714 1.00 64.56 300 GLU A C 1
ATOM 2334 O O . GLU A 1 300 ? 9.174 4.724 19.884 1.00 64.56 300 GLU A O 1
ATOM 2339 N N . GLY A 1 301 ? 9.304 3.064 18.367 1.00 56.84 301 GLY A N 1
ATOM 2340 C CA . GLY A 1 301 ? 9.563 1.993 19.334 1.00 56.84 301 GLY A CA 1
ATOM 2341 C C . GLY A 1 301 ? 8.412 1.008 19.548 1.00 56.84 301 GLY A C 1
ATOM 2342 O O . GLY A 1 301 ? 8.594 0.033 20.278 1.00 56.84 301 GLY A O 1
ATOM 2343 N N . GLY A 1 302 ? 7.269 1.208 18.888 1.00 63.00 302 GLY A N 1
ATOM 2344 C CA . GLY A 1 302 ? 6.213 0.204 18.799 1.00 63.00 302 GLY A CA 1
ATOM 2345 C C . GLY A 1 302 ? 6.609 -1.029 17.979 1.00 63.00 302 GLY A C 1
ATOM 2346 O O . GLY A 1 302 ? 7.490 -0.971 17.124 1.00 63.00 302 GLY A O 1
ATOM 2347 N N . ASP A 1 303 ? 5.945 -2.167 18.211 1.00 73.88 303 ASP A N 1
ATOM 2348 C CA . ASP A 1 303 ? 6.038 -3.326 17.310 1.00 73.88 303 ASP A CA 1
ATOM 2349 C C . ASP A 1 303 ? 5.261 -3.046 16.009 1.00 73.88 303 ASP A C 1
ATOM 2351 O O . ASP A 1 303 ? 4.126 -3.478 15.814 1.00 73.88 303 ASP A O 1
ATOM 2355 N N . ASP A 1 304 ? 5.864 -2.272 15.112 1.00 76.44 304 ASP A N 1
ATOM 2356 C CA . ASP A 1 304 ? 5.269 -1.913 13.822 1.00 76.44 304 ASP A CA 1
ATOM 2357 C C . ASP A 1 304 ? 5.064 -3.113 12.907 1.00 76.44 304 ASP A C 1
ATOM 2359 O O . ASP A 1 304 ? 4.125 -3.139 12.116 1.00 76.44 304 ASP A O 1
ATOM 2363 N N . THR A 1 305 ? 5.907 -4.139 13.046 1.00 79.19 305 THR A N 1
ATOM 2364 C CA . THR A 1 305 ? 5.719 -5.398 12.319 1.00 79.19 305 THR A CA 1
ATOM 2365 C C . THR A 1 305 ? 4.390 -6.035 12.711 1.00 79.19 305 THR A C 1
ATOM 2367 O O . THR A 1 305 ? 3.691 -6.592 11.864 1.00 79.19 305 THR A O 1
ATOM 2370 N N . LEU A 1 306 ? 4.015 -5.942 13.987 1.00 84.00 306 LEU A N 1
ATOM 2371 C CA . LEU A 1 306 ? 2.715 -6.384 14.458 1.00 84.00 306 LEU A CA 1
ATOM 2372 C C . LEU A 1 306 ? 1.572 -5.480 13.985 1.00 84.00 306 LEU A C 1
ATOM 2374 O O . LEU A 1 306 ? 0.547 -6.007 13.564 1.00 84.00 306 LEU A O 1
ATOM 2378 N N . LEU A 1 307 ? 1.721 -4.155 14.046 1.00 88.94 307 LEU A N 1
ATOM 2379 C CA . LEU A 1 307 ? 0.688 -3.220 13.575 1.00 88.94 307 LEU A CA 1
ATOM 2380 C C . LEU A 1 307 ? 0.388 -3.403 12.084 1.00 88.94 307 LEU A C 1
ATOM 2382 O O . LEU A 1 307 ? -0.777 -3.475 11.689 1.00 88.94 307 LEU A O 1
ATOM 2386 N N . ASP A 1 308 ? 1.435 -3.561 11.279 1.00 85.50 308 ASP A N 1
ATOM 2387 C CA . ASP A 1 308 ? 1.320 -3.897 9.867 1.00 85.50 308 ASP A CA 1
ATOM 2388 C C . ASP A 1 308 ? 0.616 -5.249 9.704 1.00 85.50 308 ASP A C 1
ATOM 2390 O O . ASP A 1 308 ? -0.413 -5.331 9.042 1.00 85.50 308 ASP A O 1
ATOM 2394 N N . ALA A 1 309 ? 1.053 -6.291 10.422 1.00 86.88 309 ALA A N 1
ATOM 2395 C CA . ALA A 1 309 ? 0.397 -7.597 10.376 1.00 86.88 309 ALA A CA 1
ATOM 2396 C C . ALA A 1 309 ? -1.090 -7.550 10.786 1.00 86.88 309 ALA A C 1
ATOM 2398 O O . ALA A 1 309 ? -1.894 -8.282 10.208 1.00 86.88 309 ALA A O 1
ATOM 2399 N N . ILE A 1 310 ? -1.485 -6.708 11.746 1.00 91.25 310 ILE A N 1
ATOM 2400 C CA . ILE A 1 310 ? -2.893 -6.506 12.120 1.00 91.25 310 ILE A CA 1
ATOM 2401 C C . ILE A 1 310 ? -3.676 -5.911 10.946 1.00 91.25 310 ILE A C 1
ATOM 2403 O O . ILE A 1 310 ? -4.730 -6.440 10.598 1.00 91.25 310 ILE A O 1
ATOM 2407 N N . ALA A 1 311 ? -3.168 -4.853 10.310 1.00 90.25 311 ALA A N 1
ATOM 2408 C CA . ALA A 1 311 ? -3.821 -4.258 9.146 1.00 90.25 311 ALA A CA 1
ATOM 2409 C C . ALA A 1 311 ? -3.918 -5.255 7.977 1.00 90.25 311 ALA A C 1
ATOM 2411 O O . ALA A 1 311 ? -4.980 -5.414 7.378 1.00 90.25 311 ALA A O 1
ATOM 2412 N N . GLU A 1 312 ? -2.831 -5.979 7.698 1.00 86.06 312 GLU A N 1
ATOM 2413 C CA . GLU A 1 312 ? -2.746 -6.950 6.604 1.00 86.06 312 GLU A CA 1
ATOM 2414 C C . GLU A 1 312 ? -3.694 -8.138 6.775 1.00 86.06 312 GLU A C 1
ATOM 2416 O O . GLU A 1 312 ? -4.307 -8.593 5.812 1.00 86.06 312 GLU A O 1
ATOM 2421 N N . ASN A 1 313 ? -3.806 -8.671 7.993 1.00 88.81 313 ASN A N 1
ATOM 2422 C CA . ASN A 1 313 ? -4.685 -9.807 8.266 1.00 88.81 313 ASN A CA 1
ATOM 2423 C C . ASN A 1 313 ? -6.141 -9.383 8.495 1.00 88.81 313 ASN A C 1
ATOM 2425 O O . ASN A 1 313 ? -7.014 -10.250 8.517 1.00 88.81 313 ASN A O 1
ATOM 2429 N N . GLY A 1 314 ? -6.386 -8.086 8.685 1.00 91.00 314 GLY A N 1
ATOM 2430 C CA . GLY A 1 314 ? -7.693 -7.500 8.955 1.00 91.00 314 GLY A CA 1
ATOM 2431 C C . GLY A 1 314 ? -8.310 -6.787 7.758 1.00 91.00 314 GLY A C 1
ATOM 2432 O O . GLY A 1 314 ? -9.187 -5.966 7.984 1.00 91.00 314 GLY A O 1
ATOM 2433 N N . ASP A 1 315 ? -7.844 -7.029 6.529 1.00 87.88 315 ASP A N 1
ATOM 2434 C CA . ASP A 1 315 ? -8.329 -6.369 5.304 1.00 87.88 315 ASP A CA 1
ATOM 2435 C C . ASP A 1 315 ? -8.455 -4.843 5.450 1.00 87.88 315 ASP A C 1
ATOM 2437 O O . ASP A 1 315 ? -9.454 -4.215 5.106 1.00 87.88 315 ASP A O 1
ATOM 2441 N N . GLY A 1 316 ? -7.433 -4.221 6.030 1.00 88.25 316 GLY A N 1
ATOM 2442 C CA . GLY A 1 316 ? -7.358 -2.774 6.109 1.00 88.25 316 GLY A CA 1
ATOM 2443 C C . GLY A 1 316 ? -5.969 -2.271 5.781 1.00 88.25 316 GLY A C 1
ATOM 2444 O O . GLY A 1 316 ? -5.195 -2.906 5.065 1.00 88.25 316 GLY A O 1
ATOM 2445 N N . SER A 1 317 ? -5.664 -1.080 6.280 1.00 87.94 317 SER A N 1
ATOM 2446 C CA . SER A 1 317 ? -4.415 -0.400 5.966 1.00 87.94 317 SER A CA 1
ATOM 2447 C C . SER A 1 317 ? -3.709 0.098 7.204 1.00 87.94 317 SER A C 1
ATOM 2449 O O . SER A 1 317 ? -4.363 0.567 8.142 1.00 87.94 317 SER A O 1
ATOM 2451 N N . TYR A 1 318 ? -2.382 0.082 7.142 1.00 91.12 318 TYR A N 1
ATOM 2452 C CA . TYR A 1 318 ? -1.536 0.727 8.127 1.00 91.12 318 TYR A CA 1
ATOM 2453 C C . TYR A 1 318 ? -1.105 2.116 7.638 1.00 91.12 318 TYR A C 1
ATOM 2455 O O . TYR A 1 318 ? -0.449 2.252 6.599 1.00 91.12 318 TYR A O 1
ATOM 2463 N N . VAL A 1 319 ? -1.498 3.148 8.387 1.00 91.50 319 VAL A N 1
ATOM 2464 C CA . VAL A 1 319 ? -1.108 4.544 8.167 1.00 91.50 319 VAL A CA 1
ATOM 2465 C C . VAL A 1 319 ? -0.334 5.022 9.388 1.00 91.50 319 VAL A C 1
ATOM 2467 O O . VAL A 1 319 ? -0.865 5.045 10.497 1.00 91.50 319 VAL A O 1
ATOM 2470 N N . PHE A 1 320 ? 0.921 5.407 9.186 1.00 92.06 320 PHE A N 1
ATOM 2471 C CA . PHE A 1 320 ? 1.741 5.986 10.242 1.00 92.06 320 PHE A CA 1
ATOM 2472 C C . PHE A 1 320 ? 1.628 7.512 10.223 1.00 92.06 320 PHE A C 1
ATOM 2474 O O . PHE A 1 320 ? 1.882 8.132 9.189 1.00 92.06 320 PHE A O 1
ATOM 2481 N N . MET A 1 321 ? 1.230 8.079 11.360 1.00 91.25 321 MET A N 1
ATOM 2482 C CA . MET A 1 321 ? 0.955 9.496 11.578 1.00 91.25 321 MET A CA 1
ATOM 2483 C C . MET A 1 321 ? 2.169 10.160 12.224 1.00 91.25 321 MET A C 1
ATOM 2485 O O . MET A 1 321 ? 2.293 10.192 13.449 1.00 91.25 321 MET A O 1
ATOM 2489 N N . ASP A 1 322 ? 3.062 10.692 11.397 1.00 86.06 322 ASP A N 1
ATOM 2490 C CA . ASP A 1 322 ? 4.239 11.429 11.858 1.00 86.06 322 ASP A CA 1
ATOM 2491 C C . ASP A 1 322 ? 3.908 12.869 12.276 1.00 86.06 322 ASP A C 1
ATOM 2493 O O . ASP A 1 322 ? 4.571 13.420 13.154 1.00 86.06 322 ASP A O 1
ATOM 2497 N N . ASP A 1 323 ? 2.865 13.479 11.703 1.00 86.31 323 ASP A N 1
ATOM 2498 C CA . ASP A 1 323 ? 2.398 14.801 12.111 1.00 86.31 323 ASP A CA 1
ATOM 2499 C C . ASP A 1 323 ? 0.881 15.032 11.928 1.00 86.31 323 ASP A C 1
ATOM 2501 O O . ASP A 1 323 ? 0.100 14.186 11.482 1.00 86.31 323 ASP A O 1
ATOM 2505 N N . ALA A 1 324 ? 0.429 16.229 12.311 1.00 88.56 324 ALA A N 1
ATOM 2506 C CA . ALA A 1 324 ? -0.969 16.628 12.190 1.00 88.56 324 ALA A CA 1
ATOM 2507 C C . ALA A 1 324 ? -1.418 16.923 10.744 1.00 88.56 324 ALA A C 1
ATOM 2509 O O . ALA A 1 324 ? -2.629 17.049 10.525 1.00 88.56 324 ALA A O 1
ATOM 2510 N N . ALA A 1 325 ? -0.493 17.098 9.796 1.00 90.50 325 ALA A N 1
ATOM 2511 C CA . ALA A 1 325 ? -0.788 17.265 8.377 1.00 90.50 325 ALA A CA 1
ATOM 2512 C C . ALA A 1 325 ? -1.097 15.912 7.723 1.00 90.50 325 ALA A C 1
ATOM 2514 O O . ALA A 1 325 ? -2.022 15.848 6.915 1.00 90.50 325 ALA A O 1
ATOM 2515 N N . GLU A 1 326 ? -0.443 14.828 8.149 1.00 91.94 326 GLU A N 1
ATOM 2516 C CA . GLU A 1 326 ? -0.764 13.465 7.703 1.00 91.94 326 GLU A CA 1
ATOM 2517 C C . GLU A 1 326 ? -2.209 13.076 8.073 1.00 91.94 326 GLU A C 1
ATOM 2519 O O . GLU A 1 326 ? -2.932 12.484 7.269 1.00 91.94 326 GLU A O 1
ATOM 2524 N N . VAL A 1 327 ? -2.699 13.523 9.239 1.00 94.00 327 VAL A N 1
ATOM 2525 C CA . VAL A 1 327 ? -4.123 13.393 9.601 1.00 94.00 327 VAL A CA 1
ATOM 2526 C C . VAL A 1 327 ? -5.018 14.160 8.632 1.00 94.00 327 VAL A C 1
ATOM 2528 O O . VAL A 1 327 ? -6.030 13.624 8.184 1.00 94.00 327 VAL A O 1
ATOM 2531 N N . GLU A 1 328 ? -4.685 15.412 8.302 1.00 93.56 328 GLU A N 1
ATOM 2532 C CA . GLU A 1 328 ? -5.495 16.165 7.337 1.00 93.56 328 GLU A CA 1
ATOM 2533 C C . GLU A 1 328 ? -5.526 15.446 5.995 1.00 93.56 328 GLU A C 1
ATOM 2535 O O . GLU A 1 328 ? -6.617 15.203 5.494 1.00 93.56 328 GLU A O 1
ATOM 2540 N N . LYS A 1 329 ? -4.369 15.016 5.480 1.00 91.88 329 LYS A N 1
ATOM 2541 C CA . LYS A 1 329 ? -4.245 14.275 4.222 1.00 91.88 329 LYS A CA 1
ATOM 2542 C C . LYS A 1 329 ? -5.086 12.995 4.220 1.00 91.88 329 LYS A C 1
ATOM 2544 O O . LYS A 1 329 ? -5.837 12.751 3.271 1.00 91.88 329 LYS A O 1
ATOM 2549 N N . LEU A 1 330 ? -5.043 12.205 5.300 1.00 93.19 330 LEU A N 1
ATOM 2550 C CA . LEU A 1 330 ? -5.880 11.010 5.436 1.00 93.19 330 LEU A CA 1
ATOM 2551 C C . LEU A 1 330 ? -7.367 11.345 5.269 1.00 93.19 330 LEU A C 1
ATOM 2553 O O . LEU A 1 330 ? -8.064 10.671 4.515 1.00 93.19 330 LEU A O 1
ATOM 2557 N N . PHE A 1 331 ? -7.870 12.369 5.959 1.00 93.56 331 PHE A N 1
ATOM 2558 C CA . PHE A 1 331 ? -9.305 12.660 5.983 1.00 93.56 331 PHE A CA 1
ATOM 2559 C C . PHE A 1 331 ? -9.786 13.565 4.835 1.00 93.56 331 PHE A C 1
ATOM 2561 O O . PHE A 1 331 ? -10.973 13.535 4.495 1.00 93.56 331 PHE A O 1
ATOM 2568 N N . SER A 1 332 ? -8.922 14.369 4.217 1.00 91.12 332 SER A N 1
ATOM 2569 C CA . SER A 1 332 ? -9.271 15.237 3.085 1.00 91.12 332 SER A CA 1
ATOM 2570 C C . SER A 1 332 ? -9.153 14.511 1.745 1.00 91.12 332 SER A C 1
ATOM 2572 O O . SER A 1 332 ? -10.069 14.598 0.926 1.00 91.12 332 SER A O 1
ATOM 2574 N N . GLU A 1 333 ? -8.061 13.776 1.539 1.00 88.69 333 GLU A N 1
ATOM 2575 C CA . GLU A 1 333 ? -7.679 13.219 0.239 1.00 88.69 333 GLU A CA 1
ATOM 2576 C C . GLU A 1 333 ? -7.902 11.707 0.174 1.00 88.69 333 GLU A C 1
ATOM 2578 O O . GLU A 1 333 ? -8.383 11.196 -0.839 1.00 88.69 333 GLU A O 1
ATOM 2583 N N . HIS A 1 334 ? -7.608 10.983 1.258 1.00 90.38 334 HIS A N 1
ATOM 2584 C CA . HIS A 1 334 ? -7.569 9.517 1.237 1.00 90.38 334 HIS A CA 1
ATOM 2585 C C . HIS A 1 334 ? -8.728 8.823 1.953 1.00 90.38 334 HIS A C 1
ATOM 2587 O O . HIS A 1 334 ? -8.780 7.596 1.949 1.00 90.38 334 HIS A O 1
ATOM 2593 N N . PHE A 1 335 ? -9.685 9.560 2.523 1.00 91.75 335 PHE A N 1
ATOM 2594 C CA . PHE A 1 335 ? -10.746 8.966 3.342 1.00 91.75 335 PHE A CA 1
ATOM 2595 C C . PHE A 1 335 ? -11.520 7.890 2.571 1.00 91.75 335 PHE A C 1
ATOM 2597 O O . PHE A 1 335 ? -11.624 6.749 3.005 1.00 91.75 335 PHE A O 1
ATOM 2604 N N . GLU A 1 336 ? -11.983 8.228 1.372 1.00 90.19 336 GLU A N 1
ATOM 2605 C CA . GLU A 1 336 ? -12.697 7.306 0.484 1.00 90.19 336 GLU A CA 1
ATOM 2606 C C . GLU A 1 336 ? -11.854 6.067 0.142 1.00 90.19 336 GLU A C 1
ATOM 2608 O O . GLU A 1 336 ? -12.331 4.937 0.226 1.00 90.19 336 GLU A O 1
ATOM 2613 N N . ALA A 1 337 ? -10.572 6.272 -0.161 1.00 90.25 337 ALA A N 1
ATOM 2614 C CA . ALA A 1 337 ? -9.635 5.208 -0.503 1.00 90.25 337 ALA A CA 1
ATOM 2615 C C . ALA A 1 337 ? -9.334 4.263 0.674 1.00 90.25 337 ALA A C 1
ATOM 2617 O O . ALA A 1 337 ? -9.055 3.090 0.455 1.00 90.25 337 ALA A O 1
ATOM 2618 N N . ARG A 1 338 ? -9.367 4.754 1.917 1.00 89.62 338 ARG A N 1
ATOM 2619 C CA . ARG A 1 338 ? -9.036 3.962 3.116 1.00 89.62 338 ARG A CA 1
ATOM 2620 C C . ARG A 1 338 ? -10.246 3.323 3.777 1.00 89.62 338 ARG A C 1
ATOM 2622 O O . ARG A 1 338 ? -10.124 2.258 4.370 1.00 89.62 338 ARG A O 1
ATOM 2629 N N . PHE A 1 339 ? -11.400 3.976 3.698 1.00 90.19 339 PHE A N 1
ATOM 2630 C CA . PHE A 1 339 ? -12.585 3.587 4.456 1.00 90.19 339 PHE A CA 1
ATOM 2631 C C . PHE A 1 339 ? -13.698 2.993 3.590 1.00 90.19 339 PHE A C 1
ATOM 2633 O O . PHE A 1 339 ? -14.620 2.405 4.149 1.00 90.19 339 PHE A O 1
ATOM 2640 N N . ARG A 1 340 ? -13.631 3.092 2.254 1.00 89.00 340 ARG A N 1
ATOM 2641 C CA . ARG A 1 340 ? -14.669 2.571 1.349 1.00 89.00 340 ARG A CA 1
ATOM 2642 C C . ARG A 1 340 ? -14.077 1.627 0.288 1.00 89.00 340 ARG A C 1
ATOM 2644 O O . ARG A 1 340 ? -13.785 2.085 -0.817 1.00 89.00 340 ARG A O 1
ATOM 2651 N N . PRO A 1 341 ? -13.893 0.328 0.598 1.00 90.31 341 PRO A N 1
ATOM 2652 C CA . PRO A 1 341 ? -13.407 -0.682 -0.329 1.00 90.31 341 PRO A CA 1
ATOM 2653 C C . PRO A 1 341 ? -14.396 -0.853 -1.476 1.00 90.31 341 PRO A C 1
ATOM 2655 O O . PRO A 1 341 ? -15.611 -0.780 -1.287 1.00 90.31 341 PRO A O 1
ATOM 2658 N N . ILE A 1 342 ? -13.854 -1.067 -2.668 1.00 92.81 342 ILE A N 1
ATOM 2659 C CA . ILE A 1 342 ? -14.616 -1.376 -3.885 1.00 92.81 342 ILE A CA 1
ATOM 2660 C C . ILE A 1 342 ? -14.309 -2.791 -4.384 1.00 92.81 342 ILE A C 1
ATOM 2662 O O . ILE A 1 342 ? -15.083 -3.364 -5.154 1.00 92.81 342 ILE A O 1
ATOM 2666 N N . ALA A 1 343 ? -13.191 -3.365 -3.932 1.00 93.19 343 ALA A N 1
ATOM 2667 C CA . ALA A 1 343 ? -12.830 -4.741 -4.204 1.00 93.19 343 ALA A CA 1
ATOM 2668 C C . ALA A 1 343 ? -11.997 -5.366 -3.079 1.00 93.19 343 ALA A C 1
ATOM 2670 O O . ALA A 1 343 ? -11.172 -4.694 -2.458 1.00 93.19 343 ALA A O 1
ATOM 2671 N N . GLU A 1 344 ? -12.188 -6.670 -2.914 1.00 91.62 344 GLU A N 1
ATOM 2672 C CA . GLU A 1 344 ? -11.429 -7.576 -2.047 1.00 91.62 344 GLU A CA 1
ATOM 2673 C C . GLU A 1 344 ? -10.566 -8.527 -2.895 1.00 91.62 344 GLU A C 1
ATOM 2675 O O . GLU A 1 344 ? -10.788 -8.679 -4.104 1.00 91.62 344 GLU A O 1
ATOM 2680 N N . ASP A 1 345 ? -9.598 -9.191 -2.259 1.00 91.44 345 ASP A N 1
ATOM 2681 C CA . ASP A 1 345 ? -8.746 -10.223 -2.864 1.00 91.44 345 ASP A CA 1
ATOM 2682 C C . ASP A 1 345 ? -8.081 -9.780 -4.179 1.00 91.44 345 ASP A C 1
ATOM 2684 O O . ASP A 1 345 ? -8.017 -10.528 -5.161 1.00 91.44 345 ASP A O 1
ATOM 2688 N N . VAL A 1 346 ? -7.576 -8.544 -4.215 1.00 95.25 346 VAL A N 1
ATOM 2689 C CA . VAL A 1 346 ? -7.009 -7.962 -5.433 1.00 95.25 346 VAL A CA 1
ATOM 2690 C C . VAL A 1 346 ? -5.590 -8.491 -5.668 1.00 95.25 346 VAL A C 1
ATOM 2692 O O . VAL A 1 346 ? -4.633 -8.173 -4.953 1.00 95.25 346 VAL A O 1
ATOM 2695 N N . LYS A 1 347 ? -5.444 -9.298 -6.720 1.00 96.69 347 LYS A N 1
ATOM 2696 C CA . LYS A 1 347 ? -4.207 -9.982 -7.116 1.00 96.69 347 LYS A CA 1
ATOM 2697 C C . LYS A 1 347 ? -3.769 -9.540 -8.501 1.00 96.69 347 LYS A C 1
ATOM 2699 O O . LYS A 1 347 ? -4.583 -9.436 -9.422 1.00 96.69 347 LYS A O 1
ATOM 2704 N N . ILE A 1 348 ? -2.464 -9.359 -8.667 1.00 97.62 348 ILE A N 1
ATOM 2705 C CA . ILE A 1 348 ? -1.839 -9.120 -9.967 1.00 97.62 348 ILE A CA 1
ATOM 2706 C C . ILE A 1 348 ? -0.889 -10.278 -10.268 1.00 97.62 348 ILE A C 1
ATOM 2708 O O . ILE A 1 348 ? -0.081 -10.670 -9.427 1.00 97.62 348 ILE A O 1
ATOM 2712 N N . GLN A 1 349 ? -0.979 -10.816 -11.481 1.00 98.12 349 GLN A N 1
ATOM 2713 C CA . GLN A 1 349 ? -0.049 -11.800 -12.019 1.00 98.12 349 GLN A CA 1
ATOM 2714 C C . GLN A 1 349 ? 0.565 -11.269 -13.310 1.00 98.12 349 GLN A C 1
ATOM 2716 O O . GLN A 1 349 ? -0.147 -10.934 -14.253 1.00 98.12 349 GLN A O 1
ATOM 2721 N N . VAL A 1 350 ? 1.890 -11.217 -13.359 1.00 98.56 350 VAL A N 1
ATOM 2722 C CA . VAL A 1 350 ? 2.657 -10.818 -14.537 1.00 98.56 350 VAL A CA 1
ATOM 2723 C C . VAL A 1 350 ? 3.371 -12.040 -15.088 1.00 98.56 350 VAL A C 1
ATOM 2725 O O . VAL A 1 350 ? 4.118 -12.702 -14.370 1.00 98.56 350 VAL A O 1
ATOM 2728 N N . GLU A 1 351 ? 3.130 -12.339 -16.356 1.00 98.56 351 GLU A N 1
ATOM 2729 C CA . GLU A 1 351 ? 3.789 -13.406 -17.103 1.00 98.56 351 GLU A CA 1
ATOM 2730 C C . GLU A 1 351 ? 4.711 -12.784 -18.155 1.00 98.56 351 GLU A C 1
ATOM 2732 O O . GLU A 1 351 ? 4.254 -12.047 -19.026 1.00 98.56 351 GLU A O 1
ATOM 2737 N N . PHE A 1 352 ? 6.009 -13.057 -18.062 1.00 98.56 352 PHE A N 1
ATOM 2738 C CA . PHE A 1 352 ? 7.037 -12.533 -18.955 1.00 98.56 352 PHE A CA 1
ATOM 2739 C C . PHE A 1 352 ? 7.323 -13.509 -20.092 1.00 98.56 352 PHE A C 1
ATOM 2741 O O . PHE A 1 352 ? 7.543 -14.697 -19.853 1.00 98.56 352 PHE A O 1
ATOM 2748 N N . ASN A 1 353 ? 7.386 -12.998 -21.322 1.00 98.12 353 ASN A N 1
ATOM 2749 C CA . ASN A 1 353 ? 7.774 -13.799 -22.477 1.00 98.12 353 ASN A CA 1
ATOM 2750 C C . ASN A 1 353 ? 9.306 -13.980 -22.504 1.00 98.12 353 ASN A C 1
ATOM 2752 O O . ASN A 1 353 ? 10.008 -12.983 -22.697 1.00 98.12 353 ASN A O 1
ATOM 2756 N N . PRO A 1 354 ? 9.845 -15.208 -22.369 1.00 97.69 354 PRO A N 1
ATOM 2757 C CA . PRO A 1 354 ? 11.289 -15.448 -22.354 1.00 97.69 354 PRO A CA 1
ATOM 2758 C C . PRO A 1 354 ? 12.000 -15.138 -23.682 1.00 97.69 354 PRO A C 1
ATOM 2760 O O . PRO A 1 354 ? 13.218 -14.973 -23.685 1.00 97.69 354 PRO A O 1
ATOM 2763 N N . GLU A 1 355 ? 11.273 -15.030 -24.799 1.00 97.19 355 GLU A N 1
ATOM 2764 C CA . GLU A 1 355 ? 11.840 -14.621 -26.095 1.00 97.19 355 GLU A CA 1
ATOM 2765 C C . GLU A 1 355 ? 12.115 -13.110 -26.170 1.00 97.19 355 GLU A C 1
ATOM 2767 O O . GLU A 1 355 ? 12.954 -12.661 -26.951 1.00 97.19 355 GLU A O 1
ATOM 2772 N N . THR A 1 356 ? 11.437 -12.323 -25.332 1.00 97.88 356 THR A N 1
ATOM 2773 C CA . THR A 1 356 ? 11.528 -10.856 -25.310 1.00 97.88 356 THR A CA 1
ATOM 2774 C C . THR A 1 356 ? 12.225 -10.351 -24.048 1.00 97.88 356 THR A C 1
ATOM 2776 O O . THR A 1 356 ? 13.022 -9.414 -24.094 1.00 97.88 356 THR A O 1
ATOM 2779 N N . VAL A 1 357 ? 11.950 -10.976 -22.904 1.00 98.31 357 VAL A N 1
ATOM 2780 C CA . VAL A 1 357 ? 12.467 -10.619 -21.583 1.00 98.31 357 VAL A CA 1
ATOM 2781 C C . VAL A 1 357 ? 13.402 -11.726 -21.119 1.00 98.31 357 VAL A C 1
ATOM 2783 O O . VAL A 1 357 ? 12.981 -12.851 -20.888 1.00 98.31 357 VAL A O 1
ATOM 2786 N N . ARG A 1 358 ? 14.684 -11.408 -20.941 1.00 98.00 358 ARG A N 1
ATOM 2787 C CA . ARG A 1 358 ? 15.683 -12.355 -20.432 1.00 98.00 358 ARG A CA 1
ATOM 2788 C C . ARG A 1 358 ? 15.525 -12.553 -18.928 1.00 98.00 358 ARG A C 1
ATOM 2790 O O . ARG A 1 358 ? 15.492 -13.678 -18.434 1.00 98.00 358 ARG A O 1
ATOM 2797 N N . GLU A 1 359 ? 15.442 -11.445 -18.201 1.00 97.75 359 GLU A N 1
ATOM 2798 C CA . GLU A 1 359 ? 15.368 -11.414 -16.742 1.00 97.75 359 GLU A CA 1
ATOM 2799 C C . GLU A 1 359 ? 14.483 -10.259 -16.273 1.00 97.75 359 GLU A C 1
ATOM 2801 O O . GLU A 1 359 ? 14.413 -9.221 -16.935 1.00 97.75 359 GLU A O 1
ATOM 2806 N N . TYR A 1 360 ? 13.876 -10.401 -15.099 1.00 97.44 360 TYR A N 1
ATOM 2807 C CA . TYR A 1 360 ? 13.132 -9.325 -14.446 1.00 97.44 360 TYR A CA 1
ATOM 2808 C C . TYR A 1 360 ? 13.389 -9.278 -12.938 1.00 97.44 360 TYR A C 1
ATOM 2810 O O . TYR A 1 360 ? 13.744 -10.278 -12.315 1.00 97.44 360 TYR A O 1
ATOM 2818 N N . ARG A 1 361 ? 13.152 -8.117 -12.334 1.00 94.88 361 ARG A N 1
ATOM 2819 C CA . ARG A 1 361 ? 13.072 -7.910 -10.885 1.00 94.88 361 ARG A CA 1
ATOM 2820 C C . ARG A 1 361 ? 11.831 -7.082 -10.579 1.00 94.88 361 ARG A C 1
ATOM 2822 O O . ARG A 1 361 ? 11.594 -6.096 -11.261 1.00 94.88 361 ARG A O 1
ATOM 2829 N N . GLN A 1 362 ? 11.063 -7.448 -9.558 1.00 95.56 362 GLN A N 1
ATOM 2830 C CA . GLN A 1 362 ? 10.041 -6.558 -9.001 1.00 95.56 362 GLN A CA 1
ATOM 2831 C C . GLN A 1 362 ? 10.687 -5.634 -7.964 1.00 95.56 362 GLN A C 1
ATOM 2833 O O . GLN A 1 362 ? 11.456 -6.107 -7.126 1.00 95.56 362 GLN A O 1
ATOM 2838 N N . ILE A 1 363 ? 10.391 -4.336 -8.020 1.00 94.56 363 ILE A N 1
ATOM 2839 C CA . ILE A 1 363 ? 10.842 -3.375 -7.008 1.00 94.56 363 ILE A CA 1
ATOM 2840 C C . ILE A 1 363 ? 9.768 -3.295 -5.919 1.00 94.56 363 ILE A C 1
ATOM 2842 O O . ILE A 1 363 ? 8.620 -2.943 -6.196 1.00 94.56 363 ILE A O 1
ATOM 2846 N N . GLY A 1 364 ? 10.138 -3.649 -4.686 1.00 91.38 364 GLY A N 1
ATOM 2847 C CA . GLY A 1 364 ? 9.197 -3.771 -3.569 1.00 91.38 364 GLY A CA 1
ATOM 2848 C C . GLY A 1 364 ? 8.373 -5.064 -3.602 1.00 91.38 364 GLY A C 1
ATOM 2849 O O . GLY A 1 364 ? 8.784 -6.070 -4.178 1.00 91.38 364 GLY A O 1
ATOM 2850 N N . TYR A 1 365 ? 7.227 -5.060 -2.921 1.00 89.69 365 TYR A N 1
ATOM 2851 C CA . TYR A 1 365 ? 6.240 -6.151 -2.812 1.00 89.69 365 TYR A CA 1
ATOM 2852 C C . TYR A 1 365 ? 6.793 -7.490 -2.298 1.00 89.69 365 TYR A C 1
ATOM 2854 O O . TYR A 1 365 ? 6.136 -8.529 -2.396 1.00 89.69 365 TYR A O 1
ATOM 2862 N N . SER A 1 366 ? 7.993 -7.495 -1.711 1.00 83.25 366 SER A N 1
ATOM 2863 C CA . SER A 1 366 ? 8.659 -8.714 -1.225 1.00 83.25 366 SER A CA 1
ATOM 2864 C C . SER A 1 366 ? 7.844 -9.471 -0.166 1.00 83.25 366 SER A C 1
ATOM 2866 O O . SER A 1 366 ? 7.896 -10.697 -0.113 1.00 83.25 366 SER A O 1
ATOM 2868 N N . ARG A 1 367 ? 7.035 -8.754 0.627 1.00 79.12 367 ARG A N 1
ATOM 2869 C CA . ARG A 1 367 ? 6.164 -9.321 1.674 1.00 79.12 367 ARG A CA 1
ATOM 2870 C C . ARG A 1 367 ? 4.780 -9.732 1.163 1.00 79.12 367 ARG A C 1
ATOM 2872 O O . ARG A 1 367 ? 4.033 -10.385 1.879 1.00 79.12 367 ARG A O 1
ATOM 2879 N N . ARG A 1 368 ? 4.458 -9.385 -0.086 1.00 84.31 368 ARG A N 1
ATOM 2880 C CA . ARG A 1 368 ? 3.161 -9.627 -0.736 1.00 84.31 368 ARG A CA 1
ATOM 2881 C C . ARG A 1 368 ? 3.249 -10.606 -1.905 1.00 84.31 368 ARG A C 1
ATOM 2883 O O . ARG A 1 368 ? 2.313 -10.698 -2.697 1.00 84.31 368 ARG A O 1
ATOM 2890 N N . GLN A 1 369 ? 4.370 -11.319 -2.026 1.00 90.06 369 GLN A N 1
ATOM 2891 C CA . GLN A 1 369 ? 4.547 -12.358 -3.035 1.00 90.06 369 GLN A CA 1
ATOM 2892 C C . GLN A 1 369 ? 3.569 -13.505 -2.795 1.00 90.06 369 GLN A C 1
ATOM 2894 O O . GLN A 1 369 ? 3.441 -13.998 -1.676 1.00 90.06 369 GLN A O 1
ATOM 2899 N N . LEU A 1 370 ? 2.939 -13.949 -3.874 1.00 88.25 370 LEU A N 1
ATOM 2900 C CA . LEU A 1 370 ? 2.058 -15.106 -3.913 1.00 88.25 370 LEU A CA 1
ATOM 2901 C C . LEU A 1 370 ? 2.638 -16.154 -4.869 1.00 88.25 370 LEU A C 1
ATOM 2903 O O . LEU A 1 370 ? 3.468 -15.845 -5.734 1.00 88.25 370 LEU A O 1
ATOM 2907 N N . SER A 1 371 ? 2.212 -17.405 -4.719 1.00 89.31 371 SER A N 1
ATOM 2908 C CA . SER A 1 371 ? 2.516 -18.447 -5.699 1.00 89.31 371 SER A CA 1
ATOM 2909 C C . SER A 1 371 ? 1.773 -18.199 -7.022 1.00 89.31 371 SER A C 1
ATOM 2911 O O . SER A 1 371 ? 0.882 -17.348 -7.127 1.00 89.31 371 SER A O 1
ATOM 2913 N N . SER A 1 372 ? 2.147 -18.919 -8.079 1.00 88.69 372 SER A N 1
ATOM 2914 C CA . SER A 1 372 ? 1.411 -18.856 -9.349 1.00 88.69 372 SER A CA 1
ATOM 2915 C C . SER A 1 372 ? -0.007 -19.411 -9.189 1.00 88.69 372 SER A C 1
ATOM 2917 O O . SER A 1 372 ? -0.947 -18.899 -9.798 1.00 88.69 372 SER A O 1
ATOM 2919 N N . GLU A 1 373 ? -0.150 -20.434 -8.349 1.00 89.25 373 GLU A N 1
ATOM 2920 C CA . GLU A 1 373 ? -1.383 -21.157 -8.056 1.00 89.25 373 GLU A CA 1
ATOM 2921 C C . GLU A 1 373 ? -2.345 -20.309 -7.210 1.00 89.25 373 GLU A C 1
ATOM 2923 O O . GLU A 1 373 ? -3.548 -20.283 -7.480 1.00 89.25 373 GLU A O 1
ATOM 2928 N N . ASP A 1 374 ? -1.806 -19.522 -6.273 1.00 91.81 374 ASP A N 1
ATOM 2929 C CA . ASP A 1 374 ? -2.561 -18.616 -5.393 1.00 91.81 374 ASP A CA 1
ATOM 2930 C C . ASP A 1 374 ? -3.364 -17.564 -6.176 1.00 91.81 374 ASP A C 1
ATOM 2932 O O . ASP A 1 374 ? -4.338 -17.006 -5.660 1.00 91.81 374 ASP A O 1
ATOM 2936 N N . PHE A 1 375 ? -2.974 -17.277 -7.427 1.00 94.12 375 PHE A N 1
ATOM 2937 C CA . PHE A 1 375 ? -3.657 -16.296 -8.271 1.00 94.12 375 PHE A CA 1
ATOM 2938 C C . PHE A 1 375 ? -5.138 -16.630 -8.463 1.00 94.12 375 PHE A C 1
ATOM 2940 O O . PHE A 1 375 ? -5.955 -15.718 -8.457 1.00 94.12 375 PHE A O 1
ATOM 2947 N N . ARG A 1 376 ? -5.496 -17.915 -8.602 1.00 95.00 376 ARG A N 1
ATOM 2948 C CA . ARG A 1 376 ? -6.892 -18.366 -8.774 1.00 95.00 376 ARG A CA 1
ATOM 2949 C C . ARG A 1 376 ? -7.428 -19.150 -7.578 1.00 95.00 376 ARG A C 1
ATOM 2951 O O . ARG A 1 376 ? -8.504 -19.732 -7.680 1.00 95.00 376 ARG A O 1
ATOM 2958 N N . ASP A 1 377 ? -6.700 -19.163 -6.464 1.00 90.50 377 ASP A N 1
ATOM 2959 C CA . ASP A 1 377 ? -7.207 -19.698 -5.204 1.00 90.50 377 ASP A CA 1
ATOM 2960 C C . ASP A 1 377 ? -7.891 -18.586 -4.404 1.00 90.50 377 ASP A C 1
ATOM 2962 O O . ASP A 1 377 ? -7.237 -17.756 -3.770 1.00 90.50 377 ASP A O 1
ATOM 2966 N N . ASP A 1 378 ? -9.221 -18.572 -4.425 1.00 87.62 378 ASP A N 1
ATOM 2967 C CA . ASP A 1 378 ? -10.037 -17.583 -3.711 1.00 87.62 378 ASP A CA 1
ATOM 2968 C C . ASP A 1 378 ? -10.011 -17.784 -2.177 1.00 87.62 378 ASP A C 1
ATOM 2970 O O . ASP A 1 378 ? -10.602 -17.006 -1.438 1.00 87.62 378 ASP A O 1
ATOM 2974 N N . LYS A 1 379 ? -9.317 -18.817 -1.670 1.00 85.88 379 LYS A N 1
ATOM 2975 C CA . LYS A 1 379 ? -9.042 -18.991 -0.232 1.00 85.88 379 LYS A CA 1
ATOM 2976 C C . LYS A 1 379 ? -7.790 -18.243 0.220 1.00 85.88 379 LYS A C 1
ATOM 2978 O O . LYS A 1 379 ? -7.603 -18.034 1.420 1.00 85.88 379 LYS A O 1
ATOM 2983 N N . VAL A 1 380 ? -6.906 -17.886 -0.714 1.00 85.25 380 VAL A N 1
ATOM 2984 C CA . VAL A 1 380 ? -5.700 -17.111 -0.415 1.00 85.25 380 VAL A CA 1
ATOM 2985 C C . VAL A 1 380 ? -6.066 -15.638 -0.406 1.00 85.25 380 VAL A C 1
ATOM 2987 O O . VAL A 1 380 ? -6.395 -15.085 -1.456 1.00 85.25 380 VAL A O 1
ATOM 2990 N N . ASN A 1 381 ? -5.953 -15.015 0.767 1.00 79.25 381 ASN A N 1
ATOM 2991 C CA . ASN A 1 381 ? -6.195 -13.586 0.920 1.00 79.25 381 ASN A CA 1
ATOM 2992 C C . ASN A 1 381 ? -5.291 -12.743 0.016 1.00 79.25 381 ASN A C 1
ATOM 2994 O O . ASN A 1 381 ? -4.086 -13.000 -0.065 1.00 79.25 381 ASN A O 1
ATOM 2998 N N . ALA A 1 382 ? -5.841 -11.670 -0.539 1.00 87.00 382 ALA A N 1
ATOM 2999 C CA . ALA A 1 382 ? -5.069 -10.542 -1.030 1.00 87.00 382 ALA A CA 1
ATOM 3000 C C . ALA A 1 382 ? -5.695 -9.199 -0.621 1.00 87.00 382 ALA A C 1
ATOM 3002 O O . ALA A 1 382 ? -6.830 -9.121 -0.173 1.00 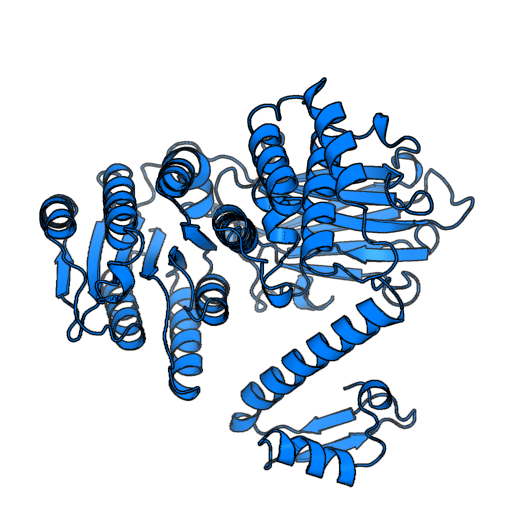87.00 382 ALA A O 1
ATOM 3003 N N . GLY A 1 383 ? -4.920 -8.128 -0.761 1.00 85.62 383 GLY A N 1
ATOM 3004 C CA . GLY A 1 383 ? -5.280 -6.799 -0.284 1.00 85.62 383 GLY A CA 1
ATOM 3005 C C . GLY A 1 383 ? -6.562 -6.248 -0.907 1.00 85.62 383 GLY A C 1
ATOM 3006 O O . GLY A 1 383 ? -6.917 -6.569 -2.043 1.00 85.62 383 GLY A O 1
ATOM 3007 N N . GLU A 1 384 ? -7.217 -5.368 -0.158 1.00 89.50 384 GLU A N 1
ATOM 3008 C CA . GLU A 1 384 ? -8.339 -4.569 -0.635 1.00 89.50 384 GLU A CA 1
ATOM 3009 C C . GLU A 1 384 ? -7.865 -3.319 -1.380 1.00 89.50 384 GLU A C 1
ATOM 3011 O O . GLU A 1 384 ? -6.762 -2.803 -1.163 1.00 89.50 384 GLU A O 1
ATOM 3016 N N . VAL A 1 385 ? -8.746 -2.794 -2.230 1.00 93.19 385 VAL A N 1
ATOM 3017 C CA . VAL A 1 385 ? -8.582 -1.470 -2.833 1.00 93.19 385 VAL A CA 1
ATOM 3018 C C . VAL A 1 385 ? -9.859 -0.670 -2.628 1.00 93.19 385 VAL A C 1
ATOM 3020 O O . VAL A 1 385 ? -10.965 -1.162 -2.866 1.00 93.19 385 VAL A O 1
ATOM 3023 N N . GLY A 1 386 ? -9.697 0.574 -2.188 1.00 92.81 386 GLY A N 1
ATOM 3024 C CA . GLY A 1 386 ? -10.781 1.511 -1.943 1.00 92.81 386 GLY A CA 1
ATOM 3025 C C . GLY A 1 386 ? -11.138 2.432 -3.093 1.00 92.81 386 GLY A C 1
ATOM 3026 O O . GLY A 1 386 ? -10.502 2.489 -4.148 1.00 92.81 386 GLY A O 1
ATOM 3027 N N . SER A 1 387 ? -12.208 3.179 -2.855 1.00 93.31 387 SER A N 1
ATOM 3028 C CA . SER A 1 387 ? -12.792 4.145 -3.772 1.00 93.31 387 SER A CA 1
ATOM 3029 C C . SER A 1 387 ? -11.757 5.181 -4.201 1.00 93.31 387 SER A C 1
ATOM 3031 O O . SER A 1 387 ? -11.204 5.921 -3.387 1.00 93.31 387 SER A O 1
ATOM 3033 N N . GLY A 1 388 ? -11.488 5.236 -5.507 1.00 93.50 388 GLY A N 1
ATOM 3034 C CA . GLY A 1 388 ? -10.524 6.167 -6.096 1.00 93.50 388 GLY A CA 1
ATOM 3035 C C . GLY A 1 388 ? -9.060 5.867 -5.764 1.00 93.50 388 GLY A C 1
ATOM 3036 O O . GLY A 1 388 ? -8.191 6.643 -6.155 1.00 93.50 388 GLY A O 1
ATOM 3037 N N . GLN A 1 389 ? -8.766 4.767 -5.072 1.00 94.19 389 GLN A N 1
ATOM 3038 C CA . GLN A 1 389 ? -7.407 4.409 -4.697 1.00 94.19 389 GLN A CA 1
ATOM 3039 C C . GLN A 1 389 ? -6.609 3.919 -5.906 1.00 94.19 389 GLN A C 1
ATOM 3041 O O . GLN A 1 389 ? -7.133 3.203 -6.763 1.00 94.19 389 GLN A O 1
ATOM 3046 N N . SER A 1 390 ? -5.331 4.283 -5.954 1.00 94.75 390 SER A N 1
ATOM 3047 C CA . SER A 1 390 ? -4.386 3.752 -6.931 1.00 94.75 390 SER A CA 1
ATOM 3048 C C . SER A 1 390 ? -3.402 2.787 -6.280 1.00 94.75 390 SER A C 1
ATOM 3050 O O . SER A 1 390 ? -3.084 2.909 -5.098 1.00 94.75 390 SER A O 1
ATOM 3052 N N . VAL A 1 391 ? -2.930 1.820 -7.066 1.00 95.56 391 VAL A N 1
ATOM 3053 C CA . VAL A 1 391 ? -1.833 0.920 -6.701 1.00 95.56 391 VAL A CA 1
ATOM 3054 C C . VAL A 1 391 ? -0.849 0.867 -7.861 1.00 95.56 391 VAL A C 1
ATOM 3056 O O . VAL A 1 391 ? -1.231 0.592 -8.994 1.00 95.56 391 VAL A O 1
ATOM 3059 N N . THR A 1 392 ? 0.427 1.113 -7.598 1.00 97.31 392 THR A N 1
ATOM 3060 C CA . THR A 1 392 ? 1.498 1.118 -8.591 1.00 97.31 392 THR A CA 1
ATOM 3061 C C . THR A 1 392 ? 2.563 0.095 -8.215 1.00 97.31 392 THR A C 1
ATOM 3063 O O . THR A 1 392 ? 3.125 0.131 -7.122 1.00 97.31 392 THR A O 1
ATOM 3066 N N . ALA A 1 393 ? 2.874 -0.790 -9.159 1.00 97.50 393 ALA A N 1
ATOM 3067 C CA . ALA A 1 393 ? 3.981 -1.732 -9.081 1.00 97.50 393 ALA A CA 1
ATOM 3068 C C . ALA A 1 393 ? 5.005 -1.437 -10.181 1.00 97.50 393 ALA A C 1
ATOM 3070 O O . ALA A 1 393 ? 4.648 -1.055 -11.301 1.00 97.50 393 ALA A O 1
ATOM 3071 N N . LEU A 1 394 ? 6.282 -1.646 -9.863 1.00 98.19 394 LEU A N 1
ATOM 3072 C CA . LEU A 1 394 ? 7.388 -1.481 -10.797 1.00 98.19 394 LEU A CA 1
ATOM 3073 C C . LEU A 1 394 ? 8.153 -2.788 -10.971 1.00 98.19 394 LEU A C 1
ATOM 3075 O O . LEU A 1 394 ? 8.428 -3.510 -10.012 1.00 98.19 394 LEU A O 1
ATOM 3079 N N . TYR A 1 395 ? 8.547 -3.037 -12.210 1.00 98.25 395 TYR A N 1
ATOM 3080 C CA . TYR A 1 395 ? 9.498 -4.062 -12.589 1.00 98.25 395 TYR A CA 1
ATOM 3081 C C . TYR A 1 395 ? 10.688 -3.425 -13.291 1.00 98.25 395 TYR A C 1
ATOM 3083 O O . TYR A 1 395 ? 10.547 -2.466 -14.046 1.00 98.25 395 TYR A O 1
ATOM 3091 N N . GLU A 1 396 ? 11.857 -4.007 -13.085 1.00 97.75 396 GLU A N 1
ATOM 3092 C CA . GLU A 1 396 ? 13.038 -3.762 -13.889 1.00 97.75 396 GLU A CA 1
ATOM 3093 C C . GLU A 1 396 ? 13.288 -4.981 -14.781 1.00 97.75 396 GLU A C 1
ATOM 3095 O O . GLU A 1 396 ? 13.339 -6.108 -14.292 1.00 97.75 396 GLU A O 1
ATOM 3100 N N . LEU A 1 397 ? 13.418 -4.769 -16.088 1.00 97.94 397 LEU A N 1
ATOM 3101 C CA . LEU A 1 397 ? 13.531 -5.808 -17.108 1.00 97.94 397 LEU A CA 1
ATOM 3102 C C . LEU A 1 397 ? 14.884 -5.723 -17.812 1.00 97.94 397 LEU A C 1
ATOM 3104 O O . LEU A 1 397 ? 15.368 -4.636 -18.129 1.00 97.94 397 LEU A O 1
ATOM 3108 N N . ARG A 1 398 ? 15.456 -6.879 -18.138 1.00 97.25 398 ARG A N 1
ATOM 3109 C CA . ARG A 1 398 ? 16.548 -7.020 -19.105 1.00 97.25 398 ARG A CA 1
ATOM 3110 C C . ARG A 1 398 ? 15.988 -7.715 -20.333 1.00 97.25 398 ARG A C 1
ATOM 3112 O O . ARG A 1 398 ? 15.550 -8.861 -20.241 1.00 97.25 398 ARG A O 1
ATOM 3119 N N . LEU A 1 399 ? 15.984 -7.021 -21.463 1.00 97.00 399 LEU A N 1
ATOM 3120 C CA . LEU A 1 399 ? 15.420 -7.543 -22.705 1.00 97.00 399 LEU A CA 1
ATOM 3121 C C . LEU A 1 399 ? 16.403 -8.471 -23.427 1.00 97.00 399 LEU A C 1
ATOM 3123 O O . LEU A 1 399 ? 17.620 -8.378 -23.254 1.00 97.00 399 LEU A O 1
ATOM 3127 N N . VAL A 1 400 ? 15.861 -9.355 -24.259 1.00 96.94 400 VAL A N 1
ATOM 3128 C CA . VAL A 1 400 ? 16.632 -10.109 -25.247 1.00 96.94 400 VAL A CA 1
ATOM 3129 C C . VAL A 1 400 ? 17.026 -9.156 -26.378 1.00 96.94 400 VAL A C 1
ATOM 3131 O O . VAL A 1 400 ? 16.191 -8.433 -26.929 1.00 96.94 400 VAL A O 1
ATOM 3134 N N . SER A 1 401 ? 18.315 -9.125 -26.718 1.00 92.88 401 SER A N 1
ATOM 3135 C CA . SER A 1 401 ? 18.833 -8.278 -27.795 1.00 92.88 401 SER A CA 1
ATOM 3136 C C . SER A 1 401 ? 18.189 -8.637 -29.133 1.00 92.88 401 SER A C 1
ATOM 3138 O O . SER A 1 401 ? 18.200 -9.799 -29.528 1.00 92.88 401 SER A O 1
ATOM 3140 N N . GLY A 1 402 ? 17.673 -7.635 -29.849 1.00 89.75 402 GLY A N 1
ATOM 3141 C CA . GLY A 1 402 ? 17.067 -7.836 -31.170 1.00 89.75 402 GLY A CA 1
ATOM 3142 C C . GLY A 1 402 ? 15.719 -8.563 -31.153 1.00 89.75 402 GLY A C 1
ATOM 3143 O O . GLY A 1 402 ? 15.326 -9.095 -32.187 1.00 89.75 402 GLY A O 1
ATOM 3144 N N . CYS A 1 403 ? 15.021 -8.603 -30.010 1.00 90.69 403 CYS A N 1
ATOM 3145 C CA . CYS A 1 403 ? 13.666 -9.154 -29.938 1.00 90.69 403 CYS A CA 1
ATOM 3146 C C . CYS A 1 403 ? 12.708 -8.458 -30.922 1.00 90.69 403 CYS A C 1
ATOM 3148 O O . CYS A 1 403 ? 12.862 -7.277 -31.247 1.00 90.69 403 CYS A O 1
ATOM 3150 N N . ASN A 1 404 ? 11.718 -9.213 -31.403 1.00 93.56 404 ASN A N 1
ATOM 3151 C CA . ASN A 1 404 ? 10.703 -8.713 -32.324 1.00 93.56 404 ASN A CA 1
ATOM 3152 C C . ASN A 1 404 ? 9.852 -7.618 -31.634 1.00 93.56 404 ASN A C 1
ATOM 3154 O O . ASN A 1 404 ? 9.241 -7.918 -30.608 1.00 93.56 404 ASN A O 1
ATOM 3158 N N . PRO A 1 405 ? 9.763 -6.386 -32.178 1.00 92.75 405 PRO A N 1
ATOM 3159 C CA . PRO A 1 405 ? 8.932 -5.317 -31.616 1.00 92.75 405 PRO A CA 1
ATOM 3160 C C . PRO A 1 405 ? 7.448 -5.684 -31.461 1.00 92.75 405 PRO A C 1
ATOM 3162 O O . PRO A 1 405 ? 6.809 -5.230 -30.515 1.00 92.75 405 PRO A O 1
ATOM 3165 N N . ASP A 1 406 ? 6.916 -6.538 -32.336 1.00 95.31 406 ASP A N 1
ATOM 3166 C CA . ASP A 1 406 ? 5.510 -6.963 -32.292 1.00 95.31 406 ASP A CA 1
ATOM 3167 C C . ASP A 1 406 ? 5.271 -8.121 -31.306 1.00 95.31 406 ASP A C 1
ATOM 3169 O O . ASP A 1 406 ? 4.133 -8.539 -31.085 1.00 95.31 406 ASP A O 1
ATOM 3173 N N . ALA A 1 407 ? 6.331 -8.667 -30.698 1.00 96.75 407 ALA A N 1
ATOM 3174 C CA . ALA A 1 407 ? 6.192 -9.707 -29.690 1.00 96.75 407 ALA A CA 1
ATOM 3175 C C . ALA A 1 407 ? 5.698 -9.125 -28.361 1.00 96.75 407 ALA A C 1
ATOM 3177 O O . ALA A 1 407 ? 6.092 -8.039 -27.925 1.00 96.75 407 ALA A O 1
ATOM 3178 N N . ILE A 1 408 ? 4.875 -9.906 -27.666 1.00 97.62 408 ILE A N 1
ATOM 3179 C CA . ILE A 1 408 ? 4.485 -9.614 -26.288 1.00 97.62 408 ILE A CA 1
ATOM 3180 C C . ILE A 1 408 ? 5.740 -9.699 -25.413 1.00 97.62 408 ILE A C 1
ATOM 3182 O O . ILE A 1 408 ? 6.478 -10.685 -25.465 1.00 97.62 408 ILE A O 1
ATOM 3186 N N . ALA A 1 409 ? 5.984 -8.667 -24.610 1.00 97.69 409 ALA A N 1
ATOM 3187 C CA . ALA A 1 409 ? 7.001 -8.656 -23.565 1.00 97.69 409 ALA A CA 1
ATOM 3188 C C . ALA A 1 409 ? 6.446 -9.225 -22.253 1.00 97.69 409 ALA A C 1
ATOM 3190 O O . ALA A 1 409 ? 7.109 -10.030 -21.595 1.00 97.69 409 ALA A O 1
ATOM 3191 N N . ALA A 1 410 ? 5.223 -8.830 -21.892 1.00 98.25 410 ALA A N 1
ATOM 3192 C CA . ALA A 1 410 ? 4.554 -9.300 -20.688 1.00 98.25 410 ALA A CA 1
ATOM 3193 C C . ALA A 1 410 ? 3.027 -9.322 -20.831 1.00 98.25 410 ALA A C 1
ATOM 3195 O O . ALA A 1 410 ? 2.430 -8.504 -21.534 1.00 98.25 410 ALA A O 1
ATOM 3196 N N . ILE A 1 411 ? 2.394 -10.239 -20.104 1.00 98.44 411 ILE A N 1
ATOM 3197 C CA . ILE A 1 411 ? 0.950 -10.316 -19.909 1.00 98.44 411 ILE A CA 1
ATOM 3198 C C . ILE A 1 411 ? 0.655 -9.993 -18.446 1.00 98.44 411 ILE A C 1
ATOM 3200 O O . ILE A 1 411 ? 1.123 -10.689 -17.549 1.00 98.44 411 ILE A O 1
ATOM 3204 N N . VAL A 1 412 ? -0.148 -8.961 -18.204 1.00 98.19 412 VAL A N 1
ATOM 3205 C CA . VAL A 1 412 ? -0.603 -8.568 -16.867 1.00 98.19 412 VAL A CA 1
ATOM 3206 C C . VAL A 1 412 ? -2.034 -9.052 -16.679 1.00 98.19 412 VAL A C 1
ATOM 3208 O O . VAL A 1 412 ? -2.918 -8.696 -17.455 1.00 98.19 412 VAL A O 1
ATOM 3211 N N . ARG A 1 413 ? -2.276 -9.851 -15.643 1.00 98.06 413 ARG A N 1
ATOM 3212 C CA . ARG A 1 413 ? -3.604 -10.312 -15.237 1.00 98.06 413 ARG A CA 1
ATOM 3213 C C . ARG A 1 413 ? -3.962 -9.718 -13.888 1.00 98.06 413 ARG A C 1
ATOM 3215 O O . ARG A 1 413 ? -3.158 -9.744 -12.962 1.00 98.06 413 ARG A O 1
ATOM 3222 N N . LEU A 1 414 ? -5.175 -9.202 -13.794 1.00 97.25 414 LEU A N 1
ATOM 3223 C CA . LEU A 1 414 ? -5.777 -8.677 -12.579 1.00 97.25 414 LEU A CA 1
ATOM 3224 C C . LEU A 1 414 ? -6.952 -9.573 -12.217 1.00 97.25 414 LEU A C 1
ATOM 3226 O O . LEU A 1 414 ? -7.814 -9.785 -13.067 1.00 97.25 414 LEU A O 1
ATOM 3230 N N . ARG A 1 415 ? -7.005 -10.048 -10.975 1.00 97.00 415 ARG A N 1
ATOM 3231 C CA . ARG A 1 415 ? -8.151 -10.770 -10.414 1.00 97.00 415 ARG A CA 1
ATOM 3232 C C . ARG A 1 415 ? -8.583 -10.097 -9.119 1.00 97.00 415 ARG A C 1
ATOM 3234 O O . ARG A 1 415 ? -7.726 -9.718 -8.330 1.00 97.00 415 ARG A O 1
ATOM 3241 N N . TYR A 1 416 ? -9.884 -9.929 -8.923 1.00 96.19 416 TYR A N 1
ATOM 3242 C CA . TYR A 1 416 ? -10.448 -9.325 -7.715 1.00 96.19 416 TYR A CA 1
ATOM 3243 C C . TYR A 1 416 ? -11.891 -9.765 -7.499 1.00 96.19 416 TYR A C 1
ATOM 3245 O O . TYR A 1 416 ? -12.591 -10.121 -8.449 1.00 96.19 416 TYR A O 1
ATOM 3253 N N . LYS A 1 417 ? -12.360 -9.676 -6.258 1.00 94.56 417 LYS A N 1
ATOM 3254 C CA . LYS A 1 417 ? -13.772 -9.786 -5.899 1.00 94.56 417 LYS A CA 1
ATOM 3255 C C . LYS A 1 417 ? -14.391 -8.392 -5.863 1.00 94.56 417 LYS A C 1
ATOM 3257 O O . LYS A 1 417 ? -14.016 -7.556 -5.050 1.00 94.56 417 LYS A O 1
ATOM 3262 N N . ASN A 1 418 ? -15.334 -8.132 -6.758 1.00 94.00 418 ASN A N 1
ATOM 3263 C CA . ASN A 1 418 ? -16.062 -6.872 -6.836 1.00 94.00 418 ASN A CA 1
ATOM 3264 C C . ASN A 1 418 ? -17.117 -6.802 -5.720 1.00 94.00 418 ASN A C 1
ATOM 3266 O O . ASN A 1 418 ? -17.979 -7.677 -5.635 1.00 94.00 418 ASN A O 1
ATOM 3270 N N . LEU A 1 419 ? -17.069 -5.766 -4.878 1.00 90.25 419 LEU A N 1
ATOM 3271 C CA . LEU A 1 419 ? -17.976 -5.645 -3.730 1.00 90.25 419 LEU A CA 1
ATOM 3272 C C . LEU A 1 419 ? -19.382 -5.172 -4.091 1.00 90.25 419 LEU A C 1
ATOM 3274 O O . LEU A 1 419 ? -20.321 -5.487 -3.364 1.00 90.25 419 LEU A O 1
ATOM 3278 N N . ASP A 1 420 ? -19.562 -4.517 -5.238 1.00 86.62 420 ASP A N 1
ATOM 3279 C CA . ASP A 1 420 ? -20.885 -4.063 -5.681 1.00 86.62 420 ASP A CA 1
ATOM 3280 C C . ASP A 1 420 ? -21.776 -5.240 -6.114 1.00 86.62 420 ASP A C 1
ATOM 3282 O O . ASP A 1 420 ? -22.999 -5.190 -5.985 1.00 86.62 420 ASP A O 1
ATOM 3286 N N . ASN A 1 421 ? -21.182 -6.305 -6.665 1.00 89.75 421 ASN A N 1
ATOM 3287 C CA . ASN A 1 421 ? -21.918 -7.437 -7.244 1.00 89.75 421 ASN A CA 1
ATOM 3288 C C . ASN A 1 421 ? -21.515 -8.814 -6.679 1.00 89.75 421 ASN A C 1
ATOM 3290 O O . ASN A 1 421 ? -22.084 -9.827 -7.093 1.00 89.75 421 ASN A O 1
ATOM 3294 N N . ALA A 1 422 ? -20.546 -8.850 -5.759 1.00 89.31 422 ALA A N 1
ATOM 3295 C CA . ALA A 1 422 ? -19.961 -10.042 -5.144 1.00 89.31 422 ALA A CA 1
ATOM 3296 C C . ALA A 1 422 ? -19.374 -11.073 -6.133 1.00 89.31 422 ALA A C 1
ATOM 3298 O O . ALA A 1 422 ? -19.205 -12.242 -5.781 1.00 89.31 422 ALA A O 1
ATOM 3299 N N . ARG A 1 423 ? -19.069 -10.673 -7.374 1.00 94.44 423 ARG A N 1
ATOM 3300 C CA . ARG A 1 423 ? -18.472 -11.547 -8.392 1.00 94.44 423 ARG A CA 1
ATOM 3301 C C . ARG A 1 423 ? -16.964 -11.406 -8.405 1.00 94.44 423 ARG A C 1
ATOM 3303 O O . ARG A 1 423 ? -16.420 -10.325 -8.199 1.00 94.44 423 ARG A O 1
ATOM 3310 N N . ILE A 1 424 ? -16.302 -12.508 -8.728 1.00 96.12 424 ILE A N 1
ATOM 3311 C CA . ILE A 1 424 ? -14.882 -12.488 -9.039 1.00 96.12 424 ILE A CA 1
ATOM 3312 C C . ILE A 1 424 ? -14.720 -12.123 -10.509 1.00 96.12 424 ILE A C 1
ATOM 3314 O O . ILE A 1 424 ? -15.316 -12.750 -11.388 1.00 96.12 424 ILE A O 1
ATOM 3318 N N . GLU A 1 425 ? -13.923 -11.099 -10.766 1.00 95.88 425 GLU A N 1
ATOM 3319 C CA . GLU A 1 425 ? -13.641 -10.575 -12.092 1.00 95.88 425 GLU A CA 1
ATOM 3320 C C . GLU A 1 425 ? -12.152 -10.751 -12.401 1.00 95.88 425 GLU A C 1
ATOM 3322 O O . GLU A 1 425 ? -11.293 -10.588 -11.533 1.00 95.88 425 GLU A O 1
ATOM 3327 N N . GLU A 1 426 ? -11.844 -11.100 -13.650 1.00 95.94 426 GLU A N 1
ATOM 3328 C CA . GLU A 1 426 ? -10.476 -11.230 -14.147 1.00 95.94 426 GLU A CA 1
ATOM 3329 C C . GLU A 1 426 ? -10.330 -10.414 -15.435 1.00 95.94 426 GLU A C 1
ATOM 3331 O O . GLU A 1 426 ? -11.193 -10.456 -16.316 1.00 95.94 426 GLU A O 1
ATOM 3336 N N . ARG A 1 427 ? -9.245 -9.646 -15.544 1.00 94.56 427 ARG A N 1
ATOM 3337 C CA . ARG A 1 427 ? -8.908 -8.854 -16.734 1.00 94.56 427 ARG A CA 1
ATOM 3338 C C . ARG A 1 427 ? -7.462 -9.112 -17.128 1.00 94.56 427 ARG A C 1
ATOM 3340 O O . ARG A 1 427 ? -6.616 -9.340 -16.267 1.00 94.56 427 ARG A O 1
ATOM 3347 N N . GLN A 1 428 ? -7.180 -9.049 -18.425 1.00 95.75 428 GLN A N 1
ATOM 3348 C CA . GLN A 1 428 ? -5.849 -9.277 -18.978 1.00 95.75 428 GLN A CA 1
ATOM 3349 C C . GLN A 1 428 ? -5.436 -8.115 -19.884 1.00 95.75 428 GLN A C 1
ATOM 3351 O O . GLN A 1 428 ? -6.234 -7.633 -20.685 1.00 95.75 428 GLN A O 1
ATOM 3356 N N . PHE A 1 429 ? -4.175 -7.712 -19.768 1.00 94.75 429 PHE A N 1
ATOM 3357 C CA . PHE A 1 429 ? -3.549 -6.619 -20.504 1.00 94.75 429 PHE A CA 1
ATOM 3358 C C . PHE A 1 429 ? -2.221 -7.109 -21.079 1.00 94.75 429 PHE A C 1
ATOM 3360 O O . PHE A 1 429 ? -1.522 -7.904 -20.445 1.00 94.75 429 PHE A O 1
ATOM 3367 N N . HIS A 1 430 ? -1.880 -6.679 -22.290 1.00 96.50 430 HIS A N 1
ATOM 3368 C CA . HIS A 1 430 ? -0.634 -7.061 -22.960 1.00 96.50 430 HIS A CA 1
ATOM 3369 C C . HIS A 1 430 ? 0.284 -5.851 -23.056 1.00 96.50 430 HIS A C 1
ATOM 3371 O O . HIS A 1 430 ? -0.180 -4.738 -23.287 1.00 96.50 430 HIS A O 1
ATOM 3377 N N . ILE A 1 431 ? 1.579 -6.092 -22.896 1.00 96.69 431 ILE A N 1
ATOM 3378 C CA . ILE A 1 431 ? 2.632 -5.103 -23.104 1.00 96.69 431 ILE A CA 1
ATOM 3379 C C . ILE A 1 431 ? 3.505 -5.631 -24.234 1.00 96.69 431 ILE A C 1
ATOM 3381 O O . ILE A 1 431 ? 4.073 -6.719 -24.102 1.00 96.69 431 ILE A O 1
ATOM 3385 N N . TYR A 1 432 ? 3.610 -4.884 -25.329 1.00 97.19 432 TYR A N 1
ATOM 3386 C CA . TYR A 1 432 ? 4.427 -5.265 -26.478 1.00 97.19 432 TYR A CA 1
ATOM 3387 C C . TYR A 1 432 ? 5.846 -4.708 -26.355 1.00 97.19 432 TYR A C 1
ATOM 3389 O O . TYR A 1 432 ? 6.074 -3.666 -25.738 1.00 97.19 432 TYR A O 1
ATOM 3397 N N . ALA A 1 433 ? 6.819 -5.397 -26.951 1.00 96.50 433 ALA A N 1
ATOM 3398 C CA . ALA A 1 433 ? 8.213 -4.956 -26.955 1.00 96.50 433 ALA A CA 1
ATOM 3399 C C . ALA A 1 433 ? 8.383 -3.580 -27.627 1.00 96.50 433 ALA A C 1
ATOM 3401 O O . ALA A 1 433 ? 9.193 -2.765 -27.185 1.00 96.50 433 ALA A O 1
ATOM 3402 N N . GLY A 1 434 ? 7.594 -3.309 -28.670 1.00 95.56 434 GLY A N 1
ATOM 3403 C CA . GLY A 1 434 ? 7.582 -2.052 -29.415 1.00 95.56 434 GLY A CA 1
ATOM 3404 C C . GLY A 1 434 ? 7.062 -0.849 -28.624 1.00 95.56 434 GLY A C 1
ATOM 3405 O O . GLY A 1 434 ? 7.459 0.275 -28.927 1.00 95.56 434 GLY A O 1
ATOM 3406 N N . ASP A 1 435 ? 6.257 -1.070 -27.578 1.00 95.69 435 ASP A N 1
ATOM 3407 C CA . ASP A 1 435 ? 5.723 -0.002 -26.717 1.00 95.69 435 ASP A CA 1
ATOM 3408 C C . ASP A 1 435 ? 6.761 0.521 -25.708 1.00 95.69 435 ASP A C 1
ATOM 3410 O O . ASP A 1 435 ? 6.551 1.540 -25.042 1.00 95.69 435 ASP A O 1
ATOM 3414 N N . ILE A 1 436 ? 7.895 -0.175 -25.571 1.00 96.69 436 ILE A N 1
ATOM 3415 C CA . ILE A 1 436 ? 8.954 0.191 -24.635 1.00 96.69 436 ILE A CA 1
ATOM 3416 C C . ILE A 1 436 ? 9.694 1.424 -25.159 1.00 96.69 436 ILE A C 1
ATOM 3418 O O . ILE A 1 436 ? 10.430 1.388 -26.150 1.00 96.69 436 ILE A O 1
ATOM 3422 N N . LYS A 1 437 ? 9.558 2.534 -24.433 1.00 96.94 437 LYS A N 1
ATOM 3423 C CA . LYS A 1 437 ? 10.198 3.804 -24.771 1.00 96.94 437 LYS A CA 1
ATOM 3424 C C . LYS A 1 437 ? 11.713 3.708 -24.603 1.00 96.94 437 LYS A C 1
ATOM 3426 O O . LYS A 1 437 ? 12.225 3.516 -23.502 1.00 96.94 437 LYS A O 1
ATOM 3431 N N . LYS A 1 438 ? 12.450 3.896 -25.697 1.00 93.62 438 LYS A N 1
ATOM 3432 C CA . LYS A 1 438 ? 13.924 3.841 -25.693 1.00 93.62 438 LYS A CA 1
ATOM 3433 C C . LYS A 1 438 ? 14.570 5.025 -24.971 1.00 93.62 438 LYS A C 1
ATOM 3435 O O . LYS A 1 438 ? 15.657 4.877 -24.426 1.00 93.62 438 LYS A O 1
ATOM 3440 N N . ASP A 1 439 ? 13.914 6.185 -24.972 1.00 93.75 439 ASP A N 1
ATOM 3441 C CA . ASP A 1 439 ? 14.381 7.382 -24.270 1.00 93.75 439 ASP A CA 1
ATOM 3442 C C . ASP A 1 439 ? 13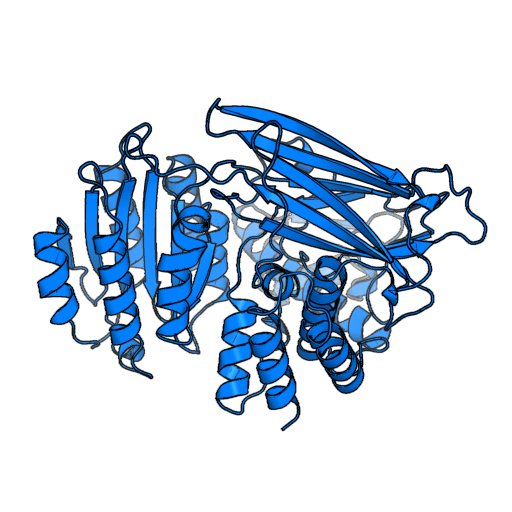.548 7.624 -23.009 1.00 93.75 439 ASP A C 1
ATOM 3444 O O . ASP A 1 439 ? 12.338 7.861 -23.082 1.00 93.75 439 ASP A O 1
ATOM 3448 N N . TRP A 1 440 ? 14.218 7.622 -21.856 1.00 94.12 440 TRP A N 1
ATOM 3449 C CA . TRP A 1 440 ? 13.633 7.956 -20.559 1.00 94.12 440 TRP A CA 1
ATOM 3450 C C . TRP A 1 440 ? 12.877 9.289 -20.566 1.00 94.12 440 TRP A C 1
ATOM 3452 O O . TRP A 1 440 ? 11.837 9.404 -19.927 1.00 94.12 440 TRP A O 1
ATOM 3462 N N . ASN A 1 441 ? 13.349 10.298 -21.300 1.00 92.44 441 ASN A N 1
ATOM 3463 C CA . ASN A 1 441 ? 12.722 11.623 -21.292 1.00 92.44 441 ASN A CA 1
ATOM 3464 C C . ASN A 1 441 ? 11.331 11.637 -21.944 1.00 92.44 441 ASN A C 1
ATOM 3466 O O . ASN A 1 441 ? 10.572 12.583 -21.751 1.00 92.44 441 ASN A O 1
ATOM 3470 N N . THR A 1 442 ? 10.982 10.581 -22.682 1.00 94.44 442 THR A N 1
ATOM 3471 C CA . THR A 1 442 ? 9.642 10.389 -23.256 1.00 94.44 442 THR A CA 1
ATOM 3472 C C . THR A 1 442 ? 8.689 9.642 -22.315 1.00 94.44 442 THR A C 1
ATOM 3474 O O . THR A 1 442 ? 7.496 9.529 -22.613 1.00 94.44 442 THR A O 1
ATOM 3477 N N . ALA A 1 443 ? 9.183 9.124 -21.182 1.00 96.88 443 ALA A N 1
ATOM 3478 C CA . ALA A 1 443 ? 8.362 8.517 -20.136 1.00 96.88 443 ALA A CA 1
ATOM 3479 C C . ALA A 1 443 ? 7.394 9.544 -19.539 1.00 96.88 443 ALA A C 1
ATOM 3481 O O . ALA A 1 443 ? 7.750 10.714 -19.376 1.00 96.88 443 ALA A O 1
ATOM 3482 N N . THR A 1 444 ? 6.185 9.108 -19.180 1.00 97.06 444 THR A N 1
ATOM 3483 C CA . THR A 1 444 ? 5.217 9.995 -18.529 1.00 97.06 444 THR A CA 1
ATOM 3484 C C . THR A 1 444 ? 5.745 10.489 -17.179 1.00 97.06 444 THR A C 1
ATOM 3486 O O . THR A 1 444 ? 6.449 9.746 -16.488 1.00 97.06 444 THR A O 1
ATOM 3489 N N . PRO A 1 445 ? 5.367 11.704 -16.745 1.00 97.00 445 PRO A N 1
ATOM 3490 C CA . PRO A 1 445 ? 5.664 12.213 -15.406 1.00 97.00 445 PRO A CA 1
ATOM 3491 C C . PRO A 1 445 ? 5.328 11.227 -14.281 1.00 97.00 445 PRO A C 1
ATOM 3493 O O . PRO A 1 445 ? 6.055 11.151 -13.295 1.00 97.00 445 PRO A O 1
ATOM 3496 N N . GLN A 1 446 ? 4.280 10.417 -14.447 1.00 96.94 446 GLN A N 1
ATOM 3497 C CA . GLN A 1 446 ? 3.881 9.402 -13.480 1.00 96.94 446 GLN A CA 1
ATOM 3498 C C . GLN A 1 446 ? 4.876 8.234 -13.399 1.00 96.94 446 GLN A C 1
ATOM 3500 O O . GLN A 1 446 ? 5.243 7.836 -12.296 1.00 96.94 446 GLN A O 1
ATOM 3505 N N . LEU A 1 447 ? 5.349 7.699 -14.536 1.00 97.75 447 LEU A N 1
ATOM 3506 C CA . LEU A 1 447 ? 6.425 6.697 -14.535 1.00 97.75 447 LEU A CA 1
ATOM 3507 C C . LEU A 1 447 ? 7.722 7.293 -13.968 1.00 97.75 447 LEU A C 1
ATOM 3509 O O . LEU A 1 447 ? 8.429 6.624 -13.213 1.00 97.75 447 LEU A O 1
ATOM 3513 N N . GLN A 1 448 ? 8.008 8.559 -14.288 1.00 97.62 448 GLN A N 1
ATOM 3514 C CA . GLN A 1 448 ? 9.176 9.257 -13.760 1.00 97.62 448 GLN A CA 1
ATOM 3515 C C . GLN A 1 448 ? 9.134 9.382 -12.236 1.00 97.62 448 GLN A C 1
ATOM 3517 O O . GLN A 1 448 ? 10.086 8.972 -11.576 1.00 97.62 448 GLN A O 1
ATOM 3522 N N . LEU A 1 449 ? 8.032 9.880 -11.671 1.00 97.62 449 LEU A N 1
ATOM 3523 C CA . LEU A 1 449 ? 7.868 10.000 -10.223 1.00 97.62 449 LEU A CA 1
ATOM 3524 C C . LEU A 1 449 ? 7.933 8.635 -9.529 1.00 97.62 449 LEU A C 1
ATOM 3526 O O . LEU A 1 449 ? 8.666 8.497 -8.552 1.00 97.62 449 LEU A O 1
ATOM 3530 N N . ALA A 1 450 ? 7.237 7.624 -10.060 1.00 97.69 450 ALA A N 1
ATOM 3531 C CA . ALA A 1 450 ? 7.212 6.291 -9.462 1.00 97.69 450 ALA A CA 1
ATOM 3532 C C . ALA A 1 450 ? 8.619 5.691 -9.365 1.00 97.69 450 ALA A C 1
ATOM 3534 O O . ALA A 1 450 ? 9.006 5.194 -8.309 1.00 97.69 450 ALA A O 1
ATOM 3535 N N . LEU A 1 451 ? 9.416 5.781 -10.438 1.00 97.69 451 LEU A N 1
ATOM 3536 C CA . LEU A 1 451 ? 10.793 5.293 -10.405 1.00 97.69 451 LEU A CA 1
ATOM 3537 C C . LEU A 1 451 ? 11.662 6.109 -9.443 1.00 97.69 451 LEU A C 1
ATOM 3539 O O . LEU A 1 451 ? 12.456 5.528 -8.718 1.00 97.69 451 LEU A O 1
ATOM 3543 N N . LEU A 1 452 ? 11.529 7.437 -9.408 1.00 97.56 452 LEU A N 1
ATOM 3544 C CA . LEU A 1 452 ? 12.335 8.276 -8.513 1.00 97.56 452 LEU A CA 1
ATOM 3545 C C . LEU A 1 452 ? 12.036 7.993 -7.033 1.00 97.56 452 LEU A C 1
ATOM 3547 O O . LEU A 1 452 ? 12.969 7.939 -6.234 1.00 97.56 452 LEU A O 1
ATOM 3551 N N . ALA A 1 453 ? 10.768 7.763 -6.681 1.00 97.56 453 ALA A N 1
ATOM 3552 C CA . ALA A 1 453 ? 10.369 7.334 -5.342 1.00 97.56 453 ALA A CA 1
ATOM 3553 C C . ALA A 1 453 ? 10.927 5.941 -5.003 1.00 97.56 453 ALA A C 1
ATOM 3555 O O . ALA A 1 453 ? 11.469 5.739 -3.917 1.00 97.56 453 ALA A O 1
ATOM 3556 N N . ALA A 1 454 ? 10.855 5.001 -5.950 1.00 96.81 454 ALA A N 1
ATOM 3557 C CA . ALA A 1 454 ? 11.369 3.645 -5.782 1.00 96.81 454 ALA A CA 1
ATOM 3558 C C . ALA A 1 454 ? 12.890 3.607 -5.587 1.00 96.81 454 ALA A C 1
ATOM 3560 O O . ALA A 1 454 ? 13.382 2.962 -4.668 1.00 96.81 454 ALA A O 1
ATOM 3561 N N . GLU A 1 455 ? 13.634 4.331 -6.421 1.00 95.94 455 GLU A N 1
ATOM 3562 C CA . GLU A 1 455 ? 15.093 4.416 -6.339 1.00 95.94 455 GLU A CA 1
ATOM 3563 C C . GLU A 1 455 ? 15.523 5.092 -5.037 1.00 95.94 455 GLU A C 1
ATOM 3565 O O . GLU A 1 455 ? 16.490 4.663 -4.417 1.00 95.94 455 GLU A O 1
ATOM 3570 N N . PHE A 1 456 ? 14.780 6.104 -4.570 1.00 96.25 456 PHE A N 1
ATOM 3571 C CA . PHE A 1 456 ? 15.043 6.707 -3.267 1.00 96.25 456 PHE A CA 1
ATOM 3572 C C . PHE A 1 456 ? 14.838 5.703 -2.129 1.00 96.25 456 PHE A C 1
ATOM 3574 O O . PHE A 1 456 ? 15.718 5.573 -1.277 1.00 96.25 456 PHE A O 1
ATOM 3581 N N . ALA A 1 457 ? 13.748 4.934 -2.153 1.00 95.44 457 ALA A N 1
ATOM 3582 C CA . ALA A 1 457 ? 13.533 3.858 -1.191 1.00 95.44 457 ALA A CA 1
ATOM 3583 C C . ALA A 1 457 ? 14.669 2.822 -1.235 1.00 95.44 457 ALA A C 1
ATOM 3585 O O . ALA A 1 457 ? 15.198 2.439 -0.194 1.00 95.44 457 ALA A O 1
ATOM 3586 N N . GLU A 1 458 ? 15.111 2.412 -2.427 1.00 93.06 458 GLU A N 1
ATOM 3587 C CA . GLU A 1 458 ? 16.250 1.502 -2.568 1.00 93.06 458 GLU A CA 1
ATOM 3588 C C . GLU A 1 458 ? 17.551 2.109 -2.005 1.00 93.06 458 GLU A C 1
ATOM 3590 O O . GLU A 1 458 ? 18.332 1.372 -1.409 1.00 93.06 458 GLU A O 1
ATOM 3595 N N . THR A 1 459 ? 17.768 3.433 -2.079 1.00 92.94 459 THR A N 1
ATOM 3596 C CA . THR A 1 459 ? 18.936 4.073 -1.429 1.00 92.94 459 THR A CA 1
ATOM 3597 C C . THR A 1 459 ? 18.912 3.996 0.095 1.00 92.94 459 THR A C 1
ATOM 3599 O O . THR A 1 459 ? 19.968 3.877 0.710 1.00 92.94 459 THR A O 1
ATOM 3602 N N . LEU A 1 460 ? 17.724 4.040 0.705 1.00 92.56 460 LEU A N 1
ATOM 3603 C CA . LEU A 1 460 ? 17.563 3.918 2.156 1.00 92.56 460 LEU A CA 1
ATOM 3604 C C . LEU A 1 460 ? 17.657 2.456 2.607 1.00 92.56 460 LEU A C 1
ATOM 3606 O O . LEU A 1 460 ? 18.202 2.161 3.667 1.00 92.56 460 LEU A O 1
ATOM 3610 N N . ARG A 1 461 ? 17.142 1.532 1.791 1.00 90.19 461 ARG A N 1
ATOM 3611 C CA . ARG A 1 461 ? 17.134 0.094 2.085 1.00 90.19 461 ARG A CA 1
ATOM 3612 C C . ARG A 1 461 ? 18.490 -0.574 1.856 1.00 90.19 461 ARG A C 1
ATOM 3614 O O . ARG A 1 461 ? 18.860 -1.496 2.579 1.00 90.19 461 ARG A O 1
ATOM 3621 N N . TYR A 1 462 ? 19.212 -0.135 0.829 1.00 87.25 462 TYR A N 1
ATOM 3622 C CA . TYR A 1 462 ? 20.398 -0.807 0.305 1.00 87.25 462 TYR A CA 1
ATOM 3623 C C . TYR A 1 462 ? 21.581 0.153 0.099 1.00 87.25 462 TYR A C 1
ATOM 3625 O O . TYR A 1 462 ? 22.182 0.142 -0.977 1.00 87.25 462 TYR A O 1
ATOM 3633 N N . PRO A 1 463 ? 21.957 0.974 1.098 1.00 81.19 463 PRO A N 1
ATOM 3634 C CA . PRO A 1 463 ? 22.916 2.068 0.909 1.00 81.19 463 PRO A CA 1
ATOM 3635 C C . PRO A 1 463 ? 24.269 1.622 0.324 1.00 81.19 463 PRO A C 1
ATOM 3637 O O . PRO A 1 463 ? 24.876 2.369 -0.441 1.00 81.19 463 PRO A O 1
ATOM 3640 N N . ASP A 1 464 ? 24.697 0.387 0.610 1.00 81.12 464 ASP A N 1
ATOM 3641 C CA . ASP A 1 464 ? 25.999 -0.157 0.200 1.00 81.12 464 ASP A CA 1
ATOM 3642 C C . ASP A 1 464 ? 25.930 -1.149 -0.979 1.00 81.12 464 ASP A C 1
ATOM 3644 O O . ASP A 1 464 ? 26.919 -1.803 -1.311 1.00 81.12 464 ASP A O 1
ATOM 3648 N N . THR A 1 465 ? 24.766 -1.313 -1.617 1.00 80.69 465 THR A N 1
ATOM 3649 C CA . THR A 1 465 ? 24.583 -2.328 -2.668 1.00 80.69 465 THR A CA 1
ATOM 3650 C C . THR A 1 465 ? 24.986 -1.809 -4.058 1.00 80.69 465 THR A C 1
ATOM 3652 O O . THR A 1 465 ? 24.524 -0.744 -4.483 1.00 80.69 465 THR A O 1
ATOM 3655 N N . PRO A 1 466 ? 25.793 -2.560 -4.838 1.00 78.62 466 PRO A N 1
ATOM 3656 C CA . PRO A 1 466 ? 26.128 -2.183 -6.207 1.00 78.62 466 PRO A CA 1
ATOM 3657 C C . PRO A 1 466 ? 24.893 -2.028 -7.103 1.00 78.62 466 PRO A C 1
ATOM 3659 O O . PRO A 1 466 ? 24.001 -2.876 -7.131 1.00 78.62 466 PRO A O 1
ATOM 3662 N N . GLY A 1 467 ? 24.873 -0.954 -7.894 1.00 81.19 467 GLY A N 1
ATOM 3663 C CA . GLY A 1 467 ? 23.783 -0.661 -8.825 1.00 81.19 467 GLY A CA 1
ATOM 3664 C C . GLY A 1 467 ? 22.610 0.109 -8.215 1.00 81.19 467 GLY A C 1
ATOM 3665 O O . GLY A 1 467 ? 21.660 0.393 -8.938 1.00 81.19 467 GLY A O 1
ATOM 3666 N N . ILE A 1 468 ? 22.656 0.480 -6.936 1.00 88.25 468 ILE A N 1
ATOM 3667 C CA . ILE A 1 468 ? 21.707 1.440 -6.358 1.00 88.25 468 ILE A CA 1
ATOM 3668 C C . ILE A 1 468 ? 21.954 2.841 -6.925 1.00 88.25 468 ILE A C 1
ATOM 3670 O O . ILE A 1 468 ? 23.097 3.253 -7.145 1.00 88.25 468 ILE A O 1
ATOM 3674 N N . ALA A 1 469 ? 20.874 3.571 -7.213 1.00 89.00 469 ALA A N 1
ATOM 3675 C CA . ALA A 1 469 ? 20.969 4.916 -7.756 1.00 89.00 469 ALA A CA 1
ATOM 3676 C C . ALA A 1 469 ? 21.683 5.870 -6.789 1.00 89.00 469 ALA A C 1
ATOM 3678 O O . ALA A 1 469 ? 21.477 5.853 -5.579 1.00 89.00 469 ALA A O 1
ATOM 3679 N N . ASN A 1 470 ? 22.493 6.779 -7.335 1.00 89.88 470 ASN A N 1
ATOM 3680 C CA . ASN A 1 470 ? 23.089 7.842 -6.535 1.00 89.88 470 ASN A CA 1
ATOM 3681 C C . ASN A 1 470 ? 22.000 8.860 -6.128 1.00 89.88 470 ASN A C 1
ATOM 3683 O O . ASN A 1 470 ? 21.372 9.432 -7.029 1.00 89.88 470 ASN A O 1
ATOM 3687 N N . PRO A 1 471 ? 21.831 9.193 -4.830 1.00 91.31 471 PRO A N 1
ATOM 3688 C CA . PRO A 1 471 ? 20.855 10.188 -4.372 1.00 91.31 471 PRO A CA 1
ATOM 3689 C C . PRO A 1 471 ? 20.944 11.547 -5.089 1.00 91.31 471 PRO A C 1
ATOM 3691 O O . PRO A 1 471 ? 19.929 12.193 -5.345 1.00 91.31 471 PRO A O 1
ATOM 3694 N N . ARG A 1 472 ? 22.148 11.987 -5.489 1.00 91.44 472 ARG A N 1
ATOM 3695 C CA . ARG A 1 472 ? 22.334 13.212 -6.293 1.00 91.44 472 ARG A CA 1
ATOM 3696 C C . ARG A 1 472 ? 21.719 13.080 -7.686 1.00 91.44 472 ARG A C 1
ATOM 3698 O O . ARG A 1 472 ? 21.145 14.039 -8.193 1.00 91.44 472 ARG A O 1
ATOM 3705 N N . GLY A 1 473 ? 21.835 11.902 -8.296 1.00 93.94 473 GLY A N 1
ATOM 3706 C CA . GLY A 1 473 ? 21.225 11.594 -9.588 1.00 93.94 473 GLY A CA 1
ATOM 3707 C C . GLY A 1 473 ? 19.699 11.618 -9.518 1.00 93.94 473 GLY A C 1
ATOM 3708 O O . GLY A 1 473 ? 19.063 12.188 -10.404 1.00 93.94 473 GLY A O 1
ATOM 3709 N N . ILE A 1 474 ? 19.124 11.074 -8.440 1.00 95.69 474 ILE A N 1
ATOM 3710 C CA . ILE A 1 474 ? 17.677 11.122 -8.175 1.00 95.69 474 ILE A CA 1
ATOM 3711 C C . ILE A 1 474 ? 17.222 12.578 -8.029 1.00 95.69 474 ILE A C 1
ATOM 3713 O O . ILE A 1 474 ? 16.314 13.013 -8.736 1.00 95.69 474 ILE A O 1
ATOM 3717 N N . LEU A 1 475 ? 17.912 13.369 -7.198 1.00 94.88 475 LEU A N 1
ATOM 3718 C CA . LEU A 1 475 ? 17.572 14.775 -6.964 1.00 94.88 475 LEU A CA 1
ATOM 3719 C C . LEU A 1 475 ? 17.638 15.614 -8.246 1.00 94.88 475 LEU A C 1
ATOM 3721 O O . LEU A 1 475 ? 16.748 16.419 -8.511 1.00 94.88 475 LEU A O 1
ATOM 3725 N N . ASN A 1 476 ? 18.667 15.412 -9.071 1.00 94.81 476 ASN A N 1
ATOM 3726 C CA . ASN A 1 476 ? 18.790 16.109 -10.351 1.00 94.81 476 ASN A CA 1
ATOM 3727 C C . ASN A 1 476 ? 17.602 15.815 -11.273 1.00 94.81 476 ASN A C 1
ATOM 3729 O O . ASN A 1 476 ? 17.096 16.724 -11.928 1.00 94.81 476 ASN A O 1
ATOM 3733 N N . ARG A 1 477 ? 17.129 14.566 -11.306 1.00 95.19 477 ARG A N 1
ATOM 3734 C CA . ARG A 1 477 ? 15.972 14.172 -12.118 1.00 95.19 477 ARG A CA 1
ATOM 3735 C C . ARG A 1 477 ? 14.652 14.677 -11.543 1.00 95.19 477 ARG A C 1
ATOM 3737 O O . ARG A 1 477 ? 13.821 15.127 -12.325 1.00 95.19 477 ARG A O 1
ATOM 3744 N N . LEU A 1 478 ? 14.489 14.710 -10.219 1.00 94.81 478 LEU A N 1
ATOM 3745 C CA . LEU A 1 478 ? 13.345 15.372 -9.577 1.00 94.81 478 LEU A CA 1
ATOM 3746 C C . LEU A 1 478 ? 13.281 16.859 -9.947 1.00 94.81 478 LEU A C 1
ATOM 3748 O O . LEU A 1 478 ? 12.225 17.345 -10.341 1.00 94.81 478 LEU A O 1
ATOM 3752 N N . ASN A 1 479 ? 14.416 17.564 -9.922 1.00 93.81 479 ASN A N 1
ATOM 3753 C CA . ASN A 1 479 ? 14.481 18.972 -10.329 1.00 93.81 479 ASN A CA 1
ATOM 3754 C C . ASN A 1 479 ? 14.127 19.179 -11.814 1.00 93.81 479 ASN A C 1
ATOM 3756 O O . ASN A 1 479 ? 13.582 20.220 -12.174 1.00 93.81 479 ASN A O 1
ATOM 3760 N N . ILE A 1 480 ? 14.439 18.216 -12.690 1.00 94.00 480 ILE A N 1
ATOM 3761 C CA . ILE A 1 480 ? 14.020 18.249 -14.101 1.00 94.00 480 ILE A CA 1
ATOM 3762 C C . ILE A 1 480 ? 12.506 18.033 -14.204 1.00 94.00 480 ILE A C 1
ATOM 3764 O O . ILE A 1 480 ? 11.832 18.819 -14.867 1.00 94.00 480 ILE A O 1
ATOM 3768 N N . LEU A 1 481 ? 11.968 17.027 -13.511 1.00 94.00 481 LEU A N 1
ATOM 3769 C CA . LEU A 1 481 ? 10.537 16.715 -13.496 1.00 94.00 481 LEU A CA 1
ATOM 3770 C C . LEU A 1 481 ? 9.697 17.885 -12.960 1.00 94.00 481 LEU A C 1
ATOM 3772 O O . LEU A 1 481 ? 8.639 18.181 -13.503 1.00 94.00 481 LEU A O 1
ATOM 3776 N N . GLN A 1 482 ? 10.199 18.633 -11.973 1.00 93.19 482 GLN A N 1
ATOM 3777 C CA . GLN A 1 482 ? 9.542 19.845 -11.463 1.00 93.19 482 GLN A CA 1
ATOM 3778 C C . GLN A 1 482 ? 9.340 20.940 -12.520 1.00 93.19 482 GLN A C 1
ATOM 3780 O O . GLN A 1 482 ? 8.430 21.753 -12.376 1.00 93.19 482 GLN A O 1
ATOM 3785 N N . ARG A 1 483 ? 10.146 20.972 -13.591 1.00 92.06 483 ARG A N 1
ATOM 3786 C CA . ARG A 1 483 ? 9.978 21.943 -14.688 1.00 92.06 483 ARG A CA 1
ATOM 3787 C C . ARG A 1 483 ? 8.807 21.596 -15.603 1.00 92.06 483 ARG A C 1
ATOM 3789 O O . ARG A 1 483 ? 8.258 22.489 -16.237 1.00 92.06 483 ARG A O 1
ATOM 3796 N N . ASN A 1 484 ? 8.437 20.319 -15.682 1.00 89.69 484 ASN A N 1
ATOM 3797 C CA . ASN A 1 484 ? 7.285 19.849 -16.443 1.00 89.69 484 ASN A CA 1
ATOM 3798 C C . ASN A 1 484 ? 6.578 18.709 -15.685 1.00 89.69 484 ASN A C 1
ATOM 3800 O O . ASN A 1 484 ? 6.725 17.537 -16.039 1.00 89.69 484 ASN A O 1
ATOM 3804 N N . PRO A 1 485 ? 5.825 19.040 -14.622 1.00 87.38 485 PRO A N 1
ATOM 3805 C CA . PRO A 1 485 ? 5.327 18.049 -13.672 1.00 87.38 485 PRO A CA 1
ATOM 3806 C C . PRO A 1 485 ? 4.132 17.237 -14.187 1.00 87.38 485 PRO A C 1
ATOM 3808 O O . PRO A 1 485 ? 3.718 16.297 -13.518 1.00 87.38 485 PRO A O 1
ATOM 3811 N N . GLY A 1 486 ? 3.528 17.605 -15.325 1.00 86.94 486 GLY A N 1
ATOM 3812 C CA . GLY A 1 486 ? 2.378 16.897 -15.906 1.00 86.94 486 GLY A CA 1
ATOM 3813 C C . GLY A 1 486 ? 1.209 16.663 -14.946 1.00 86.94 486 GLY A C 1
ATOM 3814 O O . GLY A 1 486 ? 0.607 15.595 -14.972 1.00 86.94 486 GLY A O 1
ATOM 3815 N N . GLY A 1 487 ? 0.921 17.637 -14.076 1.00 85.69 487 GLY A N 1
ATOM 3816 C CA . GLY A 1 487 ? -0.137 17.545 -13.063 1.00 85.69 487 GLY A CA 1
ATOM 3817 C C . GLY A 1 487 ? 0.311 17.029 -11.690 1.00 85.69 487 GLY A C 1
ATOM 3818 O O . GLY A 1 487 ? -0.506 16.983 -10.781 1.00 85.69 487 GLY A O 1
ATOM 3819 N N . LEU A 1 488 ? 1.590 16.689 -11.499 1.00 91.06 488 LEU A N 1
ATOM 3820 C CA . LEU A 1 488 ? 2.139 16.179 -10.228 1.00 91.06 488 LEU A CA 1
ATOM 3821 C C . LEU A 1 488 ? 2.811 17.265 -9.369 1.00 91.06 488 LEU A C 1
ATOM 3823 O O . LEU A 1 488 ? 3.675 16.979 -8.542 1.00 91.06 488 LEU A O 1
ATOM 3827 N N . SER A 1 489 ? 2.482 18.541 -9.584 1.00 86.62 489 SER A N 1
ATOM 3828 C CA . SER A 1 489 ? 3.198 19.659 -8.952 1.00 86.62 489 SER A CA 1
ATOM 3829 C C . SER A 1 489 ? 3.077 19.691 -7.427 1.00 86.62 489 SER A C 1
ATOM 3831 O O . SER A 1 489 ? 3.967 20.235 -6.781 1.00 86.62 489 SER A O 1
ATOM 3833 N N . ALA A 1 490 ? 2.016 19.119 -6.850 1.00 85.94 490 ALA A N 1
ATOM 3834 C CA . ALA A 1 490 ? 1.823 19.069 -5.399 1.00 85.94 490 ALA A CA 1
ATOM 3835 C C . ALA A 1 490 ? 2.670 17.970 -4.723 1.00 85.94 490 ALA A C 1
ATOM 3837 O O . ALA A 1 490 ? 3.006 18.079 -3.551 1.00 85.94 490 ALA A O 1
ATOM 3838 N N . GLN A 1 491 ? 3.062 16.942 -5.474 1.00 86.94 491 GLN A N 1
ATOM 3839 C CA . GLN A 1 491 ? 3.685 15.712 -4.990 1.00 86.94 491 GLN A CA 1
ATOM 3840 C C . GLN A 1 491 ? 5.215 15.835 -4.961 1.00 86.94 491 GLN A C 1
ATOM 3842 O O . GLN A 1 491 ? 5.887 15.312 -4.074 1.00 86.94 491 GLN A O 1
ATOM 3847 N N . LEU A 1 492 ? 5.784 16.557 -5.931 1.00 89.88 492 LEU A N 1
ATOM 3848 C CA . LEU A 1 492 ? 7.234 16.682 -6.107 1.00 89.88 492 LEU A CA 1
ATOM 3849 C C . LEU A 1 492 ? 7.970 17.438 -4.988 1.00 89.88 492 LEU A C 1
ATOM 3851 O O . LEU A 1 492 ? 9.097 17.030 -4.684 1.00 89.88 492 LEU A O 1
ATOM 3855 N N . PRO A 1 493 ? 7.433 18.527 -4.395 1.00 90.69 493 PRO A N 1
ATOM 3856 C CA . PRO A 1 493 ? 8.132 19.257 -3.340 1.00 90.69 493 PRO A CA 1
ATOM 3857 C C . PRO A 1 493 ? 8.432 18.380 -2.128 1.00 90.69 493 PRO A C 1
ATOM 3859 O O . PRO A 1 493 ? 9.537 18.447 -1.595 1.00 90.69 493 PRO A O 1
ATOM 3862 N N . GLU A 1 494 ? 7.489 17.516 -1.751 1.00 89.56 494 GLU A N 1
ATOM 3863 C CA . GLU A 1 494 ? 7.606 16.669 -0.568 1.00 89.56 494 GLU A CA 1
ATOM 3864 C C . GLU A 1 494 ? 8.758 15.661 -0.696 1.00 89.56 494 GLU A C 1
ATOM 3866 O O . GLU A 1 494 ? 9.682 15.663 0.118 1.00 89.56 494 GLU A O 1
ATOM 3871 N N . LEU A 1 495 ? 8.777 14.883 -1.785 1.00 92.44 495 LEU A N 1
ATOM 3872 C CA . LEU A 1 495 ? 9.857 13.931 -2.067 1.00 92.44 495 LEU A CA 1
ATOM 3873 C C . LEU A 1 495 ? 11.216 14.633 -2.210 1.00 92.44 495 LEU A C 1
ATOM 3875 O O . LEU A 1 495 ? 12.255 14.107 -1.812 1.00 92.44 495 LEU A O 1
ATOM 3879 N N . THR A 1 496 ? 11.212 15.835 -2.789 1.00 92.81 496 THR A N 1
ATOM 3880 C CA . THR A 1 496 ? 12.432 16.620 -3.004 1.00 92.81 496 THR A CA 1
ATOM 3881 C C . THR A 1 496 ? 13.023 17.115 -1.690 1.00 92.81 496 THR A C 1
ATOM 3883 O O . THR A 1 496 ? 14.238 17.039 -1.513 1.00 92.81 496 THR A O 1
ATOM 3886 N N . GLU A 1 497 ? 12.196 17.627 -0.778 1.00 90.44 497 GLU A N 1
ATOM 3887 C CA . GLU A 1 497 ? 12.650 18.068 0.543 1.00 90.44 497 GLU A CA 1
ATOM 3888 C C . GLU A 1 497 ? 13.140 16.883 1.374 1.00 90.44 497 GLU A C 1
ATOM 3890 O O . GLU A 1 497 ? 14.224 16.942 1.956 1.00 90.44 497 GLU A O 1
ATOM 3895 N N . PHE A 1 498 ? 12.406 15.771 1.340 1.00 90.50 498 PHE A N 1
ATOM 3896 C CA . PHE A 1 498 ? 12.800 14.550 2.029 1.00 90.50 498 PHE A CA 1
ATOM 3897 C C . PHE A 1 498 ? 14.181 14.054 1.554 1.00 90.50 498 PHE A C 1
ATOM 3899 O O . PHE A 1 498 ? 15.099 13.888 2.360 1.00 90.50 498 PHE A O 1
ATOM 3906 N N . LEU A 1 499 ? 14.396 13.941 0.239 1.00 90.94 499 LEU A N 1
ATOM 3907 C CA . LEU A 1 499 ? 15.690 13.539 -0.322 1.00 90.94 499 LEU A CA 1
ATOM 3908 C C . LEU A 1 499 ? 16.825 14.531 -0.004 1.00 90.94 499 LEU A C 1
ATOM 3910 O O . LEU A 1 499 ? 17.976 14.120 0.156 1.00 90.94 499 LEU A O 1
ATOM 3914 N N . LYS A 1 500 ? 16.541 15.840 0.071 1.00 90.25 500 LYS A N 1
ATOM 3915 C CA . LYS A 1 500 ? 17.541 16.853 0.453 1.00 90.25 500 LYS A CA 1
ATOM 3916 C C . LYS A 1 500 ? 17.990 16.682 1.899 1.00 90.25 500 LYS A C 1
ATOM 3918 O O . LYS A 1 500 ? 19.190 16.780 2.150 1.00 90.25 500 LYS A O 1
ATOM 3923 N N . ARG A 1 501 ? 17.057 16.410 2.814 1.00 86.69 501 ARG A N 1
ATOM 3924 C CA . ARG A 1 501 ? 17.350 16.203 4.237 1.00 86.69 501 ARG A CA 1
ATOM 3925 C C . ARG A 1 501 ? 18.180 14.953 4.489 1.00 86.69 501 ARG A C 1
ATOM 3927 O O . ARG A 1 501 ? 19.136 15.040 5.237 1.00 86.69 501 ARG A O 1
ATOM 3934 N N . CYS A 1 502 ? 17.925 13.851 3.780 1.00 82.44 502 CYS A N 1
ATOM 3935 C CA . CYS A 1 502 ? 18.758 12.640 3.873 1.00 82.44 502 CYS A CA 1
ATOM 3936 C C . CYS A 1 502 ? 20.242 12.860 3.537 1.00 82.44 502 CYS A C 1
ATOM 3938 O O . CYS A 1 502 ? 21.071 12.002 3.826 1.00 82.44 502 CYS A O 1
ATOM 3940 N N . ARG A 1 503 ? 20.577 13.943 2.823 1.00 70.00 503 ARG A N 1
ATOM 3941 C CA . ARG A 1 503 ? 21.953 14.247 2.407 1.00 70.00 503 ARG A CA 1
ATOM 3942 C C . ARG A 1 503 ? 22.716 15.129 3.394 1.00 70.00 503 ARG A C 1
ATOM 3944 O O . ARG A 1 503 ? 23.925 15.273 3.199 1.00 70.00 503 ARG A O 1
ATOM 3951 N N . GLN A 1 504 ? 22.010 15.797 4.303 1.00 57.69 504 GLN A N 1
ATOM 3952 C CA . GLN A 1 504 ? 22.590 16.612 5.370 1.00 57.69 504 GLN A CA 1
ATOM 3953 C C . GLN A 1 504 ? 22.901 15.703 6.550 1.00 57.69 504 GLN A C 1
ATOM 3955 O O . GLN A 1 504 ? 23.976 15.921 7.149 1.00 57.69 504 GLN A O 1
#

Sequence (504 aa):
MNLKTWNLTSESEVKEWLKKHGISDVGKIAIDRAGNRLSVEIPSHSLEKFQQVVRKLTAQEQKFRELSQGLPFYPAALRPISTFSVNTNTASYTRARQAVMSGRQPNPEEIHAEDFINYFDYHYPSPRNGVFDIMTEAAANPFRPANVTMRIALQGKKLGPDRNTPSNYTVLLDASGSMALENHLGIAVKAVTKLVEKLNPHDSIRLIVCREKPVTIFGAKKIIPEVHQLRAFGKADIAAGIAAAYEAARQNLTKGAQNRIVLITDGIHSLPGHRYSAMIQMVKEGRAEGISTIVLGFGEGGDDTLLDAIAENGDGSYVFMDDAAEVEKLFSEHFEARFRPIAEDVKIQVEFNPETVREYRQIGYSRRQLSSEDFRDDKVNAGEVGSGQSVTALYELRLVSGCNPDAIAAIVRLRYKNLDNARIEERQFHIYAGDIKKDWNTATPQLQLALLAAEFAETLRYPDTPGIANPRGILNRLNILQRNPGGLSAQLPELTEFLKRCRQ

Radius of gyration: 23.37 Å; chains: 1; bounding box: 54×59×65 Å

pLDDT: mean 87.94, std 10.19, range [53.62, 98.56]

Foldseek 3Di:
DFCVLVVHQDPVSVQVVCVVLVQNDWDDWDAPPVNGDIDIHHPPVCVVSVVVVVVVVVVVSQLVCCFPVNHDKDFCVVPQKFKFFFAQAQALVVQCLLQLVVPHARDLVSQFLQNLLQVADLVDDADPDDQKDWDKAKAQDPLHRLWIKIKIKIWGAADDDDLPAEAEEEEEAEQAQCCPPPVVLVLVLLLVLLVLVPHHPRYWYKYWYFAVDTDIDTDSVGCNVVSVPGHRYHDGPVLVSLVVSLVVLVVVDDPRHQREYEYREQADPDDDVVSLVVSLVSLLVSLVVRYAYEYEHEDPDHPVVSSQSSNFSRQFYYDYDDDNVSSVCCSPPCVQFGRAFFWWQKMKMKGFDSLWFRIKDKQGSPVGTDDPVVQPPPVDGHHTTGRRRMGMIMMMTRTDPPRDQADWGMKMKIWTQGPVVRDIDIDIDTDGNVSYHHDPVPDDLSSLSSVLSSLVSCCSNPVSGPSRGDLVNSLVSLVVCCVPNVPSVVPSVVVNVSSVSVVD

Secondary structure (DSSP, 8-state):
--HHHHT--SHHHHHHHHHHTT------EEE-TTS--EEE---HHHHHHHHHHHHHHHHHHHHHHHHHH-S--EETTT--EEEEE-----HHHHHHHHHHHTT-PPPGGG--HHHHHHTS---PPPPSSSSEEEEEEEEE-SSSTTSEEEEEEEEE-------SS-EEEEEEEE-SGGGGGGGHHHHHHHHHHHHHHT--TT-EEEEEEESSS-EEEESGGGTHHHHHT----S---HHHHHHHHHHHHHHT--TTSEEEEEEEES------HHHHHHHHHHHHHHHHTTEEEEEEE-SSSS-HHHHHHHHHHTTS-EEE--SHHHHHHHHHTSHHHHH-EEEEEEEEEEEE-TTTEEEEEEES-GGGEE-SGGGG-TTS----EETT-EEEEEEEEEEPTT--TTSEEEEEEEEEEETTT--EEEEEEEEEGGGSBSSGGGS-HHHHHHHHHHHHHHHHH-TT-TTPPPHHHHHHHHHHHTTS-TT-TTTHHHHHHHHHHTT-